Protein AF-A0A2H9MKP0-F1 (afdb_monomer_lite)

Foldseek 3Di:
DLVLLVQLVVLQVVLVVCVVVVNNVSSVVSNLVSVVSVQVSQVVVVHHDPDDDPPPDDDDDDDPFDWDDWDWDDDVWTKIWIWGDDPFWIWIKIKTDPPRPPDIDIATCLPFVLLVVVLVPQDNCNSTPGDPPPDPPVVVSVSSVVSVVQVVQWDDDVLDPFIWGQHPVRDTDTTADRQLQAFDDWDWDDDPNGTHTHADDPDDDPPSPDDTHTFWHKAFPDKDWPAPAAEAQDKIKIKIKIARQYQAWDDDWKKKWKFKAPDPVPTDTQDMDTDDPGHGHGGIDMDMGIGHHHDPPAKDKMKMKMFIRPPPRGDGSDNPRRMDIDMHIYHHQQDQQQPQQDGQVCQVVLDVVLPHQGHSNHNAHEAEEQDEFDDDDLVQQQVQLVLSLLVVCLCVVPVRHDLVRYAAEYDDDPPYDYYPPRDPVSHPYHFDPVVLLLVLVLCAPPHVNPAALRYEYEYEYGYAKDWPADDPPPPDDDDDFPDRTFIWDHHPPRDIQTLQNVLVSNPRRNYNAYEYHEQYFLQQSSLQSNQDARYKYKYQAFNPGGHDDQSNQLSVQLVPCLQVPPVRHPVPRFGFQRSSSLSRQVVCCVPPVGFMWIAHGRPSWTFGQCAATSVGHHRPGDDCPPCDPGHVRRVSHTD

Structure (mmCIF, N/CA/C/O backbone):
data_AF-A0A2H9MKP0-F1
#
_entry.id   AF-A0A2H9MKP0-F1
#
loop_
_atom_site.group_PDB
_atom_site.id
_atom_site.type_symbol
_atom_site.label_atom_id
_atom_site.label_alt_id
_atom_site.label_comp_id
_atom_site.label_asym_id
_atom_site.label_entity_id
_atom_site.label_seq_id
_atom_site.pdbx_PDB_ins_code
_atom_site.Cartn_x
_atom_site.Cartn_y
_atom_site.Cartn_z
_atom_site.occupancy
_atom_site.B_iso_or_equiv
_atom_site.auth_seq_id
_atom_site.auth_comp_id
_atom_site.auth_asym_id
_atom_site.auth_atom_id
_atom_site.pdbx_PDB_model_num
ATOM 1 N N . ASN A 1 1 ? 66.065 32.704 -5.799 1.00 46.66 1 ASN A N 1
ATOM 2 C CA . ASN A 1 1 ? 64.877 33.583 -5.803 1.00 46.66 1 ASN A CA 1
ATOM 3 C C . ASN A 1 1 ? 64.583 34.025 -7.222 1.00 46.66 1 ASN A C 1
ATOM 5 O O . ASN A 1 1 ? 64.997 35.106 -7.610 1.00 46.66 1 ASN A O 1
ATOM 9 N N . ASN A 1 2 ? 63.954 33.154 -8.014 1.00 56.25 2 ASN A N 1
ATOM 10 C CA . ASN A 1 2 ? 63.435 33.531 -9.325 1.00 56.25 2 ASN A CA 1
ATOM 11 C C . ASN A 1 2 ? 61.953 33.855 -9.119 1.00 56.25 2 ASN A C 1
ATOM 13 O O . ASN A 1 2 ? 61.147 32.939 -8.968 1.00 56.25 2 ASN A O 1
ATOM 17 N N . THR A 1 3 ? 61.638 35.142 -8.983 1.00 70.56 3 THR A N 1
ATOM 18 C CA . THR A 1 3 ? 60.291 35.649 -8.671 1.00 70.56 3 THR A CA 1
ATOM 19 C C . THR A 1 3 ? 59.244 35.117 -9.647 1.00 70.56 3 THR A C 1
ATOM 21 O O . THR A 1 3 ? 58.168 34.732 -9.213 1.00 70.56 3 THR A O 1
ATOM 24 N N . TYR A 1 4 ? 59.607 34.918 -10.916 1.00 71.38 4 TYR A N 1
ATOM 25 C CA . TYR A 1 4 ? 58.727 34.342 -11.934 1.00 71.38 4 TYR A CA 1
ATOM 26 C C . TYR A 1 4 ? 58.302 32.895 -11.667 1.00 71.38 4 TYR A C 1
ATOM 28 O O . TYR A 1 4 ? 57.154 32.540 -11.914 1.00 71.38 4 TYR A O 1
ATOM 36 N N . ILE A 1 5 ? 59.200 32.057 -11.135 1.00 65.19 5 ILE A N 1
ATOM 37 C CA . ILE A 1 5 ? 58.859 30.667 -10.792 1.00 65.19 5 ILE A CA 1
ATOM 38 C C . ILE A 1 5 ? 57.903 30.655 -9.600 1.00 65.19 5 ILE A C 1
ATOM 40 O O . ILE A 1 5 ? 56.938 29.899 -9.604 1.00 65.19 5 ILE A O 1
ATOM 44 N N . GLN A 1 6 ? 58.143 31.513 -8.607 1.00 69.62 6 GLN A N 1
ATOM 45 C CA . GLN A 1 6 ? 57.256 31.618 -7.451 1.00 69.62 6 GLN A CA 1
ATOM 46 C C . GLN A 1 6 ? 55.867 32.129 -7.864 1.00 69.62 6 GLN A C 1
ATOM 48 O O . GLN A 1 6 ? 54.868 31.518 -7.511 1.00 69.62 6 GLN A O 1
ATOM 53 N N . GLU A 1 7 ? 55.800 33.174 -8.690 1.00 73.75 7 GLU A N 1
ATOM 54 C CA . GLU A 1 7 ? 54.536 33.721 -9.198 1.00 73.75 7 GLU A CA 1
ATOM 55 C C . GLU A 1 7 ? 53.777 32.739 -10.101 1.00 73.75 7 GLU A C 1
ATOM 57 O O . GLU A 1 7 ? 52.546 32.691 -10.068 1.00 73.75 7 GLU A O 1
ATOM 62 N N . ALA A 1 8 ? 54.489 31.936 -10.898 1.00 72.75 8 ALA A N 1
ATOM 63 C CA . ALA A 1 8 ? 53.881 30.860 -11.670 1.00 72.75 8 ALA A CA 1
ATOM 64 C C . ALA A 1 8 ? 53.289 29.782 -10.748 1.00 72.75 8 ALA A C 1
ATOM 66 O O . ALA A 1 8 ? 52.150 29.359 -10.956 1.00 72.75 8 ALA A O 1
ATOM 67 N N . TYR A 1 9 ? 54.013 29.381 -9.700 1.00 71.19 9 TYR A N 1
ATOM 68 C CA . TYR A 1 9 ? 53.523 28.418 -8.711 1.00 71.19 9 TYR A CA 1
ATOM 69 C C . TYR A 1 9 ? 52.300 28.928 -7.943 1.00 71.19 9 TYR A C 1
ATOM 71 O O . TYR A 1 9 ? 51.333 28.186 -7.780 1.00 71.19 9 TYR A O 1
ATOM 79 N N . ASP A 1 10 ? 52.295 30.193 -7.531 1.00 80.06 10 ASP A N 1
ATOM 80 C CA . ASP A 1 10 ? 51.164 30.784 -6.811 1.00 80.06 10 ASP A CA 1
ATOM 81 C C . ASP A 1 10 ? 49.898 30.795 -7.690 1.00 80.06 10 ASP A C 1
ATOM 83 O O . ASP A 1 10 ? 48.801 30.485 -7.223 1.00 80.06 10 ASP A O 1
ATOM 87 N N . LYS A 1 11 ? 50.048 31.068 -8.994 1.00 81.00 11 LYS A N 1
ATOM 88 C CA . LYS A 1 11 ? 48.952 30.993 -9.977 1.00 81.00 11 LYS A CA 1
ATOM 89 C C . LYS A 1 11 ? 48.473 29.563 -10.221 1.00 81.00 11 LYS A C 1
ATOM 91 O O . LYS A 1 11 ? 47.273 29.353 -10.370 1.00 81.00 11 LYS A O 1
ATOM 96 N N . TYR A 1 12 ? 49.383 28.591 -10.227 1.00 74.69 12 TYR A N 1
ATOM 97 C CA . TYR A 1 12 ? 49.043 27.174 -10.353 1.00 74.69 12 TYR A CA 1
ATOM 98 C C . TYR A 1 12 ? 48.208 26.692 -9.159 1.00 74.69 12 TYR A C 1
ATOM 100 O O . TYR A 1 12 ? 47.146 26.108 -9.349 1.00 74.69 12 TYR A O 1
ATOM 108 N N . TYR A 1 13 ? 48.619 26.995 -7.926 1.00 77.94 13 TYR A N 1
ATOM 109 C CA . TYR A 1 13 ? 47.846 26.602 -6.742 1.00 77.94 13 TYR A CA 1
ATOM 110 C C . TYR A 1 13 ? 46.511 27.335 -6.637 1.00 77.94 13 TYR A C 1
ATOM 112 O O . TYR A 1 13 ? 45.523 26.751 -6.197 1.00 77.94 13 TYR A O 1
ATOM 120 N N . LEU A 1 14 ? 46.446 28.584 -7.101 1.00 82.62 14 LEU A N 1
ATOM 121 C CA . LEU A 1 14 ? 45.175 29.288 -7.216 1.00 82.62 14 LEU A CA 1
ATOM 122 C C . LEU A 1 14 ? 44.243 28.594 -8.219 1.00 82.62 14 LEU A C 1
ATOM 124 O O . LEU A 1 14 ? 43.043 28.532 -7.982 1.00 82.62 14 LEU A O 1
ATOM 128 N N . ALA A 1 15 ? 44.777 28.054 -9.316 1.00 70.38 15 ALA A N 1
ATOM 129 C CA . ALA A 1 15 ? 43.999 27.274 -10.273 1.00 70.38 15 ALA A CA 1
ATOM 130 C C . ALA A 1 15 ? 43.440 25.987 -9.645 1.00 70.38 15 ALA A C 1
ATOM 132 O O . ALA A 1 15 ? 42.259 25.696 -9.827 1.00 70.38 15 ALA A O 1
ATOM 133 N N . VAL A 1 16 ? 44.250 25.279 -8.849 1.00 66.81 16 VAL A N 1
ATOM 134 C CA . VAL A 1 16 ? 43.820 24.091 -8.088 1.00 66.81 16 VAL A CA 1
ATOM 135 C C . VAL A 1 16 ? 42.700 24.442 -7.100 1.00 66.81 16 VAL A C 1
ATOM 137 O O . VAL A 1 16 ? 41.659 23.795 -7.117 1.00 66.81 16 VAL A O 1
ATOM 140 N N . ASP A 1 17 ? 42.832 25.528 -6.331 1.00 85.62 17 ASP A N 1
ATOM 141 C CA . ASP A 1 17 ? 41.778 25.996 -5.410 1.00 85.62 17 ASP A CA 1
ATOM 142 C C . ASP A 1 17 ? 40.466 26.348 -6.139 1.00 85.62 17 ASP A C 1
ATOM 144 O O . ASP A 1 17 ? 39.372 26.103 -5.629 1.00 85.62 17 ASP A O 1
ATOM 148 N N . LYS A 1 18 ? 40.545 26.921 -7.350 1.00 77.56 18 LYS A N 1
ATOM 149 C CA . LYS A 1 18 ? 39.354 27.195 -8.176 1.00 77.56 18 LYS A CA 1
ATOM 150 C C . LYS A 1 18 ? 38.727 25.923 -8.732 1.00 77.56 18 LYS A C 1
ATOM 152 O O . LYS A 1 18 ? 37.501 25.857 -8.801 1.00 77.56 18 LYS A O 1
ATOM 157 N N . TYR A 1 19 ? 39.547 24.941 -9.088 1.00 68.75 19 TYR A N 1
ATOM 158 C CA . TYR A 1 19 ? 39.095 23.638 -9.558 1.00 68.75 19 TYR A CA 1
ATOM 159 C C . TYR A 1 19 ? 38.346 22.874 -8.457 1.00 68.75 19 TYR A C 1
ATOM 161 O O . TYR A 1 19 ? 37.217 22.448 -8.680 1.00 68.75 19 TYR A O 1
ATOM 169 N N . GLU A 1 20 ? 38.906 22.803 -7.244 1.00 74.19 20 GLU A N 1
ATOM 170 C CA . GLU A 1 20 ? 38.276 22.141 -6.085 1.00 74.19 20 GLU A CA 1
ATOM 171 C C . GLU A 1 20 ? 36.941 22.788 -5.675 1.00 74.19 20 GLU A C 1
ATOM 173 O O . GLU A 1 20 ? 36.082 22.141 -5.084 1.00 74.19 20 GLU A O 1
ATOM 178 N N . LYS A 1 21 ? 36.735 24.063 -6.025 1.00 81.19 21 LYS A N 1
ATOM 179 C CA . LYS A 1 21 ? 35.489 24.812 -5.790 1.00 81.19 21 LYS A CA 1
ATOM 180 C C . LYS A 1 21 ? 34.506 24.765 -6.968 1.00 81.19 21 LYS A C 1
ATOM 182 O O . LYS A 1 21 ? 33.537 25.522 -6.963 1.00 81.19 21 LYS A O 1
ATOM 187 N N . GLY A 1 22 ? 34.766 23.946 -7.990 1.00 72.56 22 GLY A N 1
ATOM 188 C CA . GLY A 1 22 ? 33.904 23.790 -9.169 1.00 72.56 22 GLY A CA 1
ATOM 189 C C . GLY A 1 22 ? 33.880 24.997 -10.118 1.00 72.56 22 GLY A C 1
ATOM 190 O O . GLY A 1 22 ? 32.997 25.106 -10.962 1.00 72.56 22 GLY A O 1
ATOM 191 N N . ASN A 1 23 ? 34.825 25.937 -9.994 1.00 77.56 23 ASN A N 1
ATOM 192 C CA . ASN A 1 23 ? 34.894 27.132 -10.840 1.00 77.56 23 ASN A CA 1
ATOM 193 C C . ASN A 1 23 ? 35.903 26.927 -11.980 1.00 77.56 23 ASN A C 1
ATOM 195 O O . ASN A 1 23 ? 37.011 27.479 -11.975 1.00 77.56 23 ASN A O 1
ATOM 199 N N . TYR A 1 24 ? 35.511 26.089 -12.939 1.00 65.56 24 TYR A N 1
ATOM 200 C CA . TYR A 1 24 ? 36.398 25.552 -13.970 1.00 65.56 24 TYR A CA 1
ATOM 201 C C . TYR A 1 24 ? 36.938 26.613 -14.937 1.00 65.56 24 TYR A C 1
ATOM 203 O O . TYR A 1 24 ? 38.137 26.616 -15.211 1.00 65.56 24 TYR A O 1
ATOM 211 N N . ASP A 1 25 ? 36.121 27.580 -15.364 1.00 67.38 25 ASP A N 1
ATOM 212 C CA . ASP A 1 25 ? 36.576 28.672 -16.242 1.00 67.38 25 ASP A CA 1
ATOM 213 C C . ASP A 1 25 ? 37.685 29.504 -15.584 1.00 67.38 25 ASP A C 1
ATOM 215 O O . ASP A 1 25 ? 38.707 29.830 -16.199 1.00 67.38 25 ASP A O 1
ATOM 219 N N . SER A 1 26 ? 37.525 29.794 -14.288 1.00 71.12 26 SER A N 1
ATOM 220 C CA . SER A 1 26 ? 38.547 30.509 -13.522 1.00 71.12 26 SER A CA 1
ATOM 221 C C . SER A 1 26 ? 39.795 29.656 -13.307 1.00 71.12 26 SER A C 1
ATOM 223 O O . SER A 1 26 ? 40.903 30.191 -13.348 1.00 71.12 26 SER A O 1
ATOM 225 N N . ALA 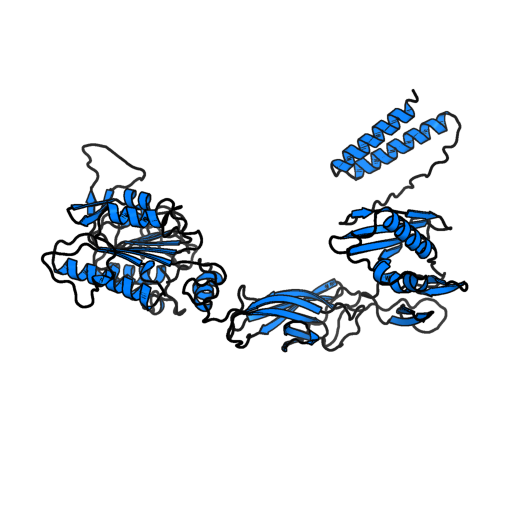A 1 27 ? 39.644 28.346 -13.088 1.00 67.25 27 ALA A N 1
ATOM 226 C CA . ALA A 1 27 ? 40.769 27.427 -12.938 1.00 67.25 27 ALA A CA 1
ATOM 227 C C . ALA A 1 27 ? 41.620 27.379 -14.216 1.00 67.25 27 ALA A C 1
ATOM 229 O O . ALA A 1 27 ? 42.830 27.609 -14.165 1.00 67.25 27 ALA A O 1
ATOM 230 N N . VAL A 1 28 ? 40.984 27.199 -15.376 1.00 63.91 28 VAL A N 1
ATOM 231 C CA . VAL A 1 28 ? 41.650 27.189 -16.688 1.00 63.91 28 VAL A CA 1
ATOM 232 C C . VAL A 1 28 ? 42.395 28.499 -16.938 1.00 63.91 28 VAL A C 1
ATOM 234 O O . VAL A 1 28 ? 43.562 28.493 -17.343 1.00 63.91 28 VAL A O 1
ATOM 237 N N . GLN A 1 29 ? 41.768 29.637 -16.630 1.00 75.31 29 GLN A N 1
ATOM 238 C CA . GLN A 1 29 ? 42.413 30.937 -16.783 1.00 75.31 29 GLN A CA 1
ATOM 239 C C . GLN A 1 29 ? 43.664 31.072 -15.897 1.00 75.31 29 GLN A C 1
ATOM 241 O O . GLN A 1 29 ? 44.673 31.629 -16.334 1.00 75.31 29 GLN A O 1
ATOM 246 N N . GLN A 1 30 ? 43.642 30.539 -14.671 1.00 78.06 30 GLN A N 1
ATOM 247 C CA . GLN A 1 30 ? 44.800 30.589 -13.773 1.00 78.06 30 GLN A CA 1
ATOM 248 C C . GLN A 1 30 ? 45.918 29.614 -14.167 1.00 78.06 30 GLN A C 1
ATOM 250 O O . GLN A 1 30 ? 47.087 30.000 -14.091 1.00 78.06 30 GLN A O 1
ATOM 255 N N . PHE A 1 31 ? 45.598 28.423 -14.686 1.00 72.00 31 PHE A N 1
ATOM 256 C CA . PHE A 1 31 ? 46.605 27.530 -15.274 1.00 72.00 31 PHE A CA 1
ATOM 257 C C . PHE A 1 31 ? 47.317 28.194 -16.461 1.00 72.00 31 PHE A C 1
ATOM 259 O O . PHE A 1 31 ? 48.548 28.196 -16.524 1.00 72.00 31 PHE A O 1
ATOM 266 N N . LYS A 1 32 ? 46.566 28.867 -17.344 1.00 71.25 32 LYS A N 1
ATOM 267 C CA . LYS A 1 32 ? 47.144 29.632 -18.461 1.00 71.25 32 LYS A CA 1
ATOM 268 C C . LYS A 1 32 ? 48.025 30.788 -17.977 1.00 71.25 32 LYS A C 1
ATOM 270 O O . LYS A 1 32 ? 49.120 30.994 -18.495 1.00 71.25 32 LYS A O 1
ATOM 275 N N . ASN A 1 33 ? 47.592 31.516 -16.949 1.00 79.12 33 ASN A N 1
ATOM 276 C CA . ASN A 1 33 ? 48.378 32.608 -16.372 1.00 79.12 33 ASN A CA 1
ATOM 277 C C . ASN A 1 33 ? 49.676 32.121 -15.705 1.00 79.12 33 ASN A C 1
ATOM 279 O O . ASN A 1 33 ? 50.674 32.841 -15.729 1.00 79.12 33 ASN A O 1
ATOM 283 N N . SER A 1 34 ? 49.666 30.932 -15.095 1.00 77.56 34 SER A N 1
ATOM 284 C CA . SER A 1 34 ? 50.864 30.293 -14.537 1.00 77.56 34 SER A CA 1
ATOM 285 C C . SER A 1 34 ? 51.890 30.005 -15.636 1.00 77.56 34 SER A C 1
ATOM 287 O O . SER A 1 34 ? 53.044 30.423 -15.530 1.00 77.56 34 SER A O 1
ATOM 289 N N . TYR A 1 35 ? 51.440 29.396 -16.737 1.00 71.62 35 TYR A N 1
ATOM 290 C CA . TYR A 1 35 ? 52.267 29.115 -17.910 1.00 71.62 35 TYR A CA 1
ATOM 291 C C . TYR A 1 35 ? 52.883 30.387 -18.511 1.00 71.62 35 TYR A C 1
ATOM 293 O O . TYR A 1 35 ? 54.100 30.464 -18.681 1.00 71.62 35 TYR A O 1
ATOM 301 N N . LEU A 1 36 ? 52.070 31.422 -18.752 1.00 76.12 36 LEU A N 1
ATOM 302 C CA . LEU A 1 36 ? 52.542 32.681 -19.341 1.00 76.12 36 LEU A CA 1
ATOM 303 C C . LEU A 1 36 ? 53.620 33.371 -18.491 1.00 76.12 36 LEU A C 1
ATOM 305 O O . LEU A 1 36 ? 54.519 33.994 -19.050 1.00 76.12 36 LEU A O 1
ATOM 309 N N . LYS A 1 37 ? 53.595 33.217 -17.159 1.00 77.56 37 LYS A N 1
ATOM 310 C CA . LYS A 1 37 ? 54.656 33.749 -16.286 1.00 77.56 37 LYS A CA 1
ATOM 311 C C . LYS A 1 37 ? 55.994 33.041 -16.439 1.00 77.56 37 LYS A C 1
ATOM 313 O O . LYS A 1 37 ? 57.036 33.667 -16.255 1.00 77.56 37 LYS A O 1
ATOM 318 N N . ILE A 1 38 ? 55.983 31.761 -16.798 1.00 70.00 38 ILE A N 1
ATOM 319 C CA . ILE A 1 38 ? 57.210 31.036 -17.128 1.00 70.00 38 ILE A CA 1
ATOM 320 C C . ILE A 1 38 ? 57.735 31.524 -18.478 1.00 70.00 38 ILE A C 1
ATOM 322 O O . ILE A 1 38 ? 58.922 31.812 -18.578 1.00 70.00 38 ILE A O 1
ATOM 326 N N . VAL A 1 39 ? 56.862 31.693 -19.476 1.00 69.62 39 VAL A N 1
ATOM 327 C CA . VAL A 1 39 ? 57.234 32.210 -20.807 1.00 69.62 39 VAL A CA 1
ATOM 328 C C . VAL A 1 39 ? 57.878 33.598 -20.710 1.00 69.62 39 VAL A C 1
ATOM 330 O O . VAL A 1 39 ? 58.976 33.798 -21.229 1.00 69.62 39 VAL A O 1
ATOM 333 N N . GLU A 1 40 ? 57.266 34.518 -19.960 1.00 75.94 40 GLU A N 1
ATOM 334 C CA . GLU A 1 40 ? 57.774 35.882 -19.737 1.00 75.94 40 GLU A CA 1
ATOM 335 C C . GLU A 1 40 ? 59.211 35.886 -19.180 1.00 75.94 40 GLU A C 1
ATOM 337 O O . GLU A 1 40 ? 60.053 36.676 -19.606 1.00 75.94 40 GLU A O 1
ATOM 342 N N . ALA A 1 41 ? 59.538 34.940 -18.291 1.00 73.19 41 ALA A N 1
ATOM 343 C CA . ALA A 1 41 ? 60.870 34.820 -17.699 1.00 73.19 41 ALA A CA 1
ATOM 344 C C . ALA A 1 41 ? 61.966 34.391 -18.694 1.00 73.19 41 ALA A C 1
ATOM 346 O O . ALA A 1 41 ? 63.151 34.650 -18.455 1.00 73.19 41 ALA A O 1
ATOM 347 N N . TYR A 1 42 ? 61.591 33.693 -19.768 1.00 65.94 42 TYR A N 1
ATOM 348 C CA . TYR A 1 42 ? 62.499 33.309 -20.853 1.00 65.94 42 TYR A CA 1
ATOM 349 C C . TYR A 1 42 ? 62.645 34.447 -21.865 1.00 65.94 42 TYR A C 1
ATOM 351 O O . TYR A 1 42 ? 63.769 34.791 -22.240 1.00 65.94 42 TYR A O 1
ATOM 359 N N . GLU A 1 43 ? 61.535 35.095 -22.223 1.00 74.38 43 GLU A N 1
ATOM 360 C CA . GLU A 1 43 ? 61.534 36.229 -23.149 1.00 74.38 43 GLU A CA 1
ATOM 361 C C . GLU A 1 43 ? 62.369 37.407 -22.622 1.00 74.38 43 GLU A C 1
ATOM 363 O O . GLU A 1 43 ? 63.150 37.992 -23.376 1.00 74.38 43 GLU A O 1
ATOM 368 N N . GLU A 1 44 ? 62.317 37.702 -21.316 1.00 75.19 44 GLU A N 1
ATOM 369 C CA . GLU A 1 44 ? 63.164 38.734 -20.690 1.00 75.19 44 GLU A CA 1
ATOM 370 C C . GLU A 1 44 ? 64.670 38.444 -20.791 1.00 75.19 44 GLU A C 1
ATOM 372 O O . GLU A 1 44 ? 65.493 39.362 -20.744 1.00 75.19 44 GLU A O 1
ATOM 377 N N . LYS A 1 45 ? 65.055 37.174 -20.947 1.00 72.38 45 LYS A N 1
ATOM 378 C CA . LYS A 1 45 ? 66.454 36.762 -21.125 1.00 72.38 45 LYS A CA 1
ATOM 379 C C . LYS A 1 45 ? 66.877 36.715 -22.593 1.00 72.38 45 LYS A C 1
ATOM 381 O O . LYS A 1 45 ? 68.014 36.349 -22.882 1.00 72.38 45 LYS A O 1
ATOM 386 N N . GLY A 1 46 ? 65.988 37.102 -23.511 1.00 63.03 46 GLY A N 1
ATOM 387 C CA . GLY A 1 46 ? 66.204 36.980 -24.951 1.00 63.03 46 GLY A CA 1
ATOM 388 C C . GLY A 1 46 ? 66.230 35.527 -25.427 1.00 63.03 46 GLY A C 1
ATOM 389 O O . GLY A 1 46 ? 66.743 35.250 -26.511 1.00 63.03 46 GLY A O 1
ATOM 390 N N . GLU A 1 47 ? 65.712 34.601 -24.619 1.00 64.88 47 GLU A N 1
ATOM 391 C CA . GLU A 1 47 ? 65.620 33.183 -24.940 1.00 64.88 47 GLU A CA 1
ATOM 392 C C . GLU A 1 47 ? 64.195 32.858 -25.398 1.00 64.88 47 GLU A C 1
ATOM 394 O O . GLU A 1 47 ? 63.212 33.307 -24.813 1.00 64.88 47 GLU A O 1
ATOM 399 N N . THR A 1 48 ? 64.063 32.059 -26.455 1.00 56.59 48 THR A N 1
ATOM 400 C CA . THR A 1 48 ? 62.756 31.545 -26.871 1.00 56.59 48 THR A CA 1
ATOM 401 C C . THR A 1 48 ? 62.411 30.343 -26.003 1.00 56.59 48 THR A C 1
ATOM 403 O O . THR A 1 48 ? 63.123 29.336 -26.020 1.00 56.59 48 THR A O 1
ATOM 406 N N . TYR A 1 49 ? 61.325 30.439 -25.239 1.00 53.59 49 TYR A N 1
ATOM 407 C CA . TYR A 1 49 ? 60.822 29.310 -24.468 1.00 53.59 49 TYR A CA 1
ATOM 408 C C . TYR A 1 49 ? 60.393 28.176 -25.411 1.00 53.59 49 TYR A C 1
ATOM 410 O O . TYR A 1 49 ? 59.521 28.364 -26.254 1.00 53.59 49 TYR A O 1
ATOM 418 N N . MET A 1 50 ? 61.004 26.996 -25.280 1.00 47.31 50 MET A N 1
ATOM 419 C CA . MET A 1 50 ? 60.660 25.806 -26.072 1.00 47.31 50 MET A CA 1
ATOM 420 C C . MET A 1 50 ? 59.729 24.866 -25.292 1.00 47.31 50 MET A C 1
ATOM 422 O O . MET A 1 50 ? 60.076 23.714 -25.033 1.00 47.31 50 MET A O 1
ATOM 426 N N . GLY A 1 51 ? 58.573 25.374 -24.862 1.00 49.97 51 GLY A N 1
ATOM 427 C CA . GLY A 1 51 ? 57.492 24.572 -24.278 1.00 49.97 51 GLY A CA 1
ATOM 428 C C . GLY A 1 51 ? 56.283 24.468 -25.209 1.00 49.97 51 GLY A C 1
ATOM 429 O O . GLY A 1 51 ? 56.205 25.160 -26.222 1.00 49.97 51 GLY A O 1
ATOM 430 N N . VAL A 1 52 ? 55.353 23.570 -24.879 1.00 41.00 52 VAL A N 1
ATOM 431 C CA . VAL A 1 52 ? 54.116 23.354 -25.644 1.00 41.00 52 VAL A CA 1
ATOM 432 C C . VAL A 1 52 ? 53.162 24.520 -25.379 1.00 41.00 52 VAL A C 1
ATOM 434 O O . VAL A 1 52 ? 52.716 24.703 -24.249 1.00 41.00 52 VAL A O 1
ATOM 437 N N . ASP A 1 53 ? 52.858 25.306 -26.413 1.00 40.53 53 ASP A N 1
ATOM 438 C CA . ASP A 1 53 ? 51.807 26.323 -26.360 1.00 40.53 53 ASP A CA 1
ATOM 439 C C . ASP A 1 53 ? 50.438 25.632 -26.275 1.00 40.53 53 ASP A C 1
ATOM 441 O O . ASP A 1 53 ? 50.058 24.862 -27.162 1.00 40.53 53 ASP A O 1
ATOM 445 N N . PHE A 1 54 ? 49.696 25.881 -25.196 1.00 40.34 54 PHE A N 1
ATOM 446 C CA . PHE A 1 54 ? 48.285 25.517 -25.130 1.00 40.34 54 PHE A CA 1
ATOM 447 C C . PHE A 1 54 ? 47.532 26.498 -26.034 1.00 40.34 54 PHE A C 1
ATOM 449 O O . PHE A 1 54 ? 47.215 27.612 -25.611 1.00 40.34 54 PHE A O 1
ATOM 456 N N . GLY A 1 55 ? 47.299 26.098 -27.288 1.00 42.22 55 GLY A N 1
ATOM 457 C CA . GLY A 1 55 ? 46.614 26.914 -28.295 1.00 42.22 55 GLY A CA 1
ATOM 458 C C . GLY A 1 55 ? 45.241 27.453 -27.852 1.00 42.22 55 GLY A C 1
ATOM 459 O O . GLY A 1 55 ? 44.739 27.164 -26.767 1.00 42.22 55 GLY A O 1
ATOM 460 N N . GLU A 1 56 ? 44.598 28.250 -28.712 1.00 37.47 56 GLU A N 1
ATOM 461 C CA . GLU A 1 56 ? 43.365 29.004 -28.401 1.00 37.47 56 GLU A CA 1
ATOM 462 C C . GLU A 1 56 ? 42.170 28.165 -27.908 1.00 37.47 56 GLU A C 1
ATOM 464 O O . GLU A 1 56 ? 41.222 28.725 -27.363 1.00 37.47 56 GLU A O 1
ATOM 469 N N . THR A 1 57 ? 42.192 26.838 -28.050 1.00 38.31 57 THR A N 1
ATOM 470 C CA . THR A 1 57 ? 41.146 25.943 -27.539 1.00 38.31 57 THR A CA 1
ATOM 471 C C . THR A 1 57 ? 41.761 24.828 -26.697 1.00 38.31 57 THR A C 1
ATOM 473 O O . THR A 1 57 ? 42.381 23.908 -27.224 1.00 38.31 57 THR A O 1
ATOM 476 N N . VAL A 1 58 ? 41.548 24.885 -25.382 1.00 36.78 58 VAL A N 1
ATOM 477 C CA . VAL A 1 58 ? 41.750 23.749 -24.475 1.00 36.78 58 VAL A CA 1
ATOM 478 C C . VAL A 1 58 ? 40.378 23.126 -24.249 1.00 36.78 58 VAL A C 1
ATOM 480 O O . VAL A 1 58 ? 39.528 23.732 -23.601 1.00 36.78 58 VAL A O 1
ATOM 483 N N . ARG A 1 59 ? 40.134 21.937 -24.807 1.00 40.06 59 ARG A N 1
ATOM 484 C CA . ARG A 1 59 ? 38.944 21.145 -24.478 1.00 40.06 59 ARG A CA 1
ATOM 485 C C . ARG A 1 59 ? 39.345 20.151 -23.394 1.00 40.06 59 ARG A C 1
ATOM 487 O O . ARG A 1 59 ? 40.023 19.173 -23.682 1.00 40.06 59 ARG A O 1
ATOM 494 N N . ILE A 1 60 ? 38.966 20.435 -22.152 1.00 40.56 60 ILE A N 1
ATOM 495 C CA . ILE A 1 60 ? 38.916 19.417 -21.102 1.00 40.56 60 ILE A CA 1
ATOM 496 C C . ILE A 1 60 ? 37.548 18.758 -21.273 1.00 40.56 60 ILE A C 1
ATOM 498 O O . ILE A 1 60 ? 36.529 19.380 -20.980 1.00 40.56 60 ILE A O 1
ATOM 502 N N . SER A 1 61 ? 37.500 17.561 -21.853 1.00 45.44 61 SER A N 1
ATOM 503 C CA . SER A 1 61 ? 36.300 16.728 -21.768 1.00 45.44 61 SER A CA 1
ATOM 504 C C . SER A 1 61 ? 36.269 16.121 -20.372 1.00 45.44 61 SER A C 1
ATOM 506 O O . SER A 1 61 ? 37.199 15.408 -20.007 1.00 45.44 61 SER A O 1
ATOM 508 N N . TYR A 1 62 ? 35.234 16.442 -19.601 1.00 42.59 62 TYR A N 1
ATOM 509 C CA . TYR A 1 62 ? 34.860 15.642 -18.445 1.00 42.59 62 TYR A CA 1
ATOM 510 C C . TYR A 1 62 ? 33.940 14.529 -18.962 1.00 42.59 62 TYR A C 1
ATOM 512 O O . TYR A 1 62 ? 33.068 14.791 -19.795 1.00 42.59 62 TYR A O 1
ATOM 520 N N . THR A 1 63 ? 34.183 13.294 -18.550 1.00 51.41 63 THR A N 1
ATOM 521 C CA . THR A 1 63 ? 33.180 12.228 -18.595 1.00 51.41 63 THR A CA 1
ATOM 522 C C . THR A 1 63 ? 32.496 12.183 -17.230 1.00 51.41 63 THR A C 1
ATOM 524 O O . THR A 1 63 ? 33.028 12.700 -16.247 1.00 51.41 63 THR A O 1
ATOM 527 N N . ASP A 1 64 ? 31.312 11.579 -17.144 1.00 51.59 64 ASP A N 1
ATOM 528 C CA . ASP A 1 64 ? 30.623 11.372 -15.861 1.00 51.59 64 ASP A CA 1
ATOM 529 C C . ASP A 1 64 ? 31.321 10.306 -14.976 1.00 51.59 64 ASP A C 1
ATOM 531 O O . ASP A 1 64 ? 30.795 9.924 -13.931 1.00 51.59 64 ASP A O 1
ATOM 535 N N . TYR A 1 65 ? 32.498 9.818 -15.390 1.00 63.81 65 TYR A N 1
ATOM 536 C CA . TYR A 1 65 ? 33.208 8.671 -14.828 1.00 63.81 65 TYR A CA 1
ATOM 537 C C . TYR A 1 65 ? 34.701 8.970 -14.612 1.00 63.81 65 TYR A C 1
ATOM 539 O O . TYR A 1 65 ? 35.224 10.002 -15.036 1.00 63.81 65 TYR A O 1
ATOM 547 N N . ASP A 1 66 ? 35.399 8.073 -13.911 1.00 67.81 66 ASP A N 1
ATOM 548 C CA . ASP A 1 66 ? 36.820 8.242 -13.607 1.00 67.81 66 ASP A CA 1
ATOM 549 C C . ASP A 1 66 ? 37.688 7.951 -14.848 1.00 67.81 66 ASP A C 1
ATOM 551 O O . ASP A 1 66 ? 38.009 6.796 -15.152 1.00 67.81 66 ASP A O 1
ATOM 555 N N . SER A 1 67 ? 38.128 9.008 -15.542 1.00 70.06 67 SER A N 1
ATOM 556 C CA . SER A 1 67 ? 39.120 8.910 -16.620 1.00 70.06 67 SER A CA 1
ATOM 557 C C . SER A 1 67 ? 40.543 8.743 -16.068 1.00 70.06 67 SER A C 1
ATOM 559 O O . SER A 1 67 ? 41.063 9.609 -15.357 1.00 70.06 67 SER A O 1
ATOM 561 N N . VAL A 1 68 ? 41.243 7.675 -16.455 1.00 68.69 68 VAL A N 1
ATOM 562 C CA . VAL A 1 68 ? 42.610 7.371 -16.005 1.00 68.69 68 VAL A CA 1
ATOM 563 C C . VAL A 1 68 ? 43.591 7.155 -17.159 1.00 68.69 68 VAL A C 1
ATOM 565 O O . VAL A 1 68 ? 43.230 6.729 -18.256 1.00 68.69 68 VAL A O 1
ATOM 568 N N . ALA A 1 69 ? 44.869 7.439 -16.873 1.00 69.56 69 ALA A N 1
ATOM 569 C CA . ALA A 1 69 ? 46.027 7.176 -17.733 1.00 69.56 69 ALA A CA 1
ATOM 570 C C . ALA A 1 69 ? 45.898 7.686 -19.191 1.00 69.56 69 ALA A C 1
ATOM 572 O O . ALA A 1 69 ? 46.001 6.894 -20.130 1.00 69.56 69 ALA A O 1
ATOM 573 N N . PRO A 1 70 ? 45.689 9.002 -19.403 1.00 74.19 70 PRO A N 1
ATOM 574 C CA . PRO A 1 70 ? 45.669 9.570 -20.744 1.00 74.19 70 PRO A CA 1
ATOM 575 C C . PRO A 1 70 ? 47.065 9.521 -21.378 1.00 74.19 70 PRO A C 1
ATOM 577 O O . PRO A 1 70 ? 48.040 9.987 -20.787 1.00 74.19 70 PRO A O 1
ATOM 580 N N . GLU A 1 71 ? 47.150 9.027 -22.609 1.00 72.44 71 GLU A N 1
ATOM 581 C CA . GLU A 1 71 ? 48.374 9.017 -23.415 1.00 72.44 71 GLU A CA 1
ATOM 582 C C . GLU A 1 71 ? 48.163 9.801 -24.709 1.00 72.44 71 GLU A C 1
ATOM 584 O O . GLU A 1 71 ? 47.156 9.632 -25.403 1.00 72.44 71 GLU A O 1
ATOM 589 N N . VAL A 1 72 ? 49.137 10.644 -25.056 1.00 74.56 72 VAL A N 1
ATOM 590 C CA . VAL A 1 72 ? 49.119 11.464 -26.274 1.00 74.56 72 VAL A CA 1
ATOM 591 C C . VAL A 1 72 ? 50.182 10.960 -27.242 1.00 74.56 72 VAL A C 1
ATOM 593 O O . VAL A 1 72 ? 51.360 10.868 -26.898 1.00 74.56 72 VAL A O 1
ATOM 596 N N . PHE A 1 73 ? 49.783 10.703 -28.486 1.00 70.88 73 PHE A N 1
ATOM 597 C CA . PHE A 1 73 ? 50.683 10.289 -29.563 1.00 70.88 73 PHE A CA 1
ATOM 598 C C . PHE A 1 73 ? 50.793 11.387 -30.620 1.00 70.88 73 PHE A C 1
ATOM 600 O O . PHE A 1 73 ? 49.785 11.947 -31.060 1.00 70.88 73 PHE A O 1
ATOM 607 N N . LEU A 1 74 ? 52.029 11.658 -31.048 1.00 66.88 74 LEU A N 1
ATOM 608 C CA . LEU A 1 74 ? 52.377 12.671 -32.046 1.00 66.88 74 LEU A CA 1
ATOM 609 C C . LEU A 1 74 ? 53.065 11.998 -33.244 1.00 66.88 74 LEU A C 1
ATOM 611 O O . LEU A 1 74 ? 54.288 12.021 -33.367 1.00 66.88 74 LEU A O 1
ATOM 615 N N . ASN A 1 75 ? 52.265 11.375 -34.112 1.00 61.50 75 ASN A N 1
ATOM 616 C CA . ASN A 1 75 ? 52.724 10.619 -35.287 1.00 61.50 75 ASN A CA 1
ATOM 617 C C . ASN A 1 75 ? 52.167 11.268 -36.567 1.00 61.50 75 ASN A C 1
ATOM 619 O O . ASN A 1 75 ? 51.214 10.756 -37.154 1.00 61.50 75 ASN A O 1
ATOM 623 N N . ASP A 1 76 ? 52.691 12.443 -36.936 1.00 59.56 76 ASP A N 1
ATOM 624 C CA . ASP A 1 76 ? 52.221 13.333 -38.025 1.00 59.56 76 ASP A CA 1
ATOM 625 C C . ASP A 1 76 ? 50.793 13.906 -37.861 1.00 59.56 76 ASP A C 1
ATOM 627 O O . ASP A 1 76 ? 50.406 14.835 -38.567 1.00 59.56 76 ASP A O 1
ATOM 631 N N . LEU A 1 77 ? 50.028 13.390 -36.896 1.00 67.00 77 LEU A N 1
ATOM 632 C CA . LEU A 1 77 ? 48.707 13.824 -36.441 1.00 67.00 77 LEU A CA 1
ATOM 633 C C . LEU A 1 77 ? 48.635 13.715 -34.906 1.00 67.00 77 LEU A C 1
ATOM 635 O O . LEU A 1 77 ? 49.476 13.056 -34.291 1.00 67.00 77 LEU A O 1
ATOM 639 N N . ILE A 1 78 ? 47.623 14.341 -34.295 1.00 70.62 78 ILE A N 1
ATOM 640 C CA . ILE A 1 78 ? 47.408 14.308 -32.840 1.00 70.62 78 ILE A CA 1
ATOM 641 C C . ILE A 1 78 ? 46.385 13.216 -32.516 1.00 70.62 78 ILE A C 1
ATOM 643 O O . ILE A 1 78 ? 45.270 13.247 -33.037 1.00 70.62 78 ILE A O 1
ATOM 647 N N . SER A 1 79 ? 46.729 12.275 -31.638 1.00 76.75 79 SER A N 1
ATOM 648 C CA . SER A 1 79 ? 45.757 11.342 -31.051 1.00 76.75 79 SER A CA 1
ATOM 649 C C . SER A 1 79 ? 45.940 11.191 -29.552 1.00 76.75 79 SER A C 1
ATOM 651 O O . SER A 1 79 ? 47.051 11.339 -29.046 1.00 76.75 79 SER A O 1
ATOM 653 N N . VAL A 1 80 ? 44.851 10.870 -28.867 1.00 78.56 80 VAL A N 1
ATOM 654 C CA . VAL A 1 80 ? 44.774 10.686 -27.421 1.00 78.56 80 VAL A CA 1
ATOM 655 C C . VAL A 1 80 ? 44.032 9.388 -27.149 1.00 78.56 80 VAL A C 1
ATOM 657 O O . VAL A 1 80 ? 43.044 9.103 -27.818 1.00 78.56 80 VAL A O 1
ATOM 660 N N . GLY A 1 81 ? 44.480 8.604 -26.181 1.00 77.69 81 GLY A N 1
ATOM 661 C CA . GLY A 1 81 ? 43.685 7.504 -25.651 1.00 77.69 81 GLY A CA 1
ATOM 662 C C . GLY A 1 81 ? 43.711 7.494 -24.135 1.00 77.69 81 GLY A C 1
ATOM 663 O O . GLY A 1 81 ? 44.678 7.958 -23.537 1.00 77.69 81 GLY A O 1
ATOM 664 N N . TRP A 1 82 ? 42.632 7.022 -23.527 1.00 79.00 82 TRP A N 1
ATOM 665 C CA . TRP A 1 82 ? 42.451 7.000 -22.077 1.00 79.00 82 TRP A CA 1
ATOM 666 C C . TRP A 1 82 ? 41.537 5.839 -21.685 1.00 79.00 82 TRP A C 1
ATOM 668 O O . TRP A 1 82 ? 40.948 5.191 -22.551 1.00 79.00 82 TRP A O 1
ATOM 678 N N . MET A 1 83 ? 41.440 5.551 -20.392 1.00 77.38 83 MET A N 1
ATOM 679 C CA . MET A 1 83 ? 40.517 4.550 -19.863 1.00 77.38 83 MET A CA 1
ATOM 680 C C . MET A 1 83 ? 39.449 5.231 -19.013 1.00 77.38 83 MET A C 1
ATOM 682 O O . MET A 1 83 ? 39.790 6.077 -18.198 1.00 77.38 83 MET A O 1
ATOM 686 N N . GLU A 1 84 ? 38.191 4.842 -19.175 1.00 77.44 84 GLU A N 1
ATOM 687 C CA . GLU A 1 84 ? 37.108 5.152 -18.240 1.00 77.44 84 GLU A CA 1
ATOM 688 C C . GLU A 1 84 ? 36.895 3.953 -17.316 1.00 77.44 84 GLU A C 1
ATOM 690 O O . GLU A 1 84 ? 36.786 2.813 -17.785 1.00 77.44 84 GLU A O 1
ATOM 695 N N . VAL A 1 85 ? 36.854 4.213 -16.011 1.00 72.25 85 VAL A N 1
ATOM 696 C CA . VAL A 1 85 ? 36.550 3.215 -14.982 1.00 72.25 85 VAL A CA 1
ATOM 697 C C . VAL A 1 85 ? 35.073 3.337 -14.613 1.00 72.25 85 VAL A C 1
ATOM 699 O O . VAL A 1 85 ? 34.669 4.323 -13.995 1.00 72.25 85 VAL A O 1
ATOM 702 N N . LEU A 1 86 ? 34.266 2.345 -15.002 1.00 70.19 86 LEU A N 1
ATOM 703 C CA . LEU A 1 86 ? 32.843 2.262 -14.662 1.00 70.19 86 LEU A CA 1
ATOM 704 C C . LEU A 1 86 ? 32.642 1.294 -13.480 1.00 70.19 86 LEU A C 1
ATOM 706 O O . LEU A 1 86 ? 33.504 0.452 -13.214 1.00 70.19 86 LEU A O 1
ATOM 710 N N . PRO A 1 87 ? 31.503 1.372 -12.763 1.00 61.81 87 PRO A N 1
ATOM 711 C CA . PRO A 1 87 ? 31.235 0.507 -11.611 1.00 61.81 87 PRO A CA 1
ATOM 712 C C . PRO A 1 87 ? 31.316 -1.001 -11.906 1.00 61.81 87 PRO A C 1
ATOM 714 O O . PRO A 1 87 ? 31.669 -1.775 -11.018 1.00 61.81 87 PRO A O 1
ATOM 717 N N . GLU A 1 88 ? 31.013 -1.414 -13.141 1.00 64.62 88 GLU A N 1
ATOM 718 C CA . GLU A 1 88 ? 30.922 -2.827 -13.542 1.00 64.62 88 GLU A CA 1
ATOM 719 C C . GLU A 1 88 ? 31.939 -3.229 -14.630 1.00 64.62 88 GLU A C 1
ATOM 721 O O . GLU A 1 88 ? 32.259 -4.412 -14.781 1.00 64.62 88 GLU A O 1
ATOM 726 N N . GLU A 1 89 ? 32.511 -2.267 -15.360 1.00 69.31 89 GLU A N 1
ATOM 727 C CA . GLU A 1 89 ? 33.427 -2.522 -16.478 1.00 69.31 89 GLU A CA 1
ATOM 72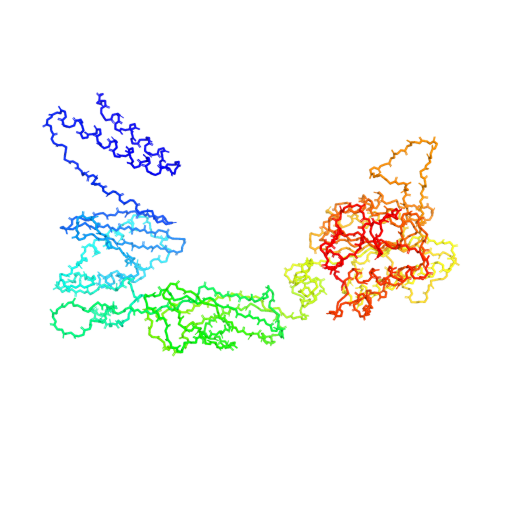8 C C . GLU A 1 89 ? 34.389 -1.352 -16.746 1.00 69.31 89 GLU A C 1
ATOM 730 O O . GLU A 1 89 ? 34.176 -0.230 -16.305 1.00 69.31 89 GLU A O 1
ATOM 735 N N . ASN A 1 90 ? 35.487 -1.613 -17.461 1.00 74.06 90 ASN A N 1
ATOM 736 C CA . ASN A 1 90 ? 36.453 -0.582 -17.853 1.00 74.06 90 ASN A CA 1
ATOM 737 C C . ASN A 1 90 ? 36.520 -0.478 -19.375 1.00 74.06 90 ASN A C 1
ATOM 739 O O . ASN A 1 90 ? 36.635 -1.498 -20.061 1.00 74.06 90 ASN A O 1
ATOM 743 N N . HIS A 1 91 ? 36.543 0.749 -19.888 1.00 76.88 91 HIS A N 1
ATOM 744 C CA . HIS A 1 91 ? 36.510 1.025 -21.323 1.00 76.88 91 HIS A CA 1
ATOM 745 C C . HIS A 1 91 ? 37.729 1.828 -21.748 1.00 76.88 91 HIS A C 1
ATOM 747 O O . HIS A 1 91 ? 38.084 2.812 -21.105 1.00 76.88 91 HIS A O 1
ATOM 753 N N . VAL A 1 92 ? 38.385 1.424 -22.838 1.00 80.56 92 VAL A N 1
ATOM 754 C CA . VAL A 1 92 ? 39.467 2.208 -23.445 1.00 80.56 92 VAL A CA 1
ATOM 755 C C . VAL A 1 92 ? 38.885 3.067 -24.555 1.00 80.56 92 VAL A C 1
ATOM 757 O O . VAL A 1 92 ? 38.367 2.551 -25.541 1.00 80.56 92 VAL A O 1
ATOM 760 N N . TYR A 1 93 ? 39.036 4.377 -24.433 1.00 80.75 93 TYR A N 1
ATOM 761 C CA . TYR A 1 93 ? 38.629 5.3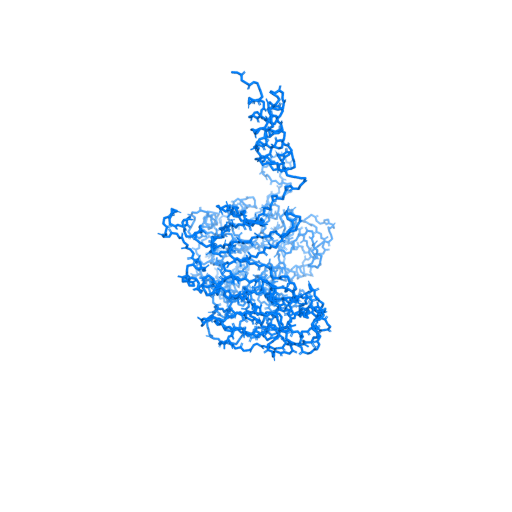41 -25.443 1.00 80.75 93 TYR A CA 1
ATOM 762 C C . TYR A 1 93 ? 39.823 5.812 -26.260 1.00 80.75 93 TYR A C 1
ATOM 764 O O . TYR A 1 93 ? 40.955 5.911 -25.775 1.00 80.75 93 TYR A O 1
ATOM 772 N N . TYR A 1 94 ? 39.559 6.121 -27.526 1.00 82.69 94 TYR A N 1
ATOM 773 C CA . TYR A 1 94 ? 40.546 6.667 -28.444 1.00 82.69 94 TYR A CA 1
ATOM 774 C C . TYR A 1 94 ? 39.955 7.843 -29.206 1.00 82.69 94 TYR A C 1
ATOM 776 O O . TYR A 1 94 ? 38.844 7.770 -29.728 1.00 82.69 94 TYR A O 1
ATOM 784 N N . ALA A 1 95 ? 40.727 8.919 -29.299 1.00 78.12 95 ALA A N 1
ATOM 785 C CA . ALA A 1 95 ? 40.406 10.105 -30.061 1.00 78.12 95 ALA A CA 1
ATOM 786 C C . ALA A 1 95 ? 41.562 10.511 -30.975 1.00 78.12 95 ALA A C 1
ATOM 788 O O . ALA A 1 95 ? 42.739 10.379 -30.640 1.00 78.12 95 ALA A O 1
ATOM 789 N N . ARG A 1 96 ? 41.238 11.057 -32.145 1.00 76.56 96 ARG A N 1
ATOM 790 C CA . ARG A 1 96 ? 42.224 11.512 -33.125 1.00 76.56 96 ARG A CA 1
ATOM 791 C C . ARG A 1 96 ? 41.763 12.771 -33.832 1.00 76.56 96 ARG A C 1
ATOM 793 O O . ARG A 1 96 ? 40.613 12.881 -34.246 1.00 76.56 96 ARG A O 1
ATOM 800 N N . SER A 1 97 ? 42.699 13.682 -34.053 1.00 70.50 97 SER A N 1
ATOM 801 C CA . SER A 1 97 ? 42.519 14.851 -34.897 1.00 70.50 97 SER A CA 1
ATOM 802 C C . SER A 1 97 ? 43.339 14.736 -36.179 1.00 70.50 97 SER A C 1
ATOM 804 O O . SER A 1 97 ? 44.526 14.412 -36.159 1.00 70.50 97 SER A O 1
ATOM 806 N N . SER A 1 98 ? 42.700 15.038 -37.308 1.00 67.88 98 SER A N 1
ATOM 807 C CA . SER A 1 98 ? 43.323 15.093 -38.636 1.00 67.88 98 SER A CA 1
ATOM 808 C C . SER A 1 98 ? 43.683 16.516 -39.085 1.00 67.88 98 SER A C 1
ATOM 810 O O . SER A 1 98 ? 44.170 16.703 -40.197 1.00 67.88 98 SER A O 1
ATOM 812 N N . ASN A 1 99 ? 43.424 17.528 -38.252 1.00 63.72 99 ASN A N 1
ATOM 813 C CA . ASN A 1 99 ? 43.581 18.949 -38.574 1.00 63.72 99 ASN A CA 1
ATOM 814 C C . ASN A 1 99 ? 44.173 19.739 -37.395 1.00 63.72 99 ASN A C 1
ATOM 816 O O . ASN A 1 99 ? 43.689 20.815 -37.049 1.00 63.72 99 ASN A O 1
ATOM 820 N N . ASN A 1 100 ? 45.232 19.199 -36.786 1.00 68.00 100 ASN A N 1
ATOM 821 C CA . ASN A 1 100 ? 45.988 19.844 -35.704 1.00 68.00 100 ASN A CA 1
ATOM 822 C C . ASN A 1 100 ? 45.130 20.250 -34.492 1.00 68.00 100 ASN A C 1
ATOM 824 O O . ASN A 1 100 ? 45.340 21.302 -33.898 1.00 68.00 100 ASN A O 1
ATOM 828 N N . GLY A 1 101 ? 44.163 19.410 -34.120 1.00 59.91 101 GLY A N 1
ATOM 829 C CA . GLY A 1 101 ? 43.341 19.584 -32.923 1.00 59.91 101 GLY A CA 1
ATOM 830 C C . GLY A 1 101 ? 42.064 20.403 -33.122 1.00 59.91 101 GLY A C 1
ATOM 831 O O . GLY A 1 101 ? 41.338 20.593 -32.150 1.00 59.91 101 GLY A O 1
ATOM 832 N N . VAL A 1 102 ? 41.758 20.861 -34.345 1.00 58.75 102 VAL A N 1
ATOM 833 C CA . VAL A 1 102 ? 40.559 21.677 -34.632 1.00 58.75 102 VAL A CA 1
ATOM 834 C C . VAL A 1 102 ? 39.270 20.851 -34.557 1.00 58.75 102 VAL A C 1
ATOM 836 O O . VAL A 1 102 ? 38.274 21.301 -33.999 1.00 58.75 102 VAL A O 1
ATOM 839 N N . SER A 1 103 ? 39.279 19.630 -35.087 1.00 55.16 103 SER A N 1
ATOM 840 C CA . SER A 1 103 ? 38.194 18.660 -34.936 1.00 55.16 103 SER A CA 1
ATOM 841 C C . SER A 1 103 ? 38.740 17.316 -34.482 1.00 55.16 103 SER A C 1
ATOM 843 O O . SER A 1 103 ? 39.855 16.927 -34.847 1.00 55.16 103 SER A O 1
ATOM 845 N N . TRP A 1 104 ? 37.927 16.605 -33.710 1.00 66.25 104 TRP A N 1
ATOM 846 C CA . TRP A 1 104 ? 38.275 15.326 -33.113 1.00 66.25 104 TRP A CA 1
ATOM 847 C C . TRP A 1 104 ? 37.248 14.279 -33.492 1.00 66.25 104 TRP A C 1
ATOM 849 O O . TRP A 1 104 ? 36.046 14.508 -33.389 1.00 66.25 104 TRP A O 1
ATOM 859 N N . TRP A 1 105 ? 37.759 13.128 -33.886 1.00 66.94 105 TRP A N 1
ATOM 860 C CA . TRP A 1 105 ? 37.026 11.879 -33.898 1.00 66.94 105 TRP A CA 1
ATOM 861 C C . TRP A 1 105 ? 37.290 11.182 -32.577 1.00 66.94 105 TRP A C 1
ATOM 863 O O . TRP A 1 105 ? 38.424 11.237 -32.104 1.00 66.94 105 TRP A O 1
ATOM 873 N N . TYR A 1 106 ? 36.294 10.528 -31.997 1.00 76.62 106 TYR A N 1
ATOM 874 C CA . TYR A 1 106 ? 36.487 9.697 -30.817 1.00 76.62 106 TYR A CA 1
ATOM 875 C C . TYR A 1 106 ? 35.516 8.522 -30.837 1.00 76.62 106 TYR A C 1
ATOM 877 O O . TYR A 1 106 ? 34.430 8.631 -31.402 1.00 76.62 106 TYR A O 1
ATOM 885 N N . PHE A 1 107 ? 35.927 7.406 -30.250 1.00 73.06 107 PHE A N 1
ATOM 886 C CA . PHE A 1 107 ? 35.091 6.225 -30.090 1.00 73.06 107 PHE A CA 1
ATOM 887 C C . PHE A 1 107 ? 35.593 5.367 -28.928 1.00 73.06 107 PHE A C 1
ATOM 889 O O . PHE A 1 107 ? 36.743 5.482 -28.489 1.00 73.06 107 PHE A O 1
ATOM 896 N N . ASP A 1 108 ? 34.718 4.492 -28.454 1.00 82.44 108 ASP A N 1
ATOM 897 C CA . ASP A 1 108 ? 35.058 3.434 -27.516 1.00 82.44 108 ASP A CA 1
ATOM 898 C C . ASP A 1 108 ? 35.818 2.315 -28.246 1.00 82.44 108 ASP A C 1
ATOM 900 O O . ASP A 1 108 ? 35.257 1.555 -29.041 1.00 82.44 108 ASP A O 1
ATOM 904 N N . ALA A 1 109 ? 37.126 2.229 -28.016 1.00 80.25 109 ALA A N 1
ATOM 905 C CA . ALA A 1 109 ? 37.982 1.253 -28.674 1.00 80.25 109 ALA A CA 1
ATOM 906 C C . ALA A 1 109 ? 37.806 -0.167 -28.118 1.00 80.25 109 ALA A C 1
ATOM 908 O O . ALA A 1 109 ? 38.048 -1.133 -28.848 1.00 80.25 109 ALA A O 1
ATOM 909 N N . THR A 1 110 ? 37.349 -0.301 -26.871 1.00 78.69 110 THR A N 1
ATOM 910 C CA . THR A 1 110 ? 36.965 -1.585 -26.271 1.00 78.69 110 THR A CA 1
ATOM 911 C C . THR A 1 110 ? 35.785 -2.208 -27.020 1.00 78.69 110 THR A C 1
ATOM 913 O O . THR A 1 110 ? 35.760 -3.426 -27.222 1.00 78.69 110 THR A O 1
ATOM 916 N N . VAL A 1 111 ? 34.856 -1.384 -27.509 1.00 76.62 111 VAL A N 1
ATOM 917 C CA . VAL A 1 111 ? 33.705 -1.831 -28.304 1.00 76.62 111 VAL A CA 1
ATOM 918 C C . VAL A 1 111 ? 34.067 -1.944 -29.790 1.00 76.62 111 VAL A C 1
ATOM 920 O O . VAL A 1 111 ? 34.065 -3.045 -30.349 1.00 76.62 111 VAL A O 1
ATOM 923 N N . HIS A 1 112 ? 34.452 -0.834 -30.423 1.00 78.62 112 HIS A N 1
ATOM 924 C CA . HIS A 1 112 ? 34.493 -0.717 -31.888 1.00 78.62 112 HIS A CA 1
ATOM 925 C C . HIS A 1 112 ? 35.829 -1.127 -32.527 1.00 78.62 112 HIS A C 1
ATOM 927 O O . HIS A 1 112 ? 35.886 -1.455 -33.710 1.00 78.62 112 HIS A O 1
ATOM 933 N N . ALA A 1 113 ? 36.928 -1.164 -31.764 1.00 81.94 113 ALA A N 1
ATOM 934 C CA . ALA A 1 113 ? 38.208 -1.689 -32.254 1.00 81.94 113 ALA A CA 1
ATOM 935 C C . ALA A 1 113 ? 38.478 -3.126 -31.792 1.00 81.94 113 ALA A C 1
ATOM 937 O O . ALA A 1 113 ? 39.582 -3.634 -31.996 1.00 81.94 113 ALA A O 1
ATOM 938 N N . SER A 1 114 ? 37.495 -3.816 -31.207 1.00 80.62 114 SER A N 1
ATOM 939 C CA . SER A 1 114 ? 37.716 -5.123 -30.586 1.00 80.62 114 SER A CA 1
ATOM 940 C C . SER A 1 114 ? 38.232 -6.192 -31.554 1.00 80.62 114 SER A C 1
ATOM 942 O O . SER A 1 114 ? 39.223 -6.869 -31.254 1.00 80.62 114 SER A O 1
ATOM 944 N N . SER A 1 115 ? 37.653 -6.284 -32.752 1.00 79.75 115 SER A N 1
ATOM 945 C CA . SER A 1 115 ? 38.119 -7.165 -33.834 1.00 79.75 115 SER A CA 1
ATOM 946 C C . SER A 1 115 ? 39.544 -6.827 -34.293 1.00 79.75 115 SER A C 1
ATOM 948 O O . SER A 1 115 ? 40.359 -7.719 -34.544 1.00 79.75 115 SER A O 1
ATOM 950 N N . TYR A 1 116 ? 39.890 -5.538 -34.337 1.00 83.62 116 TYR A N 1
ATOM 951 C CA . TYR A 1 116 ? 41.223 -5.066 -34.718 1.00 83.62 116 TYR A CA 1
ATOM 952 C C . TYR A 1 116 ? 42.278 -5.347 -33.637 1.00 83.62 116 TYR A C 1
ATOM 954 O O . TYR A 1 116 ? 43.369 -5.840 -33.932 1.00 83.62 116 TYR A O 1
ATOM 962 N N . LEU A 1 117 ? 41.947 -5.103 -32.370 1.00 83.75 117 LEU A N 1
ATOM 963 C CA . LEU A 1 117 ? 42.796 -5.429 -31.223 1.00 83.75 117 LEU A CA 1
ATOM 964 C C . LEU A 1 117 ? 43.018 -6.946 -31.117 1.00 83.75 117 LEU A C 1
ATOM 966 O O . LEU A 1 117 ? 44.145 -7.396 -30.884 1.00 83.75 117 LEU A O 1
ATOM 970 N N . THR A 1 118 ? 41.976 -7.737 -31.391 1.00 82.50 118 THR A N 1
ATOM 971 C CA . THR A 1 118 ? 42.055 -9.204 -31.419 1.00 82.50 118 THR A CA 1
ATOM 972 C C . THR A 1 118 ? 42.963 -9.710 -32.531 1.00 82.50 118 THR A C 1
ATOM 974 O O . THR A 1 118 ? 43.809 -10.577 -32.295 1.00 82.50 118 THR A O 1
ATOM 977 N N . TYR A 1 119 ? 42.885 -9.114 -33.725 1.00 81.50 119 TYR A N 1
ATOM 978 C CA . TYR A 1 119 ? 43.813 -9.404 -34.8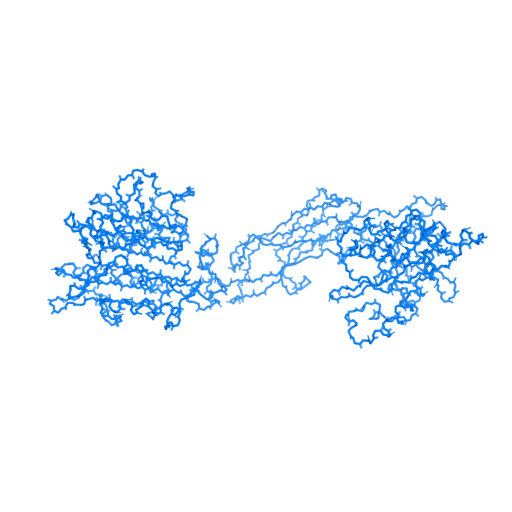20 1.00 81.50 119 TYR A CA 1
ATOM 979 C C . TYR A 1 119 ? 45.285 -9.194 -34.416 1.00 81.50 119 TYR A C 1
ATOM 981 O O . TYR A 1 119 ? 46.164 -9.979 -34.790 1.00 81.50 119 TYR A O 1
ATOM 989 N N . TRP A 1 120 ? 45.572 -8.170 -33.609 1.00 82.50 120 TRP A N 1
ATOM 990 C CA . TRP A 1 120 ? 46.923 -7.901 -33.115 1.00 82.50 120 TRP A CA 1
ATOM 991 C C . TRP A 1 120 ? 47.405 -8.862 -32.017 1.00 82.50 120 TRP A C 1
ATOM 993 O O . TRP A 1 120 ? 48.601 -8.865 -31.707 1.00 82.50 120 TRP A O 1
ATOM 1003 N N . GLY A 1 121 ? 46.539 -9.759 -31.537 1.00 78.75 121 GLY A N 1
ATOM 1004 C CA . GLY A 1 121 ? 46.864 -10.828 -30.591 1.00 78.75 121 GLY A CA 1
ATOM 1005 C C . GLY A 1 121 ? 46.418 -10.560 -29.153 1.00 78.75 121 GLY A C 1
ATOM 1006 O O . GLY A 1 121 ? 46.850 -11.282 -28.255 1.00 78.75 121 GLY A O 1
ATOM 1007 N N . LEU A 1 122 ? 45.579 -9.546 -28.921 1.00 80.38 122 LEU A N 1
ATOM 1008 C CA . LEU A 1 122 ? 44.931 -9.324 -27.626 1.00 80.38 122 LEU A CA 1
ATOM 1009 C C . LEU A 1 122 ? 43.703 -10.237 -27.525 1.00 80.38 122 LEU A C 1
ATOM 1011 O O . LEU A 1 122 ? 42.894 -10.280 -28.441 1.00 80.38 122 LEU A O 1
ATOM 1015 N N . SER A 1 123 ? 43.546 -11.016 -26.453 1.00 70.50 123 SER A N 1
ATOM 1016 C CA . SER A 1 123 ? 42.345 -11.854 -26.333 1.00 70.50 123 SER A CA 1
ATOM 1017 C C . SER A 1 123 ? 41.098 -10.988 -26.145 1.00 70.50 123 SER A C 1
ATOM 1019 O O . SER A 1 123 ? 41.151 -9.955 -25.482 1.00 70.50 123 SER A O 1
ATOM 1021 N N . SER A 1 124 ? 39.949 -11.429 -26.655 1.00 65.50 124 SER A N 1
ATOM 1022 C CA . SER A 1 124 ? 38.674 -10.711 -26.497 1.00 65.50 124 SER A CA 1
ATOM 1023 C C . SER A 1 124 ? 38.312 -10.443 -25.029 1.00 65.50 124 SER A C 1
ATOM 1025 O O . SER A 1 124 ? 37.786 -9.384 -24.709 1.00 65.50 124 SER A O 1
ATOM 1027 N N . SER A 1 125 ? 38.682 -11.353 -24.123 1.00 63.12 125 SER A N 1
ATOM 1028 C CA . SER A 1 125 ? 38.542 -11.208 -22.666 1.00 63.12 125 SER A CA 1
ATOM 1029 C C . SER A 1 125 ? 39.441 -10.137 -22.035 1.00 63.12 125 SER A C 1
ATOM 1031 O O . SER A 1 125 ? 39.178 -9.690 -20.927 1.00 63.12 125 SER A O 1
ATOM 1033 N N . ILE A 1 126 ? 40.529 -9.758 -22.711 1.00 62.09 126 ILE A N 1
ATOM 1034 C CA . ILE A 1 126 ? 41.425 -8.666 -22.307 1.00 62.09 126 ILE A CA 1
ATOM 1035 C C . ILE A 1 126 ? 40.914 -7.335 -22.873 1.00 62.09 126 ILE A C 1
ATOM 1037 O O . ILE A 1 126 ? 41.115 -6.293 -22.259 1.00 62.09 126 ILE A O 1
ATOM 1041 N N . VAL A 1 127 ? 40.251 -7.378 -24.033 1.00 59.47 127 VAL A N 1
ATOM 1042 C CA . VAL A 1 127 ? 39.679 -6.208 -24.707 1.00 59.47 127 VAL A CA 1
ATOM 1043 C C . VAL A 1 127 ? 38.368 -5.753 -24.060 1.00 59.47 127 VAL A C 1
ATOM 1045 O O . VAL A 1 127 ? 38.162 -4.549 -23.966 1.00 59.47 127 VAL A O 1
ATOM 1048 N N . LYS A 1 128 ? 37.541 -6.685 -23.555 1.00 59.75 128 LYS A N 1
ATOM 1049 C CA . LYS A 1 128 ? 36.335 -6.433 -22.741 1.00 59.75 128 LYS A CA 1
ATOM 1050 C C . LYS A 1 128 ? 36.559 -6.844 -21.278 1.00 59.75 128 LYS A C 1
ATOM 1052 O O . LYS A 1 128 ? 36.063 -7.892 -20.858 1.00 59.75 128 LYS A O 1
ATOM 1057 N N . PRO A 1 129 ? 37.381 -6.112 -20.514 1.00 54.88 129 PRO A N 1
ATOM 1058 C CA . PRO A 1 129 ? 37.711 -6.517 -19.164 1.00 54.88 129 PRO A CA 1
ATOM 1059 C C . PRO A 1 129 ? 36.551 -6.232 -18.206 1.00 54.88 129 PRO A C 1
ATOM 1061 O O . PRO A 1 129 ? 36.475 -5.165 -17.601 1.00 54.88 129 PRO A O 1
ATOM 1064 N N . CYS A 1 130 ? 35.687 -7.224 -18.005 1.00 48.97 130 CYS A N 1
ATOM 1065 C CA . CYS A 1 130 ? 34.822 -7.261 -16.833 1.00 48.97 130 CYS A CA 1
ATOM 1066 C C . CYS A 1 130 ? 35.722 -7.393 -15.593 1.00 48.97 130 CYS A C 1
ATOM 1068 O O . CYS A 1 130 ? 36.460 -8.372 -15.448 1.00 48.97 130 CYS A O 1
ATOM 1070 N N . CYS A 1 131 ? 35.693 -6.385 -14.722 1.00 51.16 131 CYS A N 1
ATOM 1071 C CA . CYS A 1 131 ? 36.348 -6.374 -13.414 1.00 51.16 131 CYS A CA 1
ATOM 1072 C C . CYS A 1 131 ? 37.834 -6.801 -13.412 1.00 51.16 131 CYS A C 1
ATOM 1074 O O . CYS A 1 131 ? 38.212 -7.841 -12.863 1.00 51.16 131 CYS A O 1
ATOM 1076 N N . LEU A 1 132 ? 38.727 -5.954 -13.938 1.00 50.03 132 LEU A N 1
ATOM 1077 C CA . LEU A 1 132 ? 40.185 -6.081 -13.755 1.00 50.03 132 LEU A CA 1
ATOM 1078 C C . LEU A 1 132 ? 40.626 -5.718 -12.317 1.00 50.03 132 LEU A C 1
ATOM 1080 O O . LEU A 1 132 ? 41.464 -4.849 -12.106 1.00 50.03 132 LEU A O 1
ATOM 1084 N N . ILE A 1 133 ? 40.088 -6.406 -11.305 1.00 49.50 133 ILE A N 1
ATOM 1085 C CA . ILE A 1 133 ? 40.506 -6.257 -9.895 1.00 49.50 133 ILE A CA 1
ATOM 1086 C C . ILE A 1 133 ? 41.731 -7.147 -9.578 1.00 49.50 133 ILE A C 1
ATOM 1088 O O . ILE A 1 133 ? 42.439 -6.924 -8.600 1.00 49.50 133 ILE A O 1
ATOM 1092 N N . ILE A 1 134 ? 42.046 -8.143 -10.418 1.00 46.59 134 ILE A N 1
ATOM 1093 C CA . ILE A 1 134 ? 43.034 -9.193 -10.083 1.00 46.59 134 ILE A CA 1
ATOM 1094 C C . ILE A 1 134 ? 44.430 -8.951 -10.695 1.00 46.59 134 ILE A C 1
ATOM 1096 O O . ILE A 1 134 ? 45.421 -9.525 -10.240 1.00 46.59 134 ILE A O 1
ATOM 1100 N N . ILE A 1 135 ? 44.563 -8.068 -11.687 1.00 52.88 135 ILE A N 1
ATOM 1101 C CA . ILE A 1 135 ? 45.859 -7.761 -12.308 1.00 52.88 135 ILE A CA 1
ATOM 1102 C C . ILE A 1 135 ? 46.412 -6.483 -11.673 1.00 52.88 135 ILE A C 1
ATOM 1104 O O . ILE A 1 135 ? 45.818 -5.420 -11.798 1.00 52.88 135 ILE A O 1
ATOM 1108 N N . GLY A 1 136 ? 47.547 -6.576 -10.971 1.00 58.78 136 GLY A N 1
ATOM 1109 C CA . GLY A 1 136 ? 48.150 -5.419 -10.301 1.00 58.78 136 GLY A CA 1
ATOM 1110 C C . GLY A 1 136 ? 48.327 -4.213 -11.237 1.00 58.78 136 GLY A C 1
ATOM 1111 O O . GLY A 1 136 ? 48.683 -4.384 -12.403 1.00 58.78 136 GLY A O 1
ATOM 1112 N N . ILE A 1 137 ? 48.128 -3.002 -10.702 1.00 60.12 137 ILE A N 1
ATOM 1113 C CA . ILE A 1 137 ? 48.085 -1.703 -11.415 1.00 60.12 137 ILE A CA 1
ATOM 1114 C C . ILE A 1 137 ? 49.187 -1.546 -12.483 1.00 60.12 137 ILE A C 1
ATOM 1116 O O . ILE A 1 137 ? 48.948 -1.011 -13.560 1.00 60.12 137 ILE A O 1
ATOM 1120 N N . VAL A 1 138 ? 50.393 -2.060 -12.231 1.00 62.28 138 VAL A N 1
ATOM 1121 C CA . VAL A 1 138 ? 51.530 -1.988 -13.168 1.00 62.28 138 VAL A CA 1
ATOM 1122 C C . VAL A 1 138 ? 51.287 -2.767 -14.469 1.00 62.28 138 VAL A C 1
ATOM 1124 O O . VAL A 1 138 ? 51.641 -2.297 -15.547 1.00 62.28 138 VAL A O 1
ATOM 1127 N N . LEU A 1 139 ? 50.686 -3.954 -14.387 1.00 66.38 139 LEU A N 1
ATOM 1128 C CA . LEU A 1 139 ? 50.354 -4.774 -15.556 1.00 66.38 139 LEU A CA 1
ATOM 1129 C C . LEU A 1 139 ? 49.167 -4.185 -16.331 1.00 66.38 139 LEU A C 1
ATOM 1131 O O . LEU A 1 139 ? 49.167 -4.252 -17.557 1.00 66.38 139 LEU A O 1
ATOM 1135 N N . LEU A 1 140 ? 48.207 -3.569 -15.632 1.00 67.88 140 LEU A N 1
ATOM 1136 C CA . LEU A 1 140 ? 47.087 -2.846 -16.241 1.00 67.88 140 LEU A CA 1
ATOM 1137 C C . LEU A 1 140 ? 47.577 -1.655 -17.078 1.00 67.88 140 LEU A C 1
ATOM 1139 O O . LEU A 1 140 ? 47.207 -1.527 -18.241 1.00 67.88 140 LEU A O 1
ATOM 1143 N N . LEU A 1 141 ? 48.465 -0.829 -16.518 1.00 68.25 141 LEU A N 1
ATOM 1144 C CA . LEU A 1 141 ? 49.054 0.313 -17.224 1.00 68.25 141 LEU A CA 1
ATOM 1145 C C . LEU A 1 141 ? 49.902 -0.125 -18.427 1.00 68.25 141 LEU A C 1
ATOM 1147 O O . LEU A 1 141 ? 49.858 0.502 -19.482 1.00 68.25 141 LEU A O 1
ATOM 1151 N N . LEU A 1 142 ? 50.646 -1.229 -18.299 1.00 72.75 142 LEU A N 1
ATOM 1152 C CA . LEU A 1 142 ? 51.438 -1.777 -19.402 1.00 72.75 142 LEU A CA 1
ATOM 1153 C C . LEU A 1 142 ? 50.553 -2.334 -20.528 1.00 72.75 142 LEU A C 1
ATOM 1155 O O . LEU A 1 142 ? 50.867 -2.155 -21.703 1.00 72.75 142 LEU A O 1
ATOM 1159 N N . LEU A 1 143 ? 49.440 -2.979 -20.179 1.00 75.19 143 LEU A N 1
ATOM 1160 C CA . LEU A 1 143 ? 48.447 -3.448 -21.141 1.00 75.19 143 LEU A CA 1
ATOM 1161 C C . LEU A 1 143 ? 47.769 -2.276 -21.863 1.00 75.19 143 LEU A C 1
ATOM 1163 O O . LEU A 1 143 ? 47.658 -2.306 -23.088 1.00 75.19 143 LEU A O 1
ATOM 1167 N N . LEU A 1 144 ? 47.364 -1.241 -21.123 1.00 73.75 144 LEU A N 1
ATOM 1168 C CA . LEU A 1 144 ? 46.789 -0.024 -21.691 1.00 73.75 144 LEU A CA 1
ATOM 1169 C C . LEU A 1 144 ? 47.760 0.619 -22.684 1.00 73.75 144 LEU A C 1
ATOM 1171 O O . LEU A 1 144 ? 47.383 0.897 -23.817 1.00 73.75 144 LEU A O 1
ATOM 1175 N N . LEU A 1 145 ? 49.033 0.760 -22.309 1.00 75.00 145 LEU A N 1
ATOM 1176 C CA . LEU A 1 145 ? 50.059 1.292 -23.200 1.00 75.00 145 LEU A CA 1
ATOM 1177 C C . LEU A 1 145 ? 50.176 0.472 -24.497 1.00 75.00 145 LEU A C 1
ATOM 1179 O O . LEU A 1 145 ? 50.283 1.046 -25.578 1.00 75.00 145 LEU A O 1
ATOM 1183 N N . ILE A 1 146 ? 50.108 -0.863 -24.419 1.00 81.06 146 ILE A N 1
ATOM 1184 C CA . ILE A 1 146 ? 50.118 -1.739 -25.603 1.00 81.06 146 ILE A CA 1
ATOM 1185 C C . ILE A 1 146 ? 48.888 -1.492 -26.486 1.00 81.06 146 ILE A C 1
ATOM 1187 O O . ILE A 1 146 ? 49.038 -1.351 -27.701 1.00 81.06 146 ILE A O 1
ATOM 1191 N N . ILE A 1 147 ? 47.691 -1.421 -25.894 1.00 81.25 147 ILE A N 1
ATOM 1192 C CA . ILE A 1 147 ? 46.441 -1.133 -26.614 1.00 81.25 147 ILE A CA 1
ATOM 1193 C C . ILE A 1 147 ? 46.558 0.210 -27.339 1.00 81.25 147 ILE A C 1
ATOM 1195 O O . ILE A 1 147 ? 46.314 0.289 -28.542 1.00 81.25 147 ILE A O 1
ATOM 1199 N N . LEU A 1 148 ? 47.009 1.250 -26.643 1.00 76.75 148 LEU A N 1
ATOM 1200 C CA . LEU A 1 148 ? 47.121 2.594 -27.198 1.00 76.75 148 LEU A CA 1
ATOM 1201 C C . LEU A 1 148 ? 48.187 2.695 -28.302 1.00 76.75 148 LEU A C 1
ATOM 1203 O O . LEU A 1 148 ? 47.954 3.359 -29.312 1.00 76.75 148 LEU A O 1
ATOM 1207 N N . ILE A 1 149 ? 49.302 1.963 -28.188 1.00 80.44 149 ILE A N 1
ATOM 1208 C CA . ILE A 1 149 ? 50.293 1.830 -29.271 1.00 80.44 149 ILE A CA 1
ATOM 1209 C C . ILE A 1 149 ? 49.669 1.181 -30.517 1.00 80.44 149 ILE A C 1
ATOM 1211 O O . ILE A 1 149 ? 49.935 1.627 -31.634 1.00 80.44 149 ILE A O 1
ATOM 1215 N N . ILE A 1 150 ? 48.837 0.147 -30.351 1.00 82.56 150 ILE A N 1
ATOM 1216 C CA . ILE A 1 150 ? 48.144 -0.510 -31.471 1.00 82.56 150 ILE A CA 1
ATOM 1217 C C . ILE A 1 150 ? 47.119 0.442 -32.108 1.00 82.56 150 ILE A C 1
ATOM 1219 O O . ILE A 1 150 ? 47.049 0.534 -33.336 1.00 82.56 150 ILE A O 1
ATOM 1223 N N . LEU A 1 151 ? 46.354 1.183 -31.302 1.00 79.94 151 LEU A N 1
ATOM 1224 C CA . LEU A 1 151 ? 45.360 2.152 -31.781 1.00 79.94 151 LEU A CA 1
ATOM 1225 C C . LEU A 1 151 ? 46.002 3.369 -32.462 1.00 79.94 151 LEU A C 1
ATOM 1227 O O . LEU A 1 151 ? 45.436 3.911 -33.408 1.00 79.94 151 LEU A O 1
ATOM 1231 N N . ALA A 1 152 ? 47.225 3.752 -32.085 1.00 75.75 152 ALA A N 1
ATOM 1232 C CA . ALA A 1 152 ? 47.982 4.790 -32.786 1.00 75.75 152 ALA A CA 1
ATOM 1233 C C . ALA A 1 152 ? 48.276 4.440 -34.263 1.00 75.75 152 ALA A C 1
ATOM 1235 O O . ALA A 1 152 ? 48.546 5.340 -35.063 1.00 75.75 152 ALA A O 1
ATOM 1236 N N . LEU A 1 153 ? 48.182 3.156 -34.644 1.00 77.81 153 LEU A N 1
ATOM 1237 C CA . LEU A 1 153 ? 48.303 2.678 -36.029 1.00 77.81 153 LEU A CA 1
ATOM 1238 C C . LEU A 1 153 ? 47.013 2.825 -36.852 1.00 77.81 153 LEU A C 1
ATOM 1240 O O . LEU A 1 153 ? 46.999 2.446 -38.025 1.00 77.81 153 LEU A O 1
ATOM 1244 N N . ILE A 1 154 ? 45.934 3.352 -36.267 1.00 76.19 154 ILE A N 1
ATOM 1245 C CA . ILE A 1 154 ? 44.734 3.728 -37.015 1.00 76.19 154 ILE A CA 1
ATOM 1246 C C . ILE A 1 154 ? 45.080 4.891 -37.947 1.00 76.19 154 ILE A C 1
ATOM 1248 O O . ILE A 1 154 ? 45.876 5.767 -37.620 1.00 76.19 154 ILE A O 1
ATOM 1252 N N . ILE A 1 155 ? 44.495 4.906 -39.133 1.00 69.00 155 ILE A N 1
ATOM 1253 C CA . ILE A 1 155 ? 44.639 5.951 -40.132 1.00 69.00 155 ILE A CA 1
ATOM 1254 C C . ILE A 1 155 ? 43.275 6.286 -40.735 1.00 69.00 155 ILE A C 1
ATOM 1256 O O . ILE A 1 155 ? 42.329 5.498 -40.686 1.00 69.00 155 ILE A O 1
ATOM 1260 N N . ILE A 1 156 ? 43.204 7.465 -41.347 1.00 62.84 156 ILE A N 1
ATOM 1261 C CA . ILE A 1 156 ? 42.084 7.881 -42.188 1.00 62.84 156 ILE A CA 1
ATOM 1262 C C . ILE A 1 156 ? 42.615 7.930 -43.617 1.00 62.84 156 ILE A C 1
ATOM 1264 O O . ILE A 1 156 ? 43.562 8.664 -43.909 1.00 62.84 156 ILE A O 1
ATOM 1268 N N . LEU A 1 157 ? 42.039 7.118 -44.499 1.00 60.88 157 LEU A N 1
ATOM 1269 C CA . LEU A 1 157 ? 42.391 7.131 -45.914 1.00 60.88 157 LEU A CA 1
ATOM 1270 C C . LEU A 1 157 ? 41.670 8.293 -46.606 1.00 60.88 157 LEU A C 1
ATOM 1272 O O . LEU A 1 157 ? 40.472 8.498 -46.421 1.00 60.88 157 LEU A O 1
ATOM 1276 N N . ILE A 1 158 ? 42.409 9.067 -47.404 1.00 52.47 158 ILE A N 1
ATOM 1277 C CA . ILE A 1 158 ? 41.843 10.162 -48.201 1.00 52.47 158 ILE A CA 1
ATOM 1278 C C . ILE A 1 158 ? 40.791 9.555 -49.144 1.00 52.47 158 ILE A C 1
ATOM 1280 O O . ILE A 1 158 ? 41.103 8.590 -49.838 1.00 52.47 158 ILE A O 1
ATOM 1284 N N . TRP A 1 159 ? 39.583 10.132 -49.171 1.00 52.38 159 TRP A N 1
ATOM 1285 C CA . TRP A 1 159 ? 38.394 9.641 -49.899 1.00 52.38 159 TRP A CA 1
ATOM 1286 C C . TRP A 1 159 ? 37.653 8.451 -49.269 1.00 52.38 159 TRP A C 1
ATOM 1288 O O . TRP A 1 159 ? 36.737 7.911 -49.889 1.00 52.38 159 TRP A O 1
ATOM 1298 N N . CYS A 1 160 ? 37.996 8.059 -48.041 1.00 54.62 160 CYS A N 1
ATOM 1299 C CA . CYS A 1 160 ? 37.249 7.063 -47.278 1.00 54.62 160 CYS A CA 1
ATOM 1300 C C . CYS A 1 160 ? 36.499 7.701 -46.102 1.00 54.62 160 CYS A C 1
ATOM 1302 O O . CYS A 1 160 ? 36.972 8.663 -45.502 1.00 54.62 160 CYS A O 1
ATOM 1304 N N . HIS A 1 161 ? 35.346 7.125 -45.757 1.00 54.94 161 HIS A N 1
ATOM 1305 C CA . HIS A 1 161 ? 34.466 7.605 -44.686 1.00 54.94 161 HIS A CA 1
ATOM 1306 C C . HIS A 1 161 ? 34.651 6.846 -43.356 1.00 54.94 161 HIS A C 1
ATOM 1308 O O . HIS A 1 161 ? 33.944 7.133 -42.400 1.00 54.94 161 HIS A O 1
ATOM 1314 N N . PHE A 1 162 ? 35.598 5.897 -43.287 1.00 64.31 162 PHE A N 1
ATOM 1315 C CA . PHE A 1 162 ? 35.770 4.967 -42.158 1.00 64.31 162 PHE A CA 1
ATOM 1316 C C . PHE A 1 162 ? 37.211 4.929 -41.646 1.00 64.31 162 PHE A C 1
ATOM 1318 O O . PHE A 1 162 ? 38.153 5.304 -42.356 1.00 64.31 162 PHE A O 1
ATOM 1325 N N . PHE A 1 163 ? 37.376 4.440 -40.418 1.00 69.50 163 PHE A N 1
ATOM 1326 C CA . PHE A 1 163 ? 38.681 4.217 -39.806 1.00 69.50 163 PHE A CA 1
ATOM 1327 C C . PHE A 1 163 ? 39.305 2.924 -40.324 1.00 69.50 163 PHE A C 1
ATOM 1329 O O . PHE A 1 163 ? 38.639 1.895 -40.436 1.00 69.50 163 PHE A O 1
ATOM 1336 N N . TYR A 1 164 ? 40.606 2.972 -40.599 1.00 72.25 164 TYR A N 1
ATOM 1337 C CA . TYR A 1 164 ? 41.378 1.799 -40.990 1.00 72.25 164 TYR A CA 1
ATOM 1338 C C . TYR A 1 164 ? 42.557 1.612 -40.050 1.00 72.25 164 TYR A C 1
ATOM 1340 O O . TYR A 1 164 ? 43.289 2.556 -39.779 1.00 72.25 164 TYR A O 1
ATOM 1348 N N . GLY A 1 165 ? 42.784 0.392 -39.589 1.00 75.44 165 GLY A N 1
ATOM 1349 C CA . GLY A 1 165 ? 44.013 -0.003 -38.921 1.00 75.44 165 GLY A CA 1
ATOM 1350 C C . GLY A 1 165 ? 45.040 -0.559 -39.907 1.00 75.44 165 GLY A C 1
ATOM 1351 O O . GLY A 1 165 ? 44.694 -1.243 -40.874 1.00 75.44 165 GLY A O 1
ATOM 1352 N N . ILE A 1 166 ? 46.323 -0.286 -39.669 1.00 75.31 166 ILE A N 1
ATOM 1353 C CA . ILE A 1 166 ? 47.414 -0.927 -40.416 1.00 75.31 166 ILE A CA 1
ATOM 1354 C C . ILE A 1 166 ? 47.566 -2.377 -39.935 1.00 75.31 166 ILE A C 1
ATOM 1356 O O . ILE A 1 166 ? 47.664 -2.631 -38.737 1.00 75.31 166 ILE A O 1
ATOM 1360 N N . LEU A 1 167 ? 47.624 -3.334 -40.863 1.00 76.69 167 LEU A N 1
ATOM 1361 C CA . LEU A 1 167 ? 47.816 -4.762 -40.583 1.00 76.69 167 LEU A CA 1
ATOM 1362 C C . LEU A 1 167 ? 49.287 -5.189 -40.759 1.00 76.69 167 LEU A C 1
ATOM 1364 O O . LEU A 1 167 ? 50.114 -4.453 -41.306 1.00 76.69 167 LEU A O 1
ATOM 1368 N N . ARG A 1 168 ? 49.643 -6.400 -40.293 1.00 71.50 168 ARG A N 1
ATOM 1369 C CA . ARG A 1 168 ? 51.043 -6.890 -40.233 1.00 71.50 168 ARG A CA 1
ATOM 1370 C C . ARG A 1 168 ? 51.736 -6.986 -41.598 1.00 71.50 168 ARG A C 1
ATOM 1372 O O . ARG A 1 168 ? 52.957 -6.880 -41.675 1.00 71.50 168 ARG A O 1
ATOM 1379 N N . ASP A 1 169 ? 50.972 -7.184 -42.662 1.00 69.38 169 ASP A N 1
ATOM 1380 C CA . ASP A 1 169 ? 51.434 -7.270 -44.052 1.00 69.38 169 ASP A CA 1
ATOM 1381 C C . ASP A 1 169 ? 51.405 -5.912 -44.784 1.00 69.38 169 ASP A C 1
ATOM 1383 O O . ASP A 1 169 ? 51.630 -5.861 -45.992 1.00 69.38 169 ASP A O 1
ATOM 1387 N N . ARG A 1 170 ? 51.175 -4.806 -44.056 1.00 58.38 170 ARG A N 1
ATOM 1388 C CA . ARG A 1 170 ? 50.958 -3.447 -44.587 1.00 58.38 170 ARG A CA 1
ATOM 1389 C C . ARG A 1 170 ? 49.703 -3.294 -45.455 1.00 58.38 170 ARG A C 1
ATOM 1391 O O . ARG A 1 170 ? 49.611 -2.327 -46.210 1.00 58.38 170 ARG A O 1
ATOM 1398 N N . THR A 1 171 ? 48.743 -4.210 -45.344 1.00 66.25 171 THR A N 1
ATOM 1399 C CA . THR A 1 171 ? 47.374 -3.972 -45.818 1.00 66.25 171 THR A CA 1
ATOM 1400 C C . THR A 1 171 ? 46.578 -3.172 -44.781 1.00 66.25 171 THR A C 1
ATOM 1402 O O . THR A 1 171 ? 47.032 -2.971 -43.651 1.00 66.25 171 THR A O 1
ATOM 1405 N N . TYR A 1 172 ? 45.416 -2.659 -45.180 1.00 68.25 172 TYR A N 1
ATOM 1406 C CA . TYR A 1 172 ? 44.524 -1.883 -44.320 1.00 68.25 172 TYR A CA 1
ATOM 1407 C C . TYR A 1 172 ? 43.303 -2.729 -43.961 1.00 68.25 172 TYR A C 1
ATOM 1409 O O . TYR A 1 172 ? 42.654 -3.272 -44.855 1.00 68.25 172 TYR A O 1
ATOM 1417 N N . GLY A 1 173 ? 43.003 -2.842 -42.668 1.00 67.88 173 GLY A N 1
ATOM 1418 C CA . GLY A 1 173 ? 41.786 -3.475 -42.159 1.00 67.88 173 GLY A CA 1
ATOM 1419 C C . GLY A 1 173 ? 40.821 -2.414 -41.636 1.00 67.88 173 GLY A C 1
ATOM 1420 O O . GLY A 1 173 ? 41.294 -1.448 -41.037 1.00 67.88 173 GLY A O 1
ATOM 1421 N N . PRO A 1 174 ? 39.507 -2.538 -41.862 1.00 72.12 174 PRO A N 1
ATOM 1422 C CA . PRO A 1 174 ? 38.544 -1.603 -41.290 1.00 72.12 174 PRO A CA 1
ATOM 1423 C C . PRO A 1 174 ? 38.506 -1.711 -39.756 1.00 72.12 174 PRO A C 1
ATOM 1425 O O . PRO A 1 174 ? 38.874 -2.737 -39.185 1.00 72.12 174 PRO A O 1
ATOM 1428 N N . ILE A 1 175 ? 38.074 -0.641 -39.098 1.00 76.81 175 ILE A N 1
ATOM 1429 C CA . ILE A 1 175 ? 37.572 -0.653 -37.716 1.00 76.81 175 ILE A CA 1
ATOM 1430 C C . ILE A 1 175 ? 36.044 -0.648 -37.802 1.00 76.81 175 ILE A C 1
ATOM 1432 O O . ILE A 1 175 ? 35.510 -0.049 -38.741 1.00 76.81 175 ILE A O 1
ATOM 1436 N N . ASP A 1 176 ? 35.357 -1.300 -36.860 1.00 74.88 176 ASP A N 1
ATOM 1437 C CA . ASP A 1 176 ? 33.894 -1.279 -36.850 1.00 74.88 176 ASP A CA 1
ATOM 1438 C C . ASP A 1 176 ? 33.410 0.163 -36.694 1.00 74.88 176 ASP A C 1
ATOM 1440 O O . ASP A 1 176 ? 33.989 0.957 -35.946 1.00 74.88 176 ASP A O 1
ATOM 1444 N N . ASP A 1 177 ? 32.372 0.520 -37.442 1.00 69.69 177 ASP A N 1
ATOM 1445 C CA . ASP A 1 177 ? 31.821 1.867 -37.394 1.00 69.69 177 ASP A CA 1
ATOM 1446 C C . ASP A 1 177 ? 31.264 2.160 -35.985 1.00 69.69 177 ASP A C 1
ATOM 1448 O O . ASP A 1 177 ? 30.428 1.403 -35.486 1.00 69.69 177 ASP A O 1
ATOM 1452 N N . PRO A 1 178 ? 31.699 3.237 -35.305 1.00 68.75 178 PRO A N 1
ATOM 1453 C CA . PRO A 1 178 ? 31.137 3.619 -34.012 1.00 68.75 178 PRO A CA 1
ATOM 1454 C C . PRO A 1 178 ? 29.677 4.084 -34.081 1.00 68.75 178 PRO A C 1
ATOM 1456 O O . PRO A 1 178 ? 29.034 4.242 -33.047 1.00 68.75 178 PRO A O 1
ATOM 1459 N N . TYR A 1 179 ? 29.156 4.298 -35.287 1.00 68.75 179 TYR A N 1
ATOM 1460 C CA . TYR A 1 179 ? 27.831 4.839 -35.550 1.00 68.75 179 TYR A CA 1
ATOM 1461 C C . TYR A 1 179 ? 26.857 3.805 -36.139 1.00 68.75 179 TYR A C 1
ATOM 1463 O O . TYR A 1 179 ? 25.917 4.183 -36.836 1.00 68.75 179 TYR A O 1
ATOM 1471 N N . LEU A 1 180 ? 27.075 2.510 -35.869 1.00 66.62 180 LEU A N 1
ATOM 1472 C CA . LEU A 1 180 ? 26.224 1.406 -36.350 1.00 66.62 180 LEU A CA 1
ATOM 1473 C C . LEU A 1 180 ? 24.729 1.693 -36.156 1.00 66.62 180 LEU A C 1
ATOM 1475 O O . LEU A 1 180 ? 23.952 1.600 -37.095 1.00 66.62 180 LEU A O 1
ATOM 1479 N N . ASN A 1 181 ? 24.358 2.188 -34.979 1.00 68.00 181 ASN A N 1
ATOM 1480 C CA . ASN A 1 181 ? 22.983 2.491 -34.593 1.00 68.00 181 ASN A CA 1
ATOM 1481 C C . ASN A 1 181 ? 22.320 3.677 -35.324 1.00 68.00 181 ASN A C 1
ATOM 1483 O O . ASN A 1 181 ? 21.156 3.970 -35.073 1.00 68.00 181 ASN A O 1
ATOM 1487 N N . ILE A 1 182 ? 23.019 4.407 -36.200 1.00 70.44 182 ILE A N 1
ATOM 1488 C CA . ILE A 1 182 ? 22.420 5.543 -36.921 1.00 70.44 182 ILE A CA 1
ATOM 1489 C C . ILE A 1 182 ? 22.353 5.358 -38.440 1.00 70.44 182 ILE A C 1
ATOM 1491 O O . ILE A 1 182 ? 21.708 6.186 -39.090 1.00 70.44 182 ILE A O 1
ATOM 1495 N N . PHE A 1 183 ? 22.934 4.300 -39.018 1.00 71.81 183 PHE A N 1
ATOM 1496 C CA . PHE A 1 183 ? 22.962 4.087 -40.473 1.00 71.81 183 PHE A CA 1
ATOM 1497 C C . PHE A 1 183 ? 22.540 2.671 -40.898 1.00 71.81 183 PHE A C 1
ATOM 1499 O O . PHE A 1 183 ? 22.552 1.742 -40.110 1.00 71.81 183 PHE A O 1
ATOM 1506 N N . SER A 1 184 ? 22.170 2.486 -42.165 1.00 67.75 184 SER A N 1
ATOM 1507 C CA . SER A 1 184 ? 21.907 1.181 -42.795 1.00 67.75 184 SER A CA 1
ATOM 1508 C C . SER A 1 184 ? 22.187 1.295 -44.297 1.00 67.75 184 SER A C 1
ATOM 1510 O O . SER A 1 184 ? 22.044 2.385 -44.850 1.00 67.75 184 SER A O 1
ATOM 1512 N N . PRO A 1 185 ? 22.573 0.228 -45.020 1.00 61.25 185 PRO A N 1
ATOM 1513 C CA . PRO A 1 185 ? 22.973 -1.103 -44.556 1.00 61.25 185 PRO A CA 1
ATOM 1514 C C . PRO A 1 185 ? 24.487 -1.224 -44.296 1.00 61.25 185 PRO A C 1
ATOM 1516 O O . PRO A 1 185 ? 25.286 -0.457 -44.831 1.00 61.25 185 PRO A O 1
ATOM 1519 N N . TYR A 1 186 ? 24.890 -2.246 -43.535 1.00 67.00 186 TYR A N 1
ATOM 1520 C CA . TYR A 1 186 ? 26.291 -2.614 -43.287 1.00 67.00 186 TYR A CA 1
ATOM 1521 C C . TYR A 1 186 ? 26.662 -3.934 -43.987 1.00 67.00 186 TYR A C 1
ATOM 1523 O O . TYR A 1 186 ? 25.871 -4.875 -44.020 1.00 67.00 186 TYR A O 1
ATOM 1531 N N . ASP A 1 187 ? 27.875 -4.011 -44.538 1.00 67.31 187 ASP A N 1
ATOM 1532 C CA . ASP A 1 187 ? 28.492 -5.240 -45.041 1.00 67.31 187 ASP A CA 1
ATOM 1533 C C . ASP A 1 187 ? 29.482 -5.795 -44.003 1.00 67.31 187 ASP A C 1
ATOM 1535 O O . ASP A 1 187 ? 30.254 -5.051 -43.390 1.00 67.31 187 ASP A O 1
ATOM 1539 N N . THR A 1 188 ? 29.521 -7.123 -43.863 1.00 72.38 188 THR A N 1
ATOM 1540 C CA . THR A 1 188 ? 30.533 -7.813 -43.055 1.00 72.38 188 THR A CA 1
ATOM 1541 C C . THR A 1 188 ? 31.763 -8.147 -43.897 1.00 72.38 188 THR A C 1
ATOM 1543 O O . THR A 1 188 ? 31.665 -8.895 -44.877 1.00 72.38 188 THR A O 1
ATOM 1546 N N . VAL A 1 189 ? 32.938 -7.670 -43.492 1.00 70.12 189 VAL A N 1
ATOM 1547 C CA . VAL A 1 189 ? 34.218 -7.980 -44.145 1.00 70.12 189 VAL A CA 1
ATOM 1548 C C . VAL A 1 189 ? 35.031 -8.911 -43.252 1.00 70.12 189 VAL A C 1
ATOM 1550 O O . VAL A 1 189 ? 35.263 -8.612 -42.086 1.00 70.12 189 VAL A O 1
ATOM 1553 N N . SER A 1 190 ? 35.498 -10.044 -43.787 1.00 77.31 190 SER A N 1
ATOM 1554 C CA . SER A 1 190 ? 36.395 -10.941 -43.050 1.00 77.31 190 SER A CA 1
ATOM 1555 C C . SER A 1 190 ? 37.858 -10.643 -43.371 1.00 77.31 190 SER A C 1
ATOM 1557 O O . SER A 1 190 ? 38.279 -10.752 -44.524 1.00 77.31 190 SER A O 1
ATOM 1559 N N . VAL A 1 191 ? 38.651 -10.310 -42.348 1.00 69.81 191 VAL A N 1
ATOM 1560 C CA . VAL A 1 191 ? 40.097 -10.077 -42.474 1.00 69.81 191 VAL A CA 1
ATOM 1561 C C . VAL A 1 191 ? 40.846 -10.905 -41.436 1.00 69.81 191 VAL A C 1
ATOM 1563 O O . VAL A 1 191 ? 40.665 -10.750 -40.229 1.00 69.81 191 VAL A O 1
ATOM 1566 N N . GLY A 1 192 ? 41.691 -11.828 -41.904 1.00 69.25 192 GLY A N 1
ATOM 1567 C CA . GLY A 1 192 ? 42.493 -12.684 -41.022 1.00 69.25 192 GLY A CA 1
ATOM 1568 C C . GLY A 1 192 ? 41.671 -13.560 -40.066 1.00 69.25 192 GLY A C 1
ATOM 1569 O O . GLY A 1 192 ? 42.170 -13.899 -38.999 1.00 69.25 192 GLY A O 1
ATOM 1570 N N . GLY A 1 193 ? 40.424 -13.898 -40.422 1.00 71.50 193 GLY A N 1
ATOM 1571 C CA . GLY A 1 193 ? 39.504 -14.690 -39.594 1.00 71.50 193 GLY A CA 1
ATOM 1572 C C . GLY A 1 193 ? 38.630 -13.882 -38.627 1.00 71.50 193 GLY A C 1
ATOM 1573 O O . GLY A 1 193 ? 37.721 -14.460 -38.042 1.00 71.50 193 GLY A O 1
ATOM 1574 N N . ASN A 1 194 ? 38.852 -12.569 -38.494 1.00 72.94 194 ASN A N 1
ATOM 1575 C CA . ASN A 1 194 ? 37.967 -11.665 -37.749 1.00 72.94 194 ASN A CA 1
ATOM 1576 C C . ASN A 1 194 ? 36.938 -11.039 -38.699 1.00 72.94 194 ASN A C 1
ATOM 1578 O O . ASN A 1 194 ? 37.231 -10.858 -39.884 1.00 72.94 194 ASN A O 1
ATOM 1582 N N . ILE A 1 195 ? 35.744 -10.738 -38.189 1.00 74.56 195 ILE A N 1
ATOM 1583 C CA . ILE A 1 195 ? 34.648 -10.112 -38.938 1.00 74.56 195 ILE A CA 1
ATOM 1584 C C . ILE A 1 195 ? 34.556 -8.648 -38.511 1.00 74.56 195 ILE A C 1
ATOM 1586 O O . ILE A 1 195 ? 34.633 -8.356 -37.320 1.00 74.56 195 ILE A O 1
ATOM 1590 N N . PHE A 1 196 ? 34.406 -7.762 -39.489 1.00 73.44 196 PHE A N 1
ATOM 1591 C CA . PHE A 1 196 ? 34.275 -6.323 -39.300 1.00 73.44 196 PHE A CA 1
ATOM 1592 C C . PHE A 1 196 ? 32.983 -5.820 -39.938 1.00 73.44 196 PHE A C 1
ATOM 1594 O O . PHE A 1 196 ? 32.643 -6.268 -41.037 1.00 73.44 196 PHE A O 1
ATOM 1601 N N . ASN A 1 197 ? 32.309 -4.871 -39.293 1.00 72.38 197 ASN A N 1
ATOM 1602 C CA . ASN A 1 197 ? 31.092 -4.231 -39.787 1.00 72.38 197 ASN A CA 1
ATOM 1603 C C . ASN A 1 197 ? 31.434 -2.888 -40.438 1.00 72.38 197 ASN A C 1
ATOM 1605 O O . ASN A 1 197 ? 31.895 -1.957 -39.778 1.00 72.38 197 ASN A O 1
ATOM 1609 N N . THR A 1 198 ? 31.202 -2.780 -41.745 1.00 66.62 198 THR A N 1
ATOM 1610 C CA . THR A 1 198 ? 31.501 -1.565 -42.519 1.00 66.62 198 THR A CA 1
ATOM 1611 C C . THR A 1 198 ? 30.258 -1.075 -43.242 1.00 66.62 198 THR A C 1
ATOM 1613 O O . THR A 1 198 ? 29.540 -1.922 -43.775 1.00 66.62 198 THR A O 1
ATOM 1616 N N . PRO A 1 199 ? 29.973 0.237 -43.315 1.00 60.34 199 PRO A N 1
ATOM 1617 C CA . PRO A 1 199 ? 28.816 0.691 -44.070 1.00 60.34 199 PRO A CA 1
ATOM 1618 C C . PRO A 1 199 ? 28.920 0.254 -45.524 1.00 60.34 199 PRO A C 1
ATOM 1620 O O . PRO A 1 199 ? 29.988 0.322 -46.146 1.00 60.34 199 PRO A O 1
ATOM 1623 N N . ARG A 1 200 ? 27.799 -0.201 -46.074 1.00 59.53 200 ARG A N 1
ATOM 1624 C CA . ARG A 1 200 ? 27.708 -0.627 -47.462 1.00 59.53 200 ARG A CA 1
ATOM 1625 C C . ARG A 1 200 ? 27.935 0.586 -48.350 1.00 59.53 200 ARG A C 1
ATOM 1627 O O . ARG A 1 200 ? 27.127 1.509 -48.400 1.00 59.53 200 ARG A O 1
ATOM 1634 N N . LEU A 1 201 ? 29.050 0.590 -49.072 1.00 55.09 201 LEU A N 1
ATOM 1635 C CA . LEU A 1 201 ? 29.321 1.618 -50.067 1.00 55.09 201 LEU A CA 1
ATOM 1636 C C . LEU A 1 201 ? 28.325 1.444 -51.216 1.00 55.09 201 LEU A C 1
ATOM 1638 O O . LEU A 1 201 ? 28.342 0.418 -51.902 1.00 55.09 201 LEU A O 1
ATOM 1642 N N . CYS A 1 202 ? 27.475 2.444 -51.454 1.00 45.72 202 CYS A N 1
ATOM 1643 C CA . CYS A 1 202 ? 26.669 2.514 -52.668 1.00 45.72 202 CYS A CA 1
ATOM 1644 C C . CYS A 1 202 ? 27.612 2.334 -53.866 1.00 45.72 202 CYS A C 1
ATOM 1646 O O . CYS A 1 202 ? 28.549 3.112 -54.063 1.00 45.72 202 CYS A O 1
ATOM 1648 N N . GLY A 1 203 ? 27.432 1.251 -54.620 1.00 44.28 203 GLY A N 1
ATOM 1649 C CA . GLY A 1 203 ? 28.357 0.866 -55.675 1.00 44.28 203 GLY A CA 1
ATOM 1650 C C . GLY A 1 203 ? 28.549 1.964 -56.725 1.00 44.28 203 GLY A C 1
ATOM 1651 O O . GLY A 1 203 ? 27.620 2.309 -57.441 1.00 44.28 203 GLY A O 1
ATOM 1652 N N . GLY A 1 204 ? 29.792 2.429 -56.856 1.00 47.22 204 GLY A N 1
ATOM 1653 C CA . GLY A 1 204 ? 30.450 2.689 -58.137 1.00 47.22 204 GLY A CA 1
ATOM 1654 C C . GLY A 1 204 ? 29.976 3.862 -58.999 1.00 47.22 204 GLY A C 1
ATOM 1655 O O . GLY A 1 204 ? 29.244 3.667 -59.961 1.00 47.22 204 GLY A O 1
ATOM 1656 N N . ASP A 1 205 ? 30.612 5.020 -58.823 1.00 39.34 205 ASP A N 1
ATOM 1657 C CA . ASP A 1 205 ? 30.988 5.903 -59.943 1.00 39.34 205 ASP A CA 1
ATOM 1658 C C . ASP A 1 205 ? 32.325 6.651 -59.740 1.00 39.34 205 ASP A C 1
ATOM 1660 O O . ASP A 1 205 ? 32.765 7.392 -60.617 1.00 39.34 205 ASP A O 1
ATOM 1664 N N . GLY A 1 206 ? 33.023 6.429 -58.619 1.00 43.22 206 GLY A N 1
ATOM 1665 C CA . GLY A 1 206 ? 34.308 7.079 -58.347 1.00 43.22 206 GLY A CA 1
ATOM 1666 C C . GLY A 1 206 ? 34.210 8.569 -58.001 1.00 43.22 206 GLY A C 1
ATOM 1667 O O . GLY A 1 206 ? 35.250 9.219 -57.941 1.00 43.22 206 GLY A O 1
ATOM 1668 N N . ASN A 1 207 ? 33.007 9.102 -57.734 1.00 43.19 207 ASN A N 1
ATOM 1669 C CA . ASN A 1 207 ? 32.803 10.513 -57.378 1.00 43.19 207 ASN A CA 1
ATOM 1670 C C . ASN A 1 207 ? 32.488 10.775 -55.893 1.00 43.19 207 ASN A C 1
ATOM 1672 O O . ASN A 1 207 ? 32.204 11.913 -55.535 1.00 43.19 207 ASN A O 1
ATOM 1676 N N . GLY A 1 208 ? 32.563 9.771 -55.012 1.00 44.50 208 GLY A N 1
ATOM 1677 C CA . GLY A 1 208 ? 32.606 9.993 -53.557 1.00 44.50 208 GLY A CA 1
ATOM 1678 C C . GLY A 1 208 ? 31.372 10.658 -52.925 1.00 44.50 208 GLY A C 1
ATOM 1679 O O . GLY A 1 208 ? 31.487 11.180 -51.824 1.00 44.50 208 GLY A O 1
ATOM 1680 N N . ASN A 1 209 ? 30.208 10.642 -53.585 1.00 41.72 209 ASN A N 1
ATOM 1681 C CA . ASN A 1 209 ? 29.010 11.380 -53.147 1.00 41.72 209 ASN A CA 1
ATOM 1682 C C . ASN A 1 209 ? 27.902 10.526 -52.491 1.00 41.72 209 ASN A C 1
ATOM 1684 O O . ASN A 1 209 ? 26.825 11.050 -52.220 1.00 41.72 209 ASN A O 1
ATOM 1688 N N . GLY A 1 210 ? 28.129 9.237 -52.227 1.00 50.41 210 GLY A N 1
ATOM 1689 C CA . GLY A 1 210 ? 27.195 8.399 -51.464 1.00 50.41 210 GLY A CA 1
ATOM 1690 C C . GLY A 1 210 ? 27.706 8.183 -50.044 1.00 50.41 210 GLY A C 1
ATOM 1691 O O . GLY A 1 210 ? 28.577 7.339 -49.845 1.00 50.41 210 GLY A O 1
ATOM 1692 N N . GLY A 1 211 ? 27.218 8.966 -49.080 1.00 54.31 211 GLY A N 1
ATOM 1693 C CA . GLY A 1 211 ? 27.392 8.658 -47.656 1.00 54.31 211 GLY A CA 1
ATOM 1694 C C . GLY A 1 211 ? 26.491 7.488 -47.229 1.00 54.31 211 GLY A C 1
ATOM 1695 O O . GLY A 1 211 ? 25.568 7.153 -47.975 1.00 54.31 211 GLY A O 1
ATOM 1696 N N . PRO A 1 212 ? 26.747 6.863 -46.066 1.00 61.75 212 PRO A N 1
ATOM 1697 C CA . PRO A 1 212 ? 25.868 5.827 -45.521 1.00 61.75 212 PRO A CA 1
ATOM 1698 C C . PRO A 1 212 ? 24.439 6.366 -45.337 1.00 61.75 212 PRO A C 1
ATOM 1700 O O . PRO A 1 212 ? 24.261 7.519 -44.933 1.00 61.75 212 PRO A O 1
ATOM 1703 N N . GLU A 1 213 ? 23.422 5.571 -45.686 1.00 70.19 213 GLU A N 1
ATOM 1704 C CA . GLU A 1 213 ? 22.027 6.014 -45.593 1.00 70.19 213 GLU A CA 1
ATOM 1705 C C . GLU A 1 213 ? 21.581 6.024 -44.116 1.00 70.19 213 GLU A C 1
ATOM 1707 O O . GLU A 1 213 ? 21.842 5.061 -43.393 1.00 70.19 213 GLU A O 1
ATOM 1712 N N . PRO A 1 214 ? 20.940 7.104 -43.626 1.00 79.12 214 PRO A N 1
ATOM 1713 C CA . PRO A 1 214 ? 20.327 7.142 -42.299 1.00 79.12 214 PRO A CA 1
ATOM 1714 C C . PRO A 1 214 ? 19.379 5.960 -42.063 1.00 79.12 214 PRO A C 1
ATOM 1716 O O . PRO A 1 214 ? 18.562 5.655 -42.934 1.00 79.12 214 PRO A O 1
ATOM 1719 N N . ALA A 1 215 ? 19.416 5.365 -40.870 1.00 84.56 215 ALA A N 1
ATOM 1720 C CA . ALA A 1 215 ? 18.502 4.295 -40.466 1.00 84.56 215 ALA A CA 1
ATOM 1721 C C . ALA A 1 215 ? 17.713 4.639 -39.197 1.00 84.56 215 ALA A C 1
ATOM 1723 O O . ALA A 1 215 ? 18.197 5.422 -38.369 1.00 84.56 215 ALA A O 1
ATOM 1724 N N . PRO A 1 216 ? 16.492 4.097 -39.040 1.00 91.44 216 PRO A N 1
ATOM 1725 C CA . PRO A 1 216 ? 15.835 4.016 -37.741 1.00 91.44 216 PRO A CA 1
ATOM 1726 C C . PRO A 1 216 ? 16.613 3.080 -36.807 1.00 91.44 216 PRO A C 1
ATOM 1728 O O . PRO A 1 216 ? 17.362 2.231 -37.276 1.00 91.44 216 PRO A O 1
ATOM 1731 N N . ASP A 1 217 ? 16.433 3.245 -35.502 1.00 91.50 217 ASP A N 1
ATOM 1732 C CA . ASP A 1 217 ? 16.993 2.351 -34.477 1.00 91.50 217 ASP A CA 1
ATOM 1733 C C . ASP A 1 217 ? 16.077 2.406 -33.255 1.00 91.50 217 ASP A C 1
ATOM 1735 O O . ASP A 1 217 ? 15.991 3.435 -32.579 1.00 91.50 217 ASP A O 1
ATOM 1739 N N . LEU A 1 218 ? 15.275 1.366 -33.068 1.00 94.25 218 LEU A N 1
ATOM 1740 C CA . LEU A 1 218 ? 14.178 1.268 -32.124 1.00 94.25 218 LEU A CA 1
ATOM 1741 C C . LEU A 1 218 ? 14.633 0.569 -30.855 1.00 94.25 218 LEU A C 1
ATOM 1743 O O . LEU A 1 218 ? 14.822 -0.636 -30.799 1.00 94.25 218 LEU A O 1
ATOM 1747 N N . ARG A 1 219 ? 14.640 1.323 -29.767 1.00 94.75 219 ARG A N 1
ATOM 1748 C CA . ARG A 1 219 ? 15.007 0.821 -28.454 1.00 94.75 219 ARG A CA 1
ATOM 1749 C C . ARG A 1 219 ? 13.846 0.920 -27.484 1.00 94.75 219 ARG A C 1
ATOM 1751 O O . ARG A 1 219 ? 13.237 1.983 -27.344 1.00 94.75 219 ARG A O 1
ATOM 1758 N N . VAL A 1 220 ? 13.585 -0.151 -26.744 1.00 97.81 220 VAL A N 1
ATOM 1759 C CA . VAL A 1 220 ? 12.707 -0.095 -25.570 1.00 97.81 220 VAL A CA 1
ATOM 1760 C C . VAL A 1 220 ? 13.484 0.548 -24.422 1.00 97.81 220 VAL A C 1
ATOM 1762 O O . VAL A 1 220 ? 14.498 0.022 -23.969 1.00 97.81 220 VAL A O 1
ATOM 1765 N N . THR A 1 221 ? 13.037 1.713 -23.958 1.00 96.94 221 THR A N 1
ATOM 1766 C CA . THR A 1 221 ? 13.737 2.483 -22.915 1.00 96.94 221 THR A CA 1
ATOM 1767 C C . THR A 1 221 ? 13.113 2.347 -21.533 1.00 96.94 221 THR A C 1
ATOM 1769 O O . THR A 1 221 ? 13.750 2.718 -20.554 1.00 96.94 221 THR A O 1
ATOM 1772 N N . ASN A 1 222 ? 11.865 1.883 -21.444 1.00 97.69 222 ASN A N 1
ATOM 1773 C CA . ASN A 1 222 ? 11.178 1.661 -20.173 1.00 97.69 222 ASN A CA 1
ATOM 1774 C C . ASN A 1 222 ? 10.061 0.623 -20.337 1.00 97.69 222 ASN A C 1
ATOM 1776 O O . ASN A 1 222 ? 9.424 0.607 -21.391 1.00 97.69 222 ASN A O 1
ATOM 1780 N N . VAL A 1 223 ? 9.803 -0.175 -19.297 1.00 98.31 223 VAL A N 1
ATOM 1781 C CA . VAL A 1 223 ? 8.668 -1.111 -19.194 1.00 98.31 223 VAL A CA 1
ATOM 1782 C C . VAL A 1 223 ? 8.082 -0.996 -17.784 1.00 98.31 223 VAL A C 1
ATOM 1784 O O . VAL A 1 223 ? 8.837 -1.024 -16.814 1.00 98.31 223 VAL A O 1
ATOM 1787 N N . TRP A 1 224 ? 6.765 -0.832 -17.654 1.00 97.81 224 TRP A N 1
ATOM 1788 C CA . TRP A 1 224 ? 6.090 -0.659 -16.357 1.00 97.81 224 TRP A CA 1
ATOM 1789 C C . TRP A 1 224 ? 4.642 -1.161 -16.398 1.00 97.81 224 TRP A C 1
ATOM 1791 O O . TRP A 1 224 ? 4.115 -1.443 -17.471 1.00 97.81 224 TRP A O 1
ATOM 1801 N N . PHE A 1 225 ? 4.003 -1.273 -15.235 1.00 96.75 225 PHE A N 1
ATOM 1802 C CA . PHE A 1 225 ? 2.625 -1.751 -15.077 1.00 96.75 225 PHE A CA 1
ATOM 1803 C C . PHE A 1 225 ? 1.680 -0.596 -14.724 1.00 96.75 225 PHE A C 1
ATOM 1805 O O . PHE A 1 225 ? 2.132 0.433 -14.216 1.00 96.75 225 PHE A O 1
ATOM 1812 N N . SER A 1 226 ? 0.381 -0.748 -15.002 1.00 94.62 226 SER A N 1
ATOM 1813 C CA . SER A 1 226 ? -0.658 0.151 -14.476 1.00 94.62 226 SER A CA 1
ATOM 1814 C C . SER A 1 226 ? -0.759 0.071 -12.959 1.00 94.62 226 SER A C 1
ATOM 1816 O O . SER A 1 226 ? -0.980 1.095 -12.318 1.00 94.62 226 SER A O 1
ATOM 1818 N N . ASP A 1 227 ? -0.587 -1.133 -12.420 1.00 90.50 227 ASP A N 1
ATOM 1819 C CA . ASP A 1 227 ? -0.846 -1.449 -11.021 1.00 90.50 227 ASP A CA 1
ATOM 1820 C C . ASP A 1 227 ? 0.470 -1.604 -10.262 1.00 90.50 227 ASP A C 1
ATOM 1822 O O . ASP A 1 227 ? 1.454 -2.132 -10.789 1.00 90.50 227 ASP A O 1
ATOM 1826 N N . THR A 1 228 ? 0.487 -1.142 -9.012 1.00 87.38 228 THR A N 1
ATOM 1827 C CA . THR A 1 228 ? 1.639 -1.299 -8.111 1.00 87.38 228 THR A CA 1
ATOM 1828 C C . THR A 1 228 ? 1.903 -2.774 -7.819 1.00 87.38 228 THR A C 1
ATOM 1830 O O . THR A 1 228 ? 3.053 -3.213 -7.822 1.00 87.38 228 THR A O 1
ATOM 1833 N N . TYR A 1 229 ? 0.827 -3.537 -7.616 1.00 92.62 229 TYR A N 1
ATOM 1834 C CA . TYR A 1 229 ? 0.861 -4.961 -7.328 1.00 92.62 229 TYR A CA 1
ATOM 1835 C C . TYR A 1 229 ? 0.104 -5.738 -8.400 1.00 92.62 229 TYR A C 1
ATOM 1837 O O . TYR A 1 229 ? -1.013 -5.393 -8.776 1.00 92.62 229 TYR A O 1
ATOM 1845 N N . VAL A 1 230 ? 0.734 -6.794 -8.913 1.00 94.06 230 VAL A N 1
ATOM 1846 C CA . VAL A 1 230 ? 0.165 -7.628 -9.972 1.00 94.06 230 VAL A CA 1
ATOM 1847 C C . VAL A 1 230 ? -0.468 -8.858 -9.330 1.00 94.06 230 VAL A C 1
ATOM 1849 O O . VAL A 1 230 ? 0.227 -9.665 -8.718 1.00 94.06 230 VAL A O 1
ATOM 1852 N N . LEU A 1 231 ? -1.779 -9.024 -9.483 1.00 93.69 231 LEU A N 1
ATOM 1853 C CA . LEU A 1 231 ? -2.532 -10.158 -8.943 1.00 93.69 231 LEU A CA 1
ATOM 1854 C C . LEU A 1 231 ? -2.747 -11.243 -10.004 1.00 93.69 231 LEU A C 1
ATOM 1856 O O . LEU A 1 231 ? -2.989 -10.955 -11.177 1.00 93.69 231 LEU A O 1
ATOM 1860 N N . GLN A 1 232 ? -2.680 -12.513 -9.599 1.00 94.25 232 GLN A N 1
ATOM 1861 C CA . GLN A 1 232 ? -3.111 -13.613 -10.466 1.00 94.25 232 GLN A CA 1
ATOM 1862 C C . GLN A 1 232 ? -4.603 -13.470 -10.766 1.00 94.25 232 GLN A C 1
ATOM 1864 O O . GLN A 1 232 ? -5.390 -13.126 -9.889 1.00 94.25 232 GLN A O 1
ATOM 1869 N N . GLU A 1 233 ? -4.985 -13.780 -12.004 1.00 91.69 233 GLU A N 1
ATOM 1870 C CA . GLU A 1 233 ? -6.369 -13.738 -12.498 1.00 91.69 233 GLU A CA 1
ATOM 1871 C C . GLU A 1 233 ? -7.001 -12.331 -12.594 1.00 91.69 233 GLU A C 1
ATOM 1873 O O . GLU A 1 233 ? -8.036 -12.198 -13.250 1.00 91.69 233 GLU A O 1
ATOM 1878 N N . ASP A 1 234 ? -6.354 -11.283 -12.069 1.00 91.25 234 ASP A N 1
ATOM 1879 C CA . ASP A 1 234 ? -6.745 -9.876 -12.249 1.00 91.25 234 ASP A CA 1
ATOM 1880 C C . ASP A 1 234 ? -5.999 -9.282 -13.467 1.00 91.25 234 ASP A C 1
ATOM 1882 O O . ASP A 1 234 ? -4.779 -9.443 -13.592 1.00 91.25 234 ASP A O 1
ATOM 1886 N N . PRO A 1 235 ? -6.683 -8.658 -14.445 1.00 93.81 235 PRO A N 1
ATOM 1887 C CA . PRO A 1 235 ? -6.010 -8.006 -15.563 1.00 93.81 235 PRO A CA 1
ATOM 1888 C C . PRO A 1 235 ? -5.232 -6.759 -15.118 1.00 93.81 235 PRO A C 1
ATOM 1890 O O . PRO A 1 235 ? -5.811 -5.816 -14.594 1.00 93.81 235 PRO A O 1
ATOM 1893 N N . THR A 1 236 ? -3.949 -6.703 -15.470 1.00 95.19 236 THR A N 1
ATOM 1894 C CA . THR A 1 236 ? -3.100 -5.505 -15.394 1.00 95.19 236 THR A CA 1
ATOM 1895 C C . THR A 1 236 ? -2.730 -5.021 -16.800 1.00 95.19 236 THR A C 1
ATOM 1897 O O . THR A 1 236 ? -2.804 -5.781 -17.769 1.00 95.19 236 THR A O 1
ATOM 1900 N N . THR A 1 237 ? -2.333 -3.760 -16.962 1.00 97.56 237 THR A N 1
ATOM 1901 C CA . THR A 1 237 ? -1.813 -3.236 -18.236 1.00 97.56 237 THR A CA 1
ATOM 1902 C C . THR A 1 237 ? -0.301 -3.090 -18.162 1.00 97.56 237 THR A C 1
ATOM 1904 O O . THR A 1 237 ? 0.222 -2.420 -17.277 1.00 97.56 237 THR A O 1
ATOM 1907 N N . VAL A 1 238 ? 0.413 -3.682 -19.119 1.00 98.25 238 VAL A N 1
ATOM 1908 C CA . VAL A 1 238 ? 1.858 -3.500 -19.273 1.00 98.25 238 VAL A CA 1
ATOM 1909 C C . VAL A 1 238 ? 2.111 -2.438 -20.330 1.00 98.25 238 VAL A C 1
ATOM 1911 O O . VAL A 1 238 ? 1.640 -2.559 -21.459 1.00 98.25 238 VAL A O 1
ATOM 1914 N N . TYR A 1 239 ? 2.906 -1.437 -19.982 1.00 98.50 239 TYR A N 1
ATOM 1915 C CA . TYR A 1 239 ? 3.334 -0.358 -20.857 1.00 98.50 239 TYR A CA 1
ATOM 1916 C C . TYR A 1 239 ? 4.807 -0.490 -21.222 1.00 98.50 239 TYR A C 1
ATOM 1918 O O . TYR A 1 239 ? 5.624 -0.961 -20.428 1.00 98.50 239 TYR A O 1
ATOM 1926 N N . ALA A 1 240 ? 5.165 0.011 -22.401 1.00 98.56 240 ALA A N 1
ATOM 1927 C CA . ALA A 1 240 ? 6.548 0.195 -22.802 1.00 98.56 240 ALA A CA 1
ATOM 1928 C C . ALA A 1 240 ? 6.756 1.506 -23.561 1.00 98.56 240 ALA A C 1
ATOM 1930 O O . ALA A 1 240 ? 5.935 1.899 -24.393 1.00 98.56 240 ALA A O 1
ATOM 1931 N N . THR A 1 241 ? 7.893 2.157 -23.315 1.00 98.56 241 THR A N 1
ATOM 1932 C CA . THR A 1 241 ? 8.347 3.315 -24.093 1.00 98.56 241 THR A CA 1
ATOM 1933 C C . THR A 1 241 ? 9.339 2.843 -25.139 1.00 98.56 241 THR A C 1
ATOM 1935 O O . THR A 1 241 ? 10.378 2.280 -24.798 1.00 98.56 241 THR A O 1
ATOM 1938 N N . ILE A 1 242 ? 9.039 3.118 -26.405 1.00 98.19 242 ILE A N 1
ATOM 1939 C CA . ILE A 1 242 ? 9.891 2.794 -27.548 1.00 98.19 242 ILE A CA 1
ATOM 1940 C C . ILE A 1 242 ? 10.427 4.091 -28.131 1.00 98.19 242 ILE A C 1
ATOM 1942 O O . ILE A 1 242 ? 9.659 4.981 -28.502 1.00 98.19 242 ILE A O 1
ATOM 1946 N N . LYS A 1 243 ? 11.748 4.196 -28.228 1.00 96.00 243 LYS A N 1
ATOM 1947 C CA . LYS A 1 243 ? 12.457 5.344 -28.781 1.00 96.00 243 LYS A CA 1
ATOM 1948 C C . LYS A 1 243 ? 13.096 4.972 -30.106 1.00 96.00 243 LYS A C 1
ATOM 1950 O O . LYS A 1 243 ? 13.833 4.002 -30.168 1.00 96.00 243 LYS A O 1
ATOM 1955 N N . ASN A 1 244 ? 12.900 5.802 -31.125 1.00 94.88 244 ASN A N 1
ATOM 1956 C CA . ASN A 1 244 ? 13.755 5.771 -32.303 1.00 94.88 244 ASN A CA 1
ATOM 1957 C C . ASN A 1 244 ? 15.003 6.622 -32.019 1.00 94.88 244 ASN A C 1
ATOM 1959 O O . ASN A 1 244 ? 14.933 7.849 -32.076 1.00 94.88 244 ASN A O 1
ATOM 1963 N N . GLN A 1 245 ? 16.118 6.007 -31.637 1.00 88.81 245 GLN A N 1
ATOM 1964 C CA . GLN A 1 245 ? 17.392 6.689 -31.374 1.00 88.81 245 GLN A CA 1
ATOM 1965 C C . GLN A 1 245 ? 18.285 6.808 -32.623 1.00 88.81 245 GLN A C 1
ATOM 1967 O O . GLN A 1 245 ? 19.320 7.473 -32.563 1.00 88.81 245 GLN A O 1
ATOM 1972 N N . GLY A 1 246 ? 17.849 6.228 -33.744 1.00 86.75 246 GLY A N 1
ATOM 1973 C CA . GLY A 1 246 ? 18.514 6.307 -35.039 1.00 86.75 246 GLY A CA 1
ATOM 1974 C C . GLY A 1 246 ? 18.387 7.684 -35.689 1.00 86.75 246 GLY A C 1
ATOM 1975 O O . GLY A 1 246 ? 17.813 8.624 -35.128 1.00 86.75 246 GLY A O 1
ATOM 1976 N N . SER A 1 247 ? 18.920 7.816 -36.904 1.00 84.88 247 SER A N 1
ATOM 1977 C CA . SER A 1 247 ? 18.945 9.091 -37.636 1.00 84.88 247 SER A CA 1
ATOM 1978 C C . SER A 1 247 ? 17.897 9.208 -38.752 1.00 84.88 247 SER A C 1
ATOM 1980 O O . SER A 1 247 ? 17.705 10.300 -39.295 1.00 84.88 247 SER A O 1
ATOM 1982 N N . ALA A 1 248 ? 17.162 8.131 -39.055 1.00 89.06 248 ALA A N 1
ATOM 1983 C CA . ALA A 1 248 ? 16.021 8.158 -39.971 1.00 89.06 248 ALA A CA 1
ATOM 1984 C C . ALA A 1 248 ? 14.675 7.969 -39.268 1.00 89.06 248 ALA A C 1
ATOM 1986 O O . ALA A 1 248 ? 14.574 7.498 -38.140 1.00 89.06 248 ALA A O 1
ATOM 1987 N N . ILE A 1 249 ? 13.609 8.350 -39.969 1.00 92.50 249 ILE A N 1
ATOM 1988 C CA . ILE A 1 249 ? 12.222 8.147 -39.547 1.00 92.50 249 ILE A CA 1
ATOM 1989 C C . ILE A 1 249 ? 11.825 6.673 -39.702 1.00 92.50 249 ILE A C 1
ATOM 1991 O O . ILE A 1 249 ? 12.002 6.094 -40.773 1.00 92.50 249 ILE A O 1
ATOM 1995 N N . MET A 1 250 ? 11.231 6.079 -38.667 1.00 93.81 250 MET A N 1
ATOM 1996 C CA . MET A 1 250 ? 10.559 4.786 -38.798 1.00 93.81 250 MET A CA 1
ATOM 1997 C C . MET A 1 250 ? 9.220 4.996 -39.508 1.00 93.81 250 MET A C 1
ATOM 1999 O O . MET A 1 250 ? 8.404 5.831 -39.099 1.00 93.81 250 MET A O 1
ATOM 2003 N N . THR A 1 251 ? 8.995 4.242 -40.582 1.00 90.94 251 THR A N 1
ATOM 2004 C CA . THR A 1 251 ? 7.732 4.219 -41.331 1.00 90.94 251 THR A CA 1
ATOM 2005 C C . THR A 1 251 ? 7.338 2.778 -41.633 1.00 90.94 251 THR A C 1
ATOM 2007 O O . THR A 1 251 ? 8.199 1.908 -41.701 1.00 90.94 251 THR A O 1
ATOM 2010 N N . GLY A 1 252 ? 6.046 2.527 -41.849 1.00 86.00 252 GLY A N 1
ATOM 2011 C CA . GLY A 1 252 ? 5.533 1.194 -42.169 1.00 86.00 252 GLY A CA 1
ATOM 2012 C C . GLY A 1 252 ? 4.810 0.534 -40.998 1.00 86.00 252 GLY A C 1
ATOM 2013 O O . GLY A 1 252 ? 4.257 1.213 -40.133 1.00 86.00 252 GLY A O 1
ATOM 2014 N N . THR A 1 253 ? 4.754 -0.796 -41.024 1.00 92.94 253 THR A N 1
ATOM 2015 C CA . THR A 1 253 ? 4.063 -1.605 -40.016 1.00 92.94 253 THR A CA 1
ATOM 2016 C C . THR A 1 253 ? 5.100 -2.344 -39.182 1.00 92.94 253 THR A C 1
ATOM 2018 O O . THR A 1 253 ? 5.638 -3.356 -39.620 1.00 92.94 253 THR A O 1
ATOM 2021 N N . VAL A 1 254 ? 5.353 -1.819 -37.987 1.00 95.75 254 VAL A N 1
ATOM 2022 C CA . VAL A 1 254 ? 6.305 -2.351 -37.008 1.00 95.75 254 VAL A CA 1
ATOM 2023 C C . VAL A 1 254 ? 5.527 -2.753 -35.758 1.00 95.75 254 VAL A C 1
ATOM 2025 O O . VAL A 1 254 ? 4.556 -2.082 -35.400 1.00 95.75 254 VAL A O 1
ATOM 2028 N N . TYR A 1 255 ? 5.918 -3.847 -35.113 1.00 97.44 255 TYR A N 1
ATOM 2029 C CA . TYR A 1 255 ? 5.224 -4.397 -33.948 1.00 97.44 255 TYR A CA 1
ATOM 2030 C C . TYR A 1 255 ? 6.142 -4.467 -32.732 1.00 97.44 255 TYR A C 1
ATOM 2032 O O . TYR A 1 255 ? 7.345 -4.664 -32.873 1.00 97.44 255 TYR A O 1
ATOM 2040 N N . ALA A 1 256 ? 5.555 -4.311 -31.550 1.00 98.12 256 ALA A N 1
ATOM 2041 C CA . ALA A 1 256 ? 6.184 -4.616 -30.279 1.00 98.12 256 ALA A CA 1
ATOM 2042 C C . ALA A 1 256 ? 5.537 -5.873 -29.687 1.00 98.12 256 ALA A C 1
ATOM 2044 O O . ALA A 1 256 ? 4.312 -5.916 -29.543 1.00 98.12 256 ALA A O 1
ATOM 2045 N N . GLU A 1 257 ? 6.339 -6.884 -29.356 1.00 98.44 257 GLU A N 1
ATOM 2046 C CA . GLU A 1 257 ? 5.870 -8.104 -28.687 1.00 98.44 257 GLU A CA 1
ATOM 2047 C C . GLU A 1 257 ? 6.214 -8.057 -27.196 1.00 98.44 257 GLU A C 1
ATOM 2049 O O . GLU A 1 257 ? 7.350 -7.769 -26.819 1.00 98.44 257 GLU A O 1
ATOM 2054 N N . PHE A 1 258 ? 5.227 -8.375 -26.363 1.00 98.44 258 PHE A N 1
ATOM 2055 C CA . PHE A 1 258 ? 5.334 -8.475 -24.915 1.00 98.44 258 PHE A CA 1
ATOM 2056 C C . PHE A 1 258 ? 5.328 -9.949 -24.508 1.00 98.44 258 PHE A C 1
ATOM 2058 O O . PHE A 1 258 ? 4.467 -10.723 -24.940 1.00 98.44 258 PHE A O 1
ATOM 2065 N N . ARG A 1 259 ? 6.262 -10.343 -23.645 1.00 97.31 259 ARG A N 1
ATOM 2066 C CA . ARG A 1 259 ? 6.398 -11.708 -23.118 1.00 97.31 259 ARG A CA 1
ATOM 2067 C C . ARG A 1 259 ? 6.682 -11.678 -21.622 1.00 97.31 259 ARG A C 1
ATOM 2069 O O . ARG A 1 259 ? 7.295 -10.730 -21.150 1.00 97.31 259 ARG A O 1
ATOM 2076 N N . TYR A 1 260 ? 6.327 -12.727 -20.887 1.00 95.31 260 TYR A N 1
ATOM 2077 C CA . TYR A 1 260 ? 6.780 -12.912 -19.503 1.00 95.31 260 TYR A CA 1
ATOM 2078 C C . TYR A 1 260 ? 7.547 -14.227 -19.331 1.00 95.31 260 TYR A C 1
ATOM 2080 O O . TYR A 1 260 ? 7.244 -15.226 -19.987 1.00 95.31 260 TYR A O 1
ATOM 2088 N N . GLY A 1 261 ? 8.559 -14.226 -18.465 1.00 92.56 261 GLY A N 1
ATOM 2089 C CA . GLY A 1 261 ? 9.378 -15.395 -18.144 1.00 92.56 261 GLY A CA 1
ATOM 2090 C C . GLY A 1 261 ? 10.829 -15.037 -17.820 1.00 92.56 261 GLY A C 1
ATOM 2091 O O . GLY A 1 261 ? 11.184 -13.873 -17.649 1.00 92.56 261 GLY A O 1
ATOM 2092 N N . THR A 1 262 ? 11.696 -16.049 -17.759 1.00 89.38 262 THR A N 1
ATOM 2093 C CA . THR A 1 262 ? 13.112 -15.892 -17.372 1.00 89.38 262 THR A CA 1
ATOM 2094 C C . THR A 1 262 ? 13.981 -15.211 -18.431 1.00 89.38 262 THR A C 1
ATOM 2096 O O . THR A 1 262 ? 15.055 -14.709 -18.117 1.00 89.38 262 THR A O 1
ATOM 2099 N N . SER A 1 263 ? 13.551 -15.214 -19.692 1.00 92.31 263 SER A N 1
ATOM 2100 C CA . SER A 1 263 ? 14.177 -14.481 -20.794 1.00 92.31 263 SER A CA 1
ATOM 2101 C C . SER A 1 263 ? 13.154 -14.225 -21.897 1.00 92.31 263 SER A C 1
ATOM 2103 O O . SER A 1 263 ? 12.121 -14.897 -21.946 1.00 92.31 263 SER A O 1
ATOM 2105 N N . TYR A 1 264 ? 13.452 -13.301 -22.813 1.00 92.81 264 TYR A N 1
ATOM 2106 C CA . TYR A 1 264 ? 12.588 -13.037 -23.965 1.00 92.81 264 TYR A CA 1
ATOM 2107 C C . TYR A 1 264 ? 12.353 -14.300 -24.822 1.00 92.81 264 TYR A C 1
ATOM 2109 O O . TYR A 1 264 ? 11.208 -14.689 -25.052 1.00 92.81 264 TYR A O 1
ATOM 2117 N N . ASP A 1 265 ? 13.424 -15.003 -25.212 1.00 91.62 265 ASP A N 1
ATOM 2118 C CA . ASP A 1 265 ? 13.354 -16.169 -26.112 1.00 91.62 265 ASP A CA 1
ATOM 2119 C C . ASP A 1 265 ? 12.597 -17.372 -25.526 1.00 91.62 265 ASP A C 1
ATOM 2121 O O . ASP A 1 265 ? 12.050 -18.192 -26.266 1.00 91.62 265 ASP A O 1
ATOM 2125 N N . GLN A 1 266 ? 12.589 -17.507 -24.197 1.00 89.94 266 GLN A N 1
ATOM 2126 C CA . GLN A 1 266 ? 11.920 -18.602 -23.483 1.00 89.94 266 GLN A CA 1
ATOM 2127 C C . GLN A 1 266 ? 10.578 -18.177 -22.870 1.00 89.94 266 GLN A C 1
ATOM 2129 O O . GLN A 1 266 ? 9.880 -19.013 -22.295 1.00 89.94 266 GLN A O 1
ATOM 2134 N N . GLY A 1 267 ? 10.226 -16.893 -22.975 1.00 90.31 267 GLY A N 1
ATOM 2135 C CA . GLY A 1 267 ? 9.030 -16.316 -22.382 1.00 90.31 267 GLY A CA 1
ATOM 2136 C C . GLY A 1 267 ? 7.746 -16.691 -23.117 1.00 90.31 267 GLY A C 1
ATOM 2137 O O . GLY A 1 267 ? 7.742 -17.016 -24.308 1.00 90.31 267 GLY A O 1
ATOM 2138 N N . VAL A 1 268 ? 6.636 -16.609 -22.390 1.00 93.62 268 VAL A N 1
ATOM 2139 C CA . VAL A 1 268 ? 5.280 -16.796 -22.909 1.00 93.62 268 VAL A CA 1
ATOM 2140 C C . VAL A 1 268 ? 4.754 -15.454 -23.406 1.00 93.62 268 VAL A C 1
ATOM 2142 O O . VAL A 1 268 ? 4.830 -14.455 -22.692 1.00 93.62 268 VAL A O 1
ATOM 2145 N N . THR A 1 269 ? 4.217 -15.422 -24.627 1.00 95.69 269 THR A N 1
ATOM 2146 C CA . THR A 1 269 ? 3.635 -14.208 -25.215 1.00 95.69 269 THR A CA 1
ATOM 2147 C C . THR A 1 269 ? 2.426 -13.730 -24.410 1.00 95.69 269 THR A C 1
ATOM 2149 O O . THR A 1 269 ? 1.461 -14.472 -24.232 1.00 95.69 269 THR A O 1
ATOM 2152 N N . ILE A 1 270 ? 2.486 -12.474 -23.964 1.00 96.38 270 ILE A N 1
ATOM 2153 C CA . ILE A 1 270 ? 1.369 -11.719 -23.383 1.00 96.38 270 ILE A CA 1
ATOM 2154 C C . ILE A 1 270 ? 0.498 -11.181 -24.519 1.00 96.38 270 ILE A C 1
ATOM 2156 O O . ILE A 1 270 ? -0.715 -11.372 -24.540 1.00 96.38 270 ILE A O 1
ATOM 2160 N N . GLY A 1 271 ? 1.135 -10.522 -25.487 1.00 97.38 271 GLY A N 1
ATOM 2161 C CA . GLY A 1 271 ? 0.458 -9.869 -26.594 1.00 97.38 271 GLY A CA 1
ATOM 2162 C C . GLY A 1 271 ? 1.430 -9.161 -27.527 1.00 97.38 271 GLY A C 1
ATOM 2163 O O . GLY A 1 271 ? 2.631 -9.091 -27.277 1.00 97.38 271 GLY A O 1
ATOM 2164 N N . GLU A 1 272 ? 0.896 -8.631 -28.619 1.00 97.62 272 GLU A N 1
ATOM 2165 C CA . GLU A 1 272 ? 1.650 -7.862 -29.601 1.00 97.62 272 GLU A CA 1
ATOM 2166 C C . GLU A 1 272 ? 0.812 -6.662 -30.045 1.00 97.62 272 GLU A C 1
ATOM 2168 O O . GLU A 1 272 ? -0.399 -6.778 -30.253 1.00 97.62 272 GLU A O 1
ATOM 2173 N N . VAL A 1 273 ? 1.457 -5.509 -30.199 1.00 97.94 273 VAL A N 1
ATOM 2174 C CA . VAL A 1 273 ? 0.811 -4.239 -30.537 1.00 97.94 273 VAL A CA 1
ATOM 2175 C C . VAL A 1 273 ? 1.595 -3.527 -31.632 1.00 97.94 273 VAL A C 1
ATOM 2177 O O . VAL A 1 273 ? 2.822 -3.585 -31.687 1.00 97.94 273 VAL A O 1
ATOM 2180 N N . GLN A 1 274 ? 0.888 -2.874 -32.551 1.00 97.62 274 GLN A N 1
ATOM 2181 C CA . GLN A 1 274 ? 1.534 -2.106 -33.609 1.00 97.62 274 GLN A CA 1
ATOM 2182 C C . GLN A 1 274 ? 2.126 -0.816 -33.028 1.00 97.62 274 GLN A C 1
ATOM 2184 O O . GLN A 1 274 ? 1.419 -0.040 -32.387 1.00 97.62 274 GLN A O 1
ATOM 2189 N N . ILE A 1 275 ? 3.401 -0.554 -33.313 1.00 97.62 275 ILE A N 1
ATOM 2190 C CA . ILE A 1 275 ? 4.067 0.692 -32.937 1.00 97.62 275 ILE A CA 1
ATOM 2191 C C . ILE A 1 275 ? 3.497 1.831 -33.798 1.00 97.62 275 ILE A C 1
ATOM 2193 O O . ILE A 1 275 ? 3.483 1.713 -35.032 1.00 97.62 275 ILE A O 1
ATOM 2197 N N . PRO A 1 276 ? 3.037 2.943 -33.195 1.00 96.44 276 PRO A N 1
ATOM 2198 C CA . PRO A 1 276 ? 2.554 4.092 -33.947 1.00 96.44 276 PRO A CA 1
ATOM 2199 C C . PRO A 1 276 ? 3.610 4.626 -34.923 1.00 96.44 276 PRO A C 1
ATOM 2201 O O . PRO A 1 276 ? 4.721 4.983 -34.532 1.00 96.44 276 PRO A O 1
ATOM 2204 N N . ALA A 1 277 ? 3.242 4.708 -36.201 1.00 92.19 277 ALA A N 1
ATOM 2205 C CA . ALA A 1 277 ? 4.068 5.276 -37.260 1.00 92.19 277 ALA A CA 1
ATOM 2206 C C . ALA A 1 277 ? 3.438 6.578 -37.805 1.00 92.19 277 ALA A C 1
ATOM 2208 O O . ALA A 1 277 ? 2.211 6.666 -37.906 1.00 92.19 277 ALA A O 1
ATOM 2209 N N . PRO A 1 278 ? 4.247 7.572 -38.222 1.00 95.00 278 PRO A N 1
ATOM 2210 C CA . PRO A 1 278 ? 5.707 7.553 -38.208 1.00 95.00 278 PRO A CA 1
ATOM 2211 C C . PRO A 1 278 ? 6.305 7.871 -36.829 1.00 95.00 278 PRO A C 1
ATOM 2213 O O . PRO A 1 278 ? 5.789 8.728 -36.113 1.00 95.00 278 PRO A O 1
ATOM 2216 N N . LEU A 1 279 ? 7.449 7.257 -36.508 1.00 96.50 279 LEU A N 1
ATOM 2217 C CA . LEU A 1 279 ? 8.257 7.627 -35.340 1.00 96.50 279 LEU A CA 1
ATOM 2218 C C . LEU A 1 279 ? 9.548 8.308 -35.805 1.00 96.50 279 LEU A C 1
ATOM 2220 O O . LEU A 1 279 ? 10.452 7.676 -36.356 1.00 96.50 279 LEU A O 1
ATOM 2224 N N . TYR A 1 280 ? 9.617 9.626 -35.623 1.00 94.81 280 TYR A N 1
ATOM 2225 C CA . TYR A 1 280 ? 10.764 10.439 -36.029 1.00 94.81 280 TYR A CA 1
ATOM 2226 C C . TYR A 1 280 ? 12.023 10.110 -35.218 1.00 94.81 280 TYR A C 1
ATOM 2228 O O . TYR A 1 280 ? 11.940 9.722 -34.055 1.00 94.81 280 TYR A O 1
ATOM 2236 N N . ALA A 1 281 ? 13.191 10.331 -35.824 1.00 90.56 281 ALA A N 1
ATOM 2237 C CA . ALA A 1 281 ? 14.482 10.240 -35.149 1.00 90.56 281 ALA A CA 1
ATOM 2238 C C . ALA A 1 281 ? 14.494 11.056 -33.841 1.00 90.56 281 ALA A C 1
ATOM 2240 O O . ALA A 1 281 ? 13.970 12.176 -33.773 1.00 90.56 281 ALA A O 1
ATOM 2241 N N . GLY A 1 282 ? 15.055 10.472 -32.787 1.00 88.12 282 GLY A N 1
ATOM 2242 C CA . GLY A 1 282 ? 15.108 11.014 -31.430 1.00 88.12 282 GLY A CA 1
ATOM 2243 C C . GLY A 1 282 ? 13.792 10.982 -30.641 1.00 88.12 282 GLY A C 1
ATOM 2244 O O . GLY A 1 282 ? 13.823 11.275 -29.445 1.00 88.12 282 GLY A O 1
ATOM 2245 N N . HIS A 1 283 ? 12.653 10.640 -31.257 1.00 94.00 283 HIS A N 1
ATOM 2246 C CA . HIS A 1 283 ? 11.341 10.664 -30.600 1.00 94.00 283 HIS A CA 1
ATOM 2247 C C . HIS A 1 283 ? 10.989 9.316 -29.967 1.00 94.00 283 HIS A C 1
ATOM 2249 O O . HIS A 1 283 ? 11.542 8.274 -30.318 1.00 94.00 283 HIS A O 1
ATOM 2255 N N . SER A 1 284 ? 10.055 9.344 -29.016 1.00 97.81 284 SER A N 1
ATOM 2256 C CA . SER A 1 284 ? 9.533 8.156 -28.336 1.00 97.81 284 SER A CA 1
ATOM 2257 C C . SER A 1 284 ? 8.019 8.051 -28.475 1.00 97.81 284 SER A C 1
ATOM 2259 O O . SER A 1 284 ? 7.333 9.050 -28.692 1.00 97.81 284 SER A O 1
ATOM 2261 N N . THR A 1 285 ? 7.507 6.836 -28.337 1.00 98.19 285 THR A N 1
ATOM 2262 C CA . THR A 1 285 ? 6.080 6.525 -28.254 1.00 98.19 285 THR A CA 1
ATOM 2263 C C . THR A 1 285 ? 5.843 5.505 -27.144 1.00 98.19 285 THR A C 1
ATOM 2265 O O . THR A 1 285 ? 6.776 4.810 -26.739 1.00 98.19 285 THR A O 1
ATOM 2268 N N . THR A 1 286 ? 4.612 5.427 -26.648 1.00 98.31 286 THR A N 1
ATOM 2269 C CA . THR A 1 286 ? 4.197 4.446 -25.643 1.00 98.31 286 THR A CA 1
ATOM 2270 C C . THR A 1 286 ? 3.245 3.455 -26.290 1.00 98.31 286 THR A C 1
ATOM 2272 O O . THR A 1 286 ? 2.359 3.852 -27.048 1.00 98.31 286 THR A O 1
ATOM 2275 N N . VAL A 1 287 ? 3.446 2.179 -25.990 1.00 98.38 287 VAL A N 1
ATOM 2276 C CA . VAL A 1 287 ? 2.574 1.078 -26.398 1.00 98.38 287 VAL A CA 1
ATOM 2277 C C . VAL A 1 287 ? 2.199 0.247 -25.178 1.00 98.38 287 VAL A C 1
ATOM 2279 O O . VAL A 1 287 ? 2.941 0.236 -24.194 1.00 98.38 287 VAL A O 1
ATOM 2282 N N . ASP A 1 288 ? 1.069 -0.446 -25.247 1.00 98.38 288 ASP A N 1
ATOM 2283 C CA . ASP A 1 288 ? 0.530 -1.201 -24.122 1.00 98.38 288 ASP A CA 1
ATOM 2284 C C . ASP A 1 288 ? -0.199 -2.480 -24.544 1.00 98.38 288 ASP A C 1
ATOM 2286 O O . ASP A 1 288 ? -0.672 -2.611 -25.678 1.00 98.38 288 ASP A O 1
ATOM 2290 N N . VAL A 1 289 ? -0.258 -3.434 -23.611 1.00 98.06 289 VAL A N 1
ATOM 2291 C CA . VAL A 1 289 ? -1.056 -4.662 -23.702 1.00 98.06 289 VAL A CA 1
ATOM 2292 C C . VAL A 1 289 ? -1.671 -4.990 -22.341 1.00 98.06 289 VAL A C 1
ATOM 2294 O O . VAL A 1 289 ? -1.039 -4.806 -21.303 1.00 98.06 289 VAL A O 1
ATOM 2297 N N . SER A 1 290 ? -2.892 -5.525 -22.337 1.00 97.50 290 SER A N 1
ATOM 2298 C CA . SER A 1 290 ? -3.477 -6.107 -21.125 1.00 97.50 290 SER A CA 1
ATOM 2299 C C . SER A 1 290 ? -2.910 -7.509 -20.892 1.00 97.50 290 SER A C 1
ATOM 2301 O O . SER A 1 290 ? -2.821 -8.316 -21.820 1.00 97.50 290 SER A O 1
ATOM 2303 N N . TRP A 1 291 ? -2.528 -7.791 -19.651 1.00 96.31 291 TRP A N 1
ATOM 2304 C CA . TRP A 1 291 ? -1.996 -9.061 -19.188 1.00 96.31 291 TRP A CA 1
ATOM 2305 C C . TRP A 1 291 ? -2.816 -9.565 -18.005 1.00 96.31 291 TRP A C 1
ATOM 2307 O O . TRP A 1 291 ? -2.970 -8.868 -17.012 1.00 96.31 291 TRP A O 1
ATOM 2317 N N . THR A 1 292 ? -3.302 -10.800 -18.092 1.00 95.25 292 THR A N 1
ATOM 2318 C CA . THR A 1 292 ? -3.898 -11.509 -16.955 1.00 95.25 292 THR A CA 1
ATOM 2319 C C . THR A 1 292 ? -2.978 -12.678 -16.602 1.00 95.25 292 THR A C 1
ATOM 2321 O O . THR A 1 292 ? -2.985 -13.684 -17.322 1.00 95.25 292 THR A O 1
ATOM 2324 N N . PRO A 1 293 ? -2.145 -12.564 -15.553 1.00 92.12 293 PRO A N 1
ATOM 2325 C CA . PRO A 1 293 ? -1.275 -13.652 -15.126 1.00 92.12 293 PRO A CA 1
ATOM 2326 C C . PRO A 1 293 ? -2.118 -14.856 -14.696 1.00 92.12 293 PRO A C 1
ATOM 2328 O O . PRO A 1 293 ? -2.978 -14.751 -13.824 1.00 92.12 293 PRO A O 1
ATOM 2331 N N . THR A 1 294 ? -1.899 -16.012 -15.320 1.00 83.88 294 THR A N 1
ATOM 2332 C CA . THR A 1 294 ? -2.679 -17.223 -15.028 1.00 83.88 294 THR A CA 1
ATOM 2333 C C . THR A 1 294 ? -2.025 -18.111 -13.974 1.00 83.88 294 THR A C 1
ATOM 2335 O O . THR A 1 294 ? -0.808 -18.288 -13.958 1.00 83.88 294 THR A O 1
ATOM 2338 N N . ASN A 1 295 ? -2.900 -18.716 -13.172 1.00 67.88 295 ASN A N 1
ATOM 2339 C CA . ASN A 1 295 ? -2.690 -19.451 -11.930 1.00 67.88 295 ASN A CA 1
ATOM 2340 C C . ASN A 1 295 ? -1.509 -20.452 -11.912 1.00 67.88 295 ASN A C 1
ATOM 2342 O O . ASN A 1 295 ? -1.524 -21.476 -12.605 1.00 67.88 295 ASN A O 1
ATOM 2346 N N . THR A 1 296 ? -0.513 -20.179 -11.063 1.00 64.25 296 THR A N 1
ATOM 2347 C CA . THR A 1 296 ? 0.590 -21.094 -10.690 1.00 64.25 296 THR A CA 1
ATOM 2348 C C . THR A 1 296 ? 0.476 -21.584 -9.239 1.00 64.25 296 THR A C 1
ATOM 2350 O O . THR A 1 296 ? 1.359 -22.293 -8.752 1.00 64.25 296 THR A O 1
ATOM 2353 N N . GLY A 1 297 ? -0.627 -21.274 -8.552 1.00 79.00 297 GLY A N 1
ATOM 2354 C CA . GLY A 1 297 ? -0.951 -21.727 -7.200 1.00 79.00 297 GLY A CA 1
ATOM 2355 C C . GLY A 1 297 ? -0.212 -21.001 -6.074 1.00 79.00 297 GLY A C 1
ATOM 2356 O O . GLY A 1 297 ? -0.808 -20.774 -5.033 1.00 79.00 297 GLY A O 1
ATOM 2357 N N . ALA A 1 298 ? 1.047 -20.613 -6.248 1.00 89.94 298 ALA A N 1
ATOM 2358 C CA . ALA A 1 298 ? 1.779 -19.772 -5.297 1.00 89.94 298 ALA A CA 1
ATOM 2359 C C . ALA A 1 298 ? 2.110 -18.428 -5.945 1.00 89.94 298 ALA A C 1
ATOM 2361 O O . ALA A 1 298 ? 2.188 -18.353 -7.174 1.00 89.94 298 ALA A O 1
ATOM 2362 N N . SER A 1 299 ? 2.317 -17.389 -5.138 1.00 93.62 299 SER A N 1
ATOM 2363 C CA . SER A 1 299 ? 2.902 -16.134 -5.611 1.00 93.62 299 SER A CA 1
ATOM 2364 C C . SER A 1 299 ? 4.301 -16.375 -6.185 1.00 93.62 299 SER A C 1
ATOM 2366 O O . SER A 1 299 ? 4.989 -17.330 -5.801 1.00 93.62 299 SER A O 1
ATOM 2368 N N . PHE A 1 300 ? 4.714 -15.571 -7.164 1.00 92.12 300 PHE A N 1
ATOM 2369 C CA . PHE A 1 300 ? 5.973 -15.803 -7.875 1.00 92.12 300 PHE A CA 1
ATOM 2370 C C . PHE A 1 300 ? 6.570 -14.533 -8.475 1.00 92.12 300 PHE A C 1
ATOM 2372 O O . PHE A 1 300 ? 5.857 -13.658 -8.959 1.00 92.12 300 PHE A O 1
ATOM 2379 N N . ASP A 1 301 ? 7.898 -14.489 -8.535 1.00 92.50 301 ASP A N 1
ATOM 2380 C CA . ASP A 1 301 ? 8.627 -13.463 -9.275 1.00 92.50 301 ASP A CA 1
ATOM 2381 C C . ASP A 1 301 ? 8.717 -13.816 -10.763 1.00 92.50 301 ASP A C 1
ATOM 2383 O O . ASP A 1 301 ? 8.964 -14.966 -11.146 1.00 92.50 301 ASP A O 1
ATOM 2387 N N . THR A 1 302 ? 8.570 -12.814 -11.626 1.00 93.12 302 THR A N 1
ATOM 2388 C CA . THR A 1 302 ? 8.773 -12.953 -13.071 1.00 93.12 302 THR A CA 1
ATOM 2389 C C . THR A 1 302 ? 9.342 -11.674 -13.679 1.00 93.12 302 THR A C 1
ATOM 2391 O O . THR A 1 302 ? 9.328 -10.603 -13.076 1.00 93.12 302 THR A O 1
ATOM 2394 N N . THR A 1 303 ? 9.834 -11.775 -14.911 1.00 96.38 303 THR A N 1
ATOM 2395 C CA . THR A 1 303 ? 10.256 -10.629 -15.717 1.00 96.38 303 THR A CA 1
ATOM 2396 C C . THR A 1 303 ? 9.348 -10.506 -16.932 1.00 96.38 303 THR A C 1
ATOM 2398 O O . THR A 1 303 ? 9.066 -11.499 -17.606 1.00 96.38 303 THR A O 1
ATOM 2401 N N . VAL A 1 304 ? 8.892 -9.288 -17.215 1.00 97.62 304 VAL A N 1
ATOM 2402 C CA . VAL A 1 304 ? 8.185 -8.939 -18.445 1.00 97.62 304 VAL A CA 1
ATOM 2403 C C . VAL A 1 304 ? 9.167 -8.284 -19.403 1.00 97.62 304 VAL A C 1
ATOM 2405 O O . VAL A 1 304 ? 9.838 -7.314 -19.060 1.00 97.62 304 VAL A O 1
ATOM 2408 N N . TRP A 1 305 ? 9.253 -8.845 -20.601 1.00 98.06 305 TRP A N 1
ATOM 2409 C CA . TRP A 1 305 ? 10.144 -8.455 -21.681 1.00 98.06 305 TRP A CA 1
ATOM 2410 C C . TRP A 1 305 ? 9.333 -7.860 -22.823 1.00 98.06 305 TRP A C 1
ATOM 2412 O O . TRP A 1 305 ? 8.260 -8.365 -23.160 1.00 98.06 305 TRP A O 1
ATOM 2422 N N . VAL A 1 306 ? 9.874 -6.827 -23.456 1.00 98.38 306 VAL A N 1
ATOM 2423 C CA . VAL A 1 306 ? 9.284 -6.180 -24.627 1.00 98.38 306 VAL A CA 1
ATOM 2424 C C . VAL A 1 306 ? 10.350 -6.063 -25.700 1.00 98.38 306 VAL A C 1
ATOM 2426 O O . VAL A 1 306 ? 11.438 -5.563 -25.424 1.00 98.38 306 VAL A O 1
ATOM 2429 N N . MET A 1 307 ? 10.040 -6.515 -26.912 1.00 97.81 307 MET A N 1
ATOM 2430 C CA . MET A 1 307 ? 10.902 -6.368 -28.086 1.00 97.81 307 MET A CA 1
ATOM 2431 C C . MET A 1 307 ? 10.230 -5.446 -29.094 1.00 97.81 307 MET A C 1
ATOM 2433 O O . MET A 1 307 ? 9.146 -5.762 -29.590 1.00 97.81 307 MET A O 1
ATOM 2437 N N . ALA A 1 308 ? 10.874 -4.320 -29.398 1.00 96.94 308 ALA A N 1
ATOM 2438 C CA . ALA A 1 308 ? 10.511 -3.484 -30.534 1.00 96.94 308 ALA A CA 1
ATOM 2439 C C . ALA A 1 308 ? 10.933 -4.154 -31.852 1.00 96.94 308 ALA A C 1
ATOM 2441 O O . ALA A 1 308 ? 11.895 -4.913 -31.902 1.00 96.94 308 ALA A O 1
ATOM 2442 N N . ASP A 1 309 ? 10.170 -3.896 -32.907 1.00 94.75 309 ASP A N 1
ATOM 2443 C CA . ASP A 1 309 ? 10.294 -4.568 -34.201 1.00 94.75 309 ASP A CA 1
ATOM 2444 C C . ASP A 1 309 ? 10.428 -6.099 -34.131 1.00 94.75 309 ASP A C 1
ATOM 2446 O O . ASP A 1 309 ? 11.265 -6.725 -34.781 1.00 94.75 309 ASP A O 1
ATOM 2450 N N . SER A 1 310 ? 9.536 -6.739 -33.373 1.00 93.50 310 SER A N 1
ATOM 2451 C CA . SER A 1 310 ? 9.531 -8.198 -33.174 1.00 93.50 310 SER A CA 1
ATOM 2452 C C . SER A 1 310 ? 9.429 -9.024 -34.470 1.00 93.50 310 SER A C 1
ATOM 2454 O O . SER A 1 310 ? 9.623 -10.241 -34.453 1.00 93.50 310 SER A O 1
ATOM 2456 N N . ARG A 1 311 ? 9.105 -8.386 -35.604 1.00 92.75 311 ARG A N 1
ATOM 2457 C CA . ARG A 1 311 ? 8.930 -9.017 -36.920 1.00 92.75 311 ARG A CA 1
ATOM 2458 C C . ARG A 1 311 ? 9.996 -8.628 -37.950 1.00 92.75 311 ARG A C 1
ATOM 2460 O O . ARG A 1 311 ? 9.908 -9.129 -39.073 1.00 92.75 311 ARG A O 1
ATOM 2467 N N . GLY A 1 312 ? 10.957 -7.764 -37.610 1.00 89.69 312 GLY A N 1
ATOM 2468 C CA . GLY A 1 312 ? 11.951 -7.240 -38.558 1.00 89.69 312 GLY A CA 1
ATOM 2469 C C . GLY A 1 312 ? 11.311 -6.475 -39.725 1.00 89.69 312 GLY A C 1
ATOM 2470 O O . GLY A 1 312 ? 11.655 -6.685 -40.891 1.00 89.69 312 GLY A O 1
ATOM 2471 N N . GLY A 1 313 ? 10.276 -5.686 -39.432 1.00 86.25 313 GLY A N 1
ATOM 2472 C CA . GLY A 1 313 ? 9.514 -4.888 -40.386 1.00 86.25 313 GLY A CA 1
ATOM 2473 C C . GLY A 1 313 ? 10.264 -3.654 -40.891 1.00 86.25 313 GLY A C 1
ATOM 2474 O O . GLY A 1 313 ? 9.917 -3.140 -41.961 1.00 86.25 313 GLY A O 1
ATOM 2475 N N . VAL A 1 314 ? 11.291 -3.197 -40.171 1.00 88.75 314 VAL A N 1
ATOM 2476 C CA . VAL A 1 314 ? 12.203 -2.134 -40.596 1.00 88.75 314 VAL A CA 1
ATOM 2477 C C . VAL A 1 314 ? 13.645 -2.606 -40.427 1.00 88.75 314 VAL A C 1
ATOM 2479 O O . VAL A 1 314 ? 13.962 -3.332 -39.508 1.00 88.75 314 VAL A O 1
ATOM 2482 N N . THR A 1 315 ? 14.530 -2.243 -41.356 1.00 85.31 315 THR A N 1
ATOM 2483 C CA . THR A 1 315 ? 15.963 -2.487 -41.152 1.00 85.31 315 THR A CA 1
ATOM 2484 C C . THR A 1 315 ? 16.522 -1.372 -40.292 1.00 85.31 315 THR A C 1
ATOM 2486 O O . THR A 1 315 ? 16.453 -0.201 -40.687 1.00 85.31 315 THR A O 1
ATOM 2489 N N . GLU A 1 316 ? 17.086 -1.746 -39.156 1.00 84.00 316 GLU A N 1
ATOM 2490 C CA . GLU A 1 316 ? 17.598 -0.814 -38.165 1.00 84.00 316 GLU A CA 1
ATOM 2491 C C . GLU A 1 316 ? 19.115 -0.637 -38.262 1.00 84.00 316 GLU A C 1
ATOM 2493 O O . GLU A 1 316 ? 19.811 -1.381 -38.962 1.00 84.00 316 GLU A O 1
ATOM 2498 N N . GLY A 1 317 ? 19.628 0.397 -37.594 1.00 72.69 317 GLY A N 1
ATOM 2499 C CA . GLY A 1 317 ? 21.067 0.573 -37.423 1.00 72.69 317 GLY A CA 1
ATOM 2500 C C . GLY A 1 317 ? 21.677 -0.484 -36.500 1.00 72.69 317 GLY A C 1
ATOM 2501 O O . GLY A 1 317 ? 22.749 -1.019 -36.790 1.00 72.69 317 GLY A O 1
ATOM 2502 N N . ASP A 1 318 ? 20.980 -0.833 -35.414 1.00 79.25 318 ASP A N 1
ATOM 2503 C CA . ASP A 1 318 ? 21.407 -1.861 -34.469 1.00 79.25 318 ASP A CA 1
ATOM 2504 C C . ASP A 1 318 ? 20.233 -2.731 -33.983 1.00 79.25 318 ASP A C 1
ATOM 2506 O O . ASP A 1 318 ? 19.641 -2.512 -32.934 1.00 79.25 318 ASP A O 1
ATOM 2510 N N . GLU A 1 319 ? 19.993 -3.821 -34.715 1.00 83.00 319 GLU A N 1
ATOM 2511 C CA . GLU A 1 319 ? 18.989 -4.860 -34.414 1.00 83.00 319 GLU A CA 1
ATOM 2512 C C . GLU A 1 319 ? 19.193 -5.566 -33.051 1.00 83.00 319 GLU A C 1
ATOM 2514 O O . GLU A 1 319 ? 18.379 -6.390 -32.628 1.00 83.00 319 GLU A O 1
ATOM 2519 N N . GLY A 1 320 ? 20.322 -5.328 -32.372 1.00 83.25 320 GLY A N 1
ATOM 2520 C CA . GLY A 1 320 ? 20.666 -5.967 -31.106 1.00 83.25 320 GLY A CA 1
ATOM 2521 C C . GLY A 1 320 ? 20.118 -5.263 -29.864 1.00 83.25 320 GLY A C 1
ATOM 2522 O O . GLY A 1 320 ? 20.232 -5.824 -28.771 1.00 83.25 320 GLY A O 1
ATOM 2523 N N . ASN A 1 321 ? 19.552 -4.057 -29.994 1.00 86.81 321 ASN A N 1
ATOM 2524 C CA . ASN A 1 321 ? 19.208 -3.204 -28.848 1.00 86.81 321 ASN A CA 1
ATOM 2525 C C . ASN A 1 321 ? 17.695 -3.010 -28.612 1.00 86.81 321 ASN A C 1
ATOM 2527 O O . ASN A 1 321 ? 17.289 -2.244 -27.733 1.00 86.81 321 ASN A O 1
ATOM 2531 N N . ASN A 1 322 ? 16.865 -3.774 -29.321 1.00 93.94 322 ASN A N 1
ATOM 2532 C CA . ASN A 1 322 ? 15.415 -3.582 -29.362 1.00 93.94 322 ASN A CA 1
ATOM 2533 C C . ASN A 1 322 ? 14.652 -4.117 -28.141 1.00 93.94 322 ASN A C 1
ATOM 2535 O O . ASN A 1 322 ? 13.430 -3.973 -28.067 1.00 93.94 322 ASN A O 1
ATOM 2539 N N . ILE A 1 323 ? 15.338 -4.760 -27.194 1.00 96.31 323 ILE A N 1
ATOM 2540 C CA . ILE A 1 323 ? 14.714 -5.449 -26.060 1.00 96.31 323 ILE A CA 1
ATOM 2541 C C . ILE A 1 323 ? 14.866 -4.626 -24.778 1.00 96.31 323 ILE A C 1
ATOM 2543 O O . ILE A 1 323 ? 15.955 -4.164 -24.441 1.00 96.31 323 ILE A O 1
ATOM 2547 N N . GLY A 1 324 ? 13.772 -4.500 -24.029 1.00 96.81 324 GLY A N 1
ATOM 2548 C CA . GLY A 1 324 ? 13.743 -3.960 -22.670 1.00 96.81 324 GLY A CA 1
ATOM 2549 C C . GLY A 1 324 ? 12.891 -4.832 -21.753 1.00 96.81 324 GLY A C 1
ATOM 2550 O O . GLY A 1 324 ? 12.132 -5.682 -22.219 1.00 96.81 324 GLY A O 1
ATOM 2551 N N . SER A 1 325 ? 13.016 -4.650 -20.441 1.00 97.19 325 SER A N 1
ATOM 2552 C CA . SER A 1 325 ? 12.300 -5.481 -19.472 1.00 97.19 325 SER A CA 1
ATOM 2553 C C . SER A 1 325 ? 12.107 -4.814 -18.119 1.00 97.19 325 SER A C 1
ATOM 2555 O O . SER A 1 325 ? 12.834 -3.886 -17.771 1.00 97.19 325 SER A O 1
ATOM 2557 N N . THR A 1 326 ? 11.187 -5.359 -17.328 1.00 97.44 326 THR A N 1
ATOM 2558 C CA . THR A 1 326 ? 11.007 -5.043 -15.907 1.00 97.44 326 THR A CA 1
ATOM 2559 C C . THR A 1 326 ? 10.627 -6.304 -15.128 1.00 97.44 326 THR A C 1
ATOM 2561 O O . THR A 1 326 ? 10.038 -7.222 -15.699 1.00 97.44 326 THR A O 1
ATOM 2564 N N . SER A 1 327 ? 10.984 -6.378 -13.845 1.00 94.94 327 SER A N 1
ATOM 2565 C CA . SER A 1 327 ? 10.608 -7.505 -12.977 1.00 94.94 327 SER A CA 1
ATOM 2566 C C . SER A 1 327 ? 9.424 -7.133 -12.096 1.00 94.94 327 SER A C 1
ATOM 2568 O O . SER A 1 327 ? 9.296 -5.978 -11.697 1.00 94.94 327 SER A O 1
ATOM 2570 N N . CYS A 1 328 ? 8.578 -8.109 -11.785 1.00 93.38 328 CYS A N 1
ATOM 2571 C CA . CYS A 1 328 ? 7.470 -7.950 -10.854 1.00 93.38 328 CYS A CA 1
ATOM 2572 C C . CYS A 1 328 ? 7.262 -9.210 -10.013 1.00 93.38 328 CYS A C 1
ATOM 2574 O O . CYS A 1 328 ? 7.623 -10.317 -10.423 1.00 93.38 328 CYS A O 1
ATOM 2576 N N . HIS A 1 329 ? 6.646 -9.007 -8.851 1.00 93.75 329 HIS A N 1
ATOM 2577 C CA . HIS A 1 329 ? 6.066 -10.067 -8.044 1.00 93.75 329 HIS A CA 1
ATOM 2578 C C . HIS A 1 329 ? 4.586 -10.208 -8.406 1.00 93.75 329 HIS A C 1
ATOM 2580 O O . HIS A 1 329 ? 3.868 -9.208 -8.477 1.00 93.75 329 HIS A O 1
ATOM 2586 N N . VAL A 1 330 ? 4.144 -11.436 -8.670 1.00 94.44 330 VAL A N 1
ATOM 2587 C CA . VAL A 1 330 ? 2.756 -11.761 -9.001 1.00 94.44 330 VAL A CA 1
ATOM 2588 C C . VAL A 1 330 ? 2.123 -12.484 -7.815 1.00 94.44 330 VAL A C 1
ATOM 2590 O O . VAL A 1 330 ? 2.447 -13.645 -7.555 1.00 94.44 330 VAL A O 1
ATOM 2593 N N . PHE A 1 331 ? 1.197 -11.816 -7.131 1.00 95.50 331 PHE A N 1
ATOM 2594 C CA . PHE A 1 331 ? 0.553 -12.296 -5.909 1.00 95.50 331 PHE A CA 1
ATOM 2595 C C . PHE A 1 331 ? -0.570 -13.285 -6.213 1.00 95.50 331 PHE A C 1
ATOM 2597 O O . PHE A 1 331 ? -1.435 -13.030 -7.056 1.00 95.50 331 PHE A O 1
ATOM 2604 N N . ASN A 1 332 ? -0.596 -14.415 -5.507 1.00 94.88 332 ASN A N 1
ATOM 2605 C CA . ASN A 1 332 ? -1.787 -15.252 -5.439 1.00 94.88 332 ASN A CA 1
ATOM 2606 C C . ASN A 1 332 ? -2.846 -14.521 -4.588 1.00 94.88 332 ASN A C 1
ATOM 2608 O O . ASN A 1 332 ? -2.577 -14.267 -3.417 1.00 94.88 332 ASN A O 1
ATOM 2612 N N . PRO A 1 333 ? -4.050 -14.234 -5.119 1.00 93.94 333 PRO A N 1
ATOM 2613 C CA . PRO A 1 333 ? -5.079 -13.482 -4.403 1.00 93.94 333 PRO A CA 1
ATOM 2614 C C . PRO A 1 333 ? -5.523 -14.113 -3.077 1.00 93.94 333 PRO A C 1
ATOM 2616 O O . PRO A 1 333 ? -5.938 -13.385 -2.185 1.00 93.94 333 PRO A O 1
ATOM 2619 N N . THR A 1 334 ? -5.462 -15.441 -2.933 1.00 93.12 334 THR A N 1
ATOM 2620 C CA . THR A 1 334 ? -5.916 -16.145 -1.719 1.00 93.12 334 THR A CA 1
ATOM 2621 C C . THR A 1 334 ? -4.780 -16.543 -0.778 1.00 93.12 334 THR A C 1
ATOM 2623 O O . THR A 1 334 ? -5.043 -17.218 0.215 1.00 93.12 334 THR A O 1
ATOM 2626 N N . ALA A 1 335 ? -3.528 -16.260 -1.143 1.00 93.75 335 ALA A N 1
ATOM 2627 C CA . ALA A 1 335 ? -2.387 -16.504 -0.268 1.00 93.75 335 ALA A CA 1
ATOM 2628 C C . ALA A 1 335 ? -2.254 -15.377 0.762 1.00 93.75 335 ALA A C 1
ATOM 2630 O O . ALA A 1 335 ? -2.823 -14.309 0.571 1.00 93.75 335 ALA A O 1
ATOM 2631 N N . ASP A 1 336 ? -1.517 -15.675 1.820 1.00 92.69 336 ASP A N 1
ATOM 2632 C CA . ASP A 1 336 ? -1.141 -14.800 2.929 1.00 92.69 336 ASP A CA 1
ATOM 2633 C C . ASP A 1 336 ? 0.394 -14.835 2.945 1.00 92.69 336 ASP A C 1
ATOM 2635 O O . ASP A 1 336 ? 0.998 -15.779 3.471 1.00 92.69 336 ASP A O 1
ATOM 2639 N N . ASP A 1 337 ? 1.011 -13.959 2.146 1.00 92.81 337 ASP A N 1
ATOM 2640 C CA . ASP A 1 337 ? 2.445 -14.051 1.843 1.00 92.81 337 ASP A CA 1
ATOM 2641 C C . ASP A 1 337 ? 3.321 -13.460 2.956 1.00 92.81 337 ASP A C 1
ATOM 2643 O O . ASP A 1 337 ? 4.466 -13.899 3.132 1.00 92.81 337 ASP A O 1
ATOM 2647 N N . ASP A 1 338 ? 2.795 -12.505 3.720 1.00 91.94 338 ASP A N 1
ATOM 2648 C CA . ASP A 1 338 ? 3.447 -11.908 4.883 1.00 91.94 338 ASP A CA 1
ATOM 2649 C C . ASP A 1 338 ? 3.158 -12.686 6.186 1.00 91.94 338 ASP A C 1
ATOM 2651 O O . ASP A 1 338 ? 3.973 -12.653 7.117 1.00 91.94 338 ASP A O 1
ATOM 2655 N N . GLY A 1 339 ? 2.079 -13.475 6.216 1.00 90.94 339 GLY A N 1
ATOM 2656 C CA . GLY A 1 339 ? 1.690 -14.375 7.296 1.00 90.94 339 GLY A CA 1
ATOM 2657 C C . GLY A 1 339 ? 0.822 -13.724 8.373 1.00 90.94 339 GLY A C 1
ATOM 2658 O O . GLY A 1 339 ? 0.750 -14.285 9.475 1.00 90.94 339 GLY A O 1
ATOM 2659 N N . ASP A 1 340 ? 0.240 -12.549 8.115 1.00 86.75 340 ASP A N 1
ATOM 2660 C CA . ASP A 1 340 ? -0.529 -11.763 9.089 1.00 86.75 340 ASP A CA 1
ATOM 2661 C C . ASP A 1 340 ? -1.964 -12.280 9.325 1.00 86.75 340 ASP A C 1
ATOM 2663 O O . ASP A 1 340 ? -2.653 -11.824 10.246 1.00 86.75 340 ASP A O 1
ATOM 2667 N N . GLY A 1 341 ? -2.385 -13.287 8.552 1.00 86.69 341 GLY A N 1
ATOM 2668 C CA . GLY A 1 341 ? -3.715 -13.887 8.588 1.00 86.69 341 GLY A CA 1
ATOM 2669 C C . GLY A 1 341 ? -4.668 -13.369 7.509 1.00 86.69 341 GLY A C 1
ATOM 2670 O O . GLY A 1 341 ? -5.825 -13.808 7.479 1.00 86.69 341 GLY A O 1
ATOM 2671 N N . MET A 1 342 ? -4.216 -12.478 6.624 1.00 87.75 342 MET A N 1
ATOM 2672 C CA . MET A 1 342 ? -5.023 -11.857 5.580 1.00 87.75 342 MET A CA 1
ATOM 2673 C C . MET A 1 342 ? -4.617 -12.310 4.190 1.00 87.75 342 MET A C 1
ATOM 2675 O O . MET A 1 342 ? -3.499 -12.713 3.913 1.00 87.75 342 MET A O 1
ATOM 2679 N N . SER A 1 343 ? -5.585 -12.296 3.277 1.00 91.56 343 SER A N 1
ATOM 2680 C CA . SER A 1 343 ? -5.292 -12.628 1.889 1.00 91.56 343 SER A CA 1
ATOM 2681 C C . SER A 1 343 ? -4.686 -11.427 1.164 1.00 91.56 343 SER A C 1
ATOM 2683 O O . SER A 1 343 ? -5.248 -10.333 1.266 1.00 91.56 343 SER A O 1
ATOM 2685 N N . ASN A 1 344 ? -3.711 -11.662 0.289 1.00 93.69 344 ASN A N 1
ATOM 2686 C CA . ASN A 1 344 ? -3.113 -10.645 -0.577 1.00 93.69 344 ASN A CA 1
ATOM 2687 C C . ASN A 1 344 ? -4.159 -9.809 -1.342 1.00 93.69 344 ASN A C 1
ATOM 2689 O O . ASN A 1 344 ? -3.980 -8.610 -1.547 1.00 93.69 344 ASN A O 1
ATOM 2693 N N . LEU A 1 345 ? -5.265 -10.426 -1.794 1.00 92.31 345 LEU A N 1
ATOM 2694 C CA . LEU A 1 345 ? -6.350 -9.701 -2.470 1.00 92.31 345 LEU A CA 1
ATOM 2695 C C . LEU A 1 345 ? -6.957 -8.633 -1.561 1.00 92.31 345 LEU A C 1
ATOM 2697 O O . LEU A 1 345 ? -7.185 -7.508 -1.996 1.00 92.31 345 LEU A O 1
ATOM 2701 N N . TYR A 1 346 ? -7.243 -9.010 -0.319 1.00 90.19 346 TYR A N 1
ATOM 2702 C CA . TYR A 1 346 ? -7.805 -8.108 0.669 1.00 90.19 346 TYR A CA 1
ATOM 2703 C C . TYR A 1 346 ? -6.808 -6.976 0.963 1.00 90.19 346 TYR A C 1
ATOM 2705 O O . TYR A 1 346 ? -7.179 -5.814 0.860 1.00 90.19 346 TYR A O 1
ATOM 2713 N N . GLU A 1 347 ? -5.535 -7.271 1.219 1.00 91.88 347 GLU A N 1
ATOM 2714 C CA . GLU A 1 347 ? -4.543 -6.233 1.541 1.00 91.88 347 GLU A CA 1
ATOM 2715 C C . GLU A 1 347 ? -4.299 -5.257 0.387 1.00 91.88 347 GLU A C 1
ATOM 2717 O O . GLU A 1 347 ? -4.143 -4.056 0.599 1.00 91.88 347 GLU A O 1
ATOM 2722 N N . ILE A 1 348 ? -4.333 -5.735 -0.858 1.00 92.00 348 ILE A N 1
ATOM 2723 C CA . ILE A 1 348 ? -4.206 -4.862 -2.027 1.00 92.00 348 ILE A CA 1
ATOM 2724 C C . ILE A 1 348 ? -5.461 -3.997 -2.194 1.00 92.00 348 ILE A C 1
ATOM 2726 O O . ILE A 1 348 ? -5.338 -2.780 -2.326 1.00 92.00 348 ILE A O 1
ATOM 2730 N N . LYS A 1 349 ? -6.667 -4.585 -2.160 1.00 88.31 349 LYS A N 1
ATOM 2731 C CA . LYS A 1 349 ? -7.920 -3.850 -2.425 1.00 88.31 349 LYS A CA 1
ATOM 2732 C C . LYS A 1 349 ? -8.341 -2.932 -1.271 1.00 88.31 349 LYS A C 1
ATOM 2734 O O . LYS A 1 349 ? -8.873 -1.856 -1.530 1.00 88.31 349 LYS A O 1
ATOM 2739 N N . CYS A 1 350 ? -8.087 -3.328 -0.026 1.00 85.62 350 CYS A N 1
ATOM 2740 C CA . CYS A 1 350 ? -8.441 -2.586 1.190 1.00 85.62 350 CYS A CA 1
ATOM 2741 C C . CYS A 1 350 ? -7.278 -1.781 1.785 1.00 85.62 350 CYS A C 1
ATOM 2743 O O . CYS A 1 350 ? -7.501 -0.891 2.607 1.00 85.62 350 CYS A O 1
ATOM 2745 N N . GLY A 1 351 ? -6.045 -2.067 1.370 1.00 88.00 351 GLY A N 1
ATOM 2746 C CA . GLY A 1 351 ? -4.848 -1.324 1.737 1.00 88.00 351 GLY A CA 1
ATOM 2747 C C . GLY A 1 351 ? -4.337 -0.495 0.571 1.00 88.00 351 GLY A C 1
ATOM 2748 O O . GLY A 1 351 ? -4.717 0.664 0.408 1.00 88.00 351 GLY A O 1
ATOM 2749 N N . VAL A 1 352 ? -3.459 -1.075 -0.238 1.00 88.06 352 VAL A N 1
ATOM 2750 C CA . VAL A 1 352 ? -2.613 -0.331 -1.188 1.00 88.06 352 VAL A CA 1
ATOM 2751 C C . VAL A 1 352 ? -3.415 0.483 -2.203 1.00 88.06 352 VAL A C 1
ATOM 2753 O O . VAL A 1 352 ? -3.158 1.681 -2.359 1.00 88.06 352 VAL A O 1
ATOM 2756 N N . ASP A 1 353 ? -4.392 -0.130 -2.875 1.00 85.69 353 ASP A N 1
ATOM 2757 C CA . ASP A 1 353 ? -5.132 0.491 -3.986 1.00 85.69 353 ASP A CA 1
ATOM 2758 C C . ASP A 1 353 ? -5.953 1.707 -3.529 1.00 85.69 353 ASP A C 1
ATOM 2760 O O . ASP A 1 353 ? -6.198 2.642 -4.297 1.00 85.69 353 ASP A O 1
ATOM 2764 N N . VAL A 1 354 ? -6.348 1.723 -2.256 1.00 80.00 354 VAL A N 1
ATOM 2765 C CA . VAL A 1 354 ? -7.161 2.778 -1.638 1.00 80.00 354 VAL A CA 1
ATOM 2766 C C . VAL A 1 354 ? -6.338 3.727 -0.762 1.00 80.00 354 VAL A C 1
ATOM 2768 O O . VAL A 1 354 ? -6.896 4.627 -0.133 1.00 80.00 354 VAL A O 1
ATOM 2771 N N . GLY A 1 355 ? -5.007 3.589 -0.739 1.00 76.94 355 GLY A N 1
ATOM 2772 C CA . GLY A 1 355 ? -4.120 4.391 0.113 1.00 76.94 355 GLY A CA 1
ATOM 2773 C C . GLY A 1 355 ? -4.300 4.123 1.613 1.00 76.94 355 GLY A C 1
ATOM 2774 O O . GLY A 1 355 ? -4.048 5.013 2.433 1.00 76.94 355 GLY A O 1
ATOM 2775 N N . GLY A 1 356 ? -4.788 2.929 1.946 1.00 76.25 356 GLY A N 1
ATOM 2776 C CA . GLY A 1 356 ? -4.883 2.365 3.285 1.00 76.25 356 GLY A CA 1
ATOM 2777 C C . GLY A 1 356 ? -3.522 1.926 3.834 1.00 76.25 356 GLY A C 1
ATOM 2778 O O . GLY A 1 356 ? -2.470 2.358 3.364 1.00 76.25 356 GLY A O 1
ATOM 2779 N N . TRP A 1 357 ? -3.543 1.115 4.892 1.00 80.06 357 TRP A N 1
ATOM 2780 C CA . TRP A 1 357 ? -2.352 0.770 5.683 1.00 80.06 357 TRP A CA 1
ATOM 2781 C C . TRP A 1 357 ? -1.793 -0.639 5.427 1.00 80.06 357 TRP A C 1
ATOM 2783 O O . TRP A 1 357 ? -0.696 -0.924 5.888 1.00 80.06 357 TRP A O 1
ATOM 2793 N N . GLN A 1 358 ? -2.526 -1.493 4.712 1.00 87.19 358 GLN A N 1
ATOM 2794 C CA . GLN A 1 358 ? -2.214 -2.918 4.539 1.00 87.19 358 GLN A CA 1
ATOM 2795 C C . GLN A 1 358 ? -1.378 -3.138 3.285 1.00 87.19 358 GLN A C 1
ATOM 2797 O O . GLN A 1 358 ? -1.646 -2.499 2.270 1.00 87.19 358 GLN A O 1
ATOM 2802 N N . ASP A 1 359 ? -0.382 -4.015 3.361 1.00 90.62 359 ASP A N 1
ATOM 2803 C CA . ASP A 1 359 ? 0.561 -4.322 2.288 1.00 90.62 359 ASP A CA 1
ATOM 2804 C C . ASP A 1 359 ? 0.977 -5.805 2.351 1.00 90.62 359 ASP A C 1
ATOM 2806 O O . ASP A 1 359 ? 1.577 -6.196 3.354 1.00 90.62 359 ASP A O 1
ATOM 2810 N N . PRO A 1 360 ? 0.783 -6.582 1.264 1.00 93.19 360 PRO A N 1
ATOM 2811 C CA . PRO A 1 360 ? 1.004 -8.036 1.234 1.00 93.19 360 PRO A CA 1
ATOM 2812 C C . PRO A 1 360 ? 2.469 -8.480 1.371 1.00 93.19 360 PRO A C 1
ATOM 2814 O O . PRO A 1 360 ? 2.787 -9.666 1.281 1.00 93.19 360 PRO A O 1
ATOM 2817 N N . LEU A 1 361 ? 3.407 -7.541 1.504 1.00 92.12 361 LEU A N 1
ATOM 2818 C CA . LEU A 1 361 ? 4.828 -7.814 1.729 1.00 92.12 361 LEU A CA 1
ATOM 2819 C C . LEU A 1 361 ? 5.292 -7.452 3.143 1.00 92.12 361 LEU A C 1
ATOM 2821 O O . LEU A 1 361 ? 6.477 -7.621 3.461 1.00 92.12 361 LEU A O 1
ATOM 2825 N N . ILE A 1 362 ? 4.408 -6.909 3.978 1.00 91.81 362 ILE A N 1
ATOM 2826 C CA . ILE A 1 362 ? 4.740 -6.370 5.292 1.00 91.81 362 ILE A CA 1
ATOM 2827 C C . ILE A 1 362 ? 3.808 -6.999 6.311 1.00 91.81 362 ILE A C 1
ATOM 2829 O O . ILE A 1 362 ? 2.634 -6.723 6.264 1.00 91.81 362 ILE A O 1
ATOM 2833 N N . TYR A 1 363 ? 4.345 -7.725 7.290 1.00 90.44 363 TYR A N 1
ATOM 2834 C CA . TYR A 1 363 ? 3.540 -8.297 8.372 1.00 90.44 363 TYR A CA 1
ATOM 2835 C C . TYR A 1 363 ? 2.769 -7.215 9.161 1.00 90.44 363 TYR A C 1
ATOM 2837 O O . TYR A 1 363 ? 3.399 -6.370 9.813 1.00 90.44 363 TYR A O 1
ATOM 2845 N N . ASN A 1 364 ? 1.433 -7.276 9.102 1.00 88.25 364 ASN A N 1
ATOM 2846 C CA . ASN A 1 364 ? 0.479 -6.227 9.496 1.00 88.25 364 ASN A CA 1
ATOM 2847 C C . ASN A 1 364 ? -0.553 -6.722 10.538 1.00 88.25 364 ASN A C 1
ATOM 2849 O O . ASN A 1 364 ? -1.729 -6.947 10.245 1.00 88.25 364 ASN A O 1
ATOM 2853 N N . VAL A 1 365 ? -0.164 -6.875 11.807 1.00 90.62 365 VAL A N 1
ATOM 2854 C CA . VAL A 1 365 ? -1.058 -7.500 12.799 1.00 90.62 365 VAL A CA 1
ATOM 2855 C C . VAL A 1 365 ? -2.243 -6.609 13.144 1.00 90.62 365 VAL A C 1
ATOM 2857 O O . VAL A 1 365 ? -2.116 -5.403 13.354 1.00 90.62 365 VAL A O 1
ATOM 2860 N N . ARG A 1 366 ? -3.407 -7.231 13.324 1.00 92.69 366 ARG A N 1
ATOM 2861 C CA . ARG A 1 366 ? -4.610 -6.575 13.837 1.00 92.69 366 ARG A CA 1
ATOM 2862 C C . ARG A 1 366 ? -4.876 -6.969 15.279 1.00 92.69 366 ARG A C 1
ATOM 2864 O O . ARG A 1 366 ? -4.934 -8.157 15.589 1.00 92.69 366 ARG A O 1
ATOM 2871 N N . TYR A 1 367 ? -5.108 -5.975 16.125 1.00 97.00 367 TYR A N 1
ATOM 2872 C CA . TYR A 1 367 ? -5.479 -6.121 17.527 1.00 97.00 367 TYR A CA 1
ATOM 2873 C C . TYR A 1 367 ? -6.813 -5.438 17.816 1.00 97.00 367 TYR A C 1
ATOM 2875 O O . TYR A 1 367 ? -7.193 -4.456 17.173 1.00 97.00 367 TYR A O 1
ATOM 2883 N N . ALA A 1 368 ? -7.529 -5.948 18.811 1.00 98.19 368 ALA A N 1
ATOM 2884 C CA . ALA A 1 368 ? -8.754 -5.349 19.309 1.00 98.19 368 ALA A CA 1
ATOM 2885 C C . ALA A 1 368 ? -8.759 -5.293 20.840 1.00 98.19 368 ALA A C 1
ATOM 2887 O O . ALA A 1 368 ? -8.195 -6.157 21.510 1.00 98.19 368 ALA A O 1
ATOM 2888 N N . VAL A 1 369 ? -9.421 -4.279 21.392 1.00 98.62 369 VAL A N 1
ATOM 2889 C CA . VAL A 1 369 ? -9.733 -4.140 22.816 1.00 98.62 369 VAL A CA 1
ATOM 2890 C C . VAL A 1 369 ? -11.230 -3.920 22.942 1.00 98.62 369 VAL A C 1
ATOM 2892 O O . VAL A 1 369 ? -11.748 -2.867 22.567 1.00 98.62 369 VAL A O 1
ATOM 2895 N N . LEU A 1 370 ? -11.925 -4.925 23.460 1.00 98.50 370 LEU A N 1
ATOM 2896 C CA . LEU A 1 370 ? -13.371 -4.927 23.632 1.00 98.50 370 LEU A CA 1
ATOM 2897 C C . LEU A 1 370 ? -13.693 -4.784 25.119 1.00 98.50 370 LEU A C 1
ATOM 2899 O O . LEU A 1 370 ? -13.299 -5.637 25.912 1.00 98.50 370 LEU A O 1
ATOM 2903 N N . VAL A 1 371 ? -14.398 -3.717 25.506 1.00 97.62 371 VAL A N 1
ATOM 2904 C CA . VAL A 1 371 ? -14.670 -3.421 26.922 1.00 97.62 371 VAL A CA 1
ATOM 2905 C C . VAL A 1 371 ? -16.159 -3.265 27.191 1.00 97.62 371 VAL A C 1
ATOM 2907 O O . VAL A 1 371 ? -16.828 -2.433 26.578 1.00 97.62 371 VAL A O 1
ATOM 2910 N N . VAL A 1 372 ? -16.656 -4.003 28.187 1.00 96.06 372 VAL A N 1
ATOM 2911 C CA . VAL A 1 372 ? -17.950 -3.745 28.833 1.00 96.06 372 VAL A CA 1
ATOM 2912 C C . VAL A 1 372 ? -17.715 -3.384 30.292 1.00 96.06 372 VAL A C 1
ATOM 2914 O O . VAL A 1 372 ? -17.305 -4.221 31.100 1.00 96.06 372 VAL A O 1
ATOM 2917 N N . GLY A 1 373 ? -17.979 -2.119 30.617 1.00 91.06 373 GLY A N 1
ATOM 2918 C CA . GLY A 1 373 ? -17.845 -1.567 31.962 1.00 91.06 373 GLY A CA 1
ATOM 2919 C C . GLY A 1 373 ? -18.982 -2.015 32.884 1.00 91.06 373 GLY A C 1
ATOM 2920 O O . GLY A 1 373 ? -19.200 -3.198 33.073 1.00 91.06 373 GLY A O 1
ATOM 2921 N N . THR A 1 374 ? -19.698 -1.088 33.506 1.00 90.38 374 THR A N 1
ATOM 2922 C CA . THR A 1 374 ? -20.762 -1.360 34.490 1.00 90.38 374 THR A CA 1
ATOM 2923 C C . THR A 1 374 ? -22.150 -1.702 33.904 1.00 90.38 374 THR A C 1
ATOM 2925 O O . THR A 1 374 ? -22.353 -1.817 32.701 1.00 90.38 374 THR A O 1
ATOM 2928 N N . TYR A 1 375 ? -23.141 -1.887 34.780 1.00 90.19 375 TYR A N 1
ATOM 2929 C CA . TYR A 1 375 ? -24.561 -2.012 34.435 1.00 90.19 375 TYR A CA 1
ATOM 2930 C C . TYR A 1 375 ? -25.438 -1.564 35.616 1.00 90.19 375 TYR A C 1
ATOM 2932 O O . TYR A 1 375 ? -25.077 -1.748 36.779 1.00 90.19 375 TYR A O 1
ATOM 2940 N N . TYR A 1 376 ? -26.630 -1.024 35.337 1.00 88.56 376 TYR A N 1
ATOM 2941 C CA . TYR A 1 376 ? -27.589 -0.620 36.382 1.00 88.56 376 TYR A CA 1
ATOM 2942 C C . TYR A 1 376 ? -28.867 -1.464 36.392 1.00 88.56 376 TYR A C 1
ATOM 2944 O O . TYR A 1 376 ? -29.559 -1.546 37.408 1.00 88.56 376 TYR A O 1
ATOM 2952 N N . THR A 1 377 ? -29.179 -2.120 35.275 1.00 92.00 377 THR A N 1
ATOM 2953 C CA . THR A 1 377 ? -30.361 -2.975 35.110 1.00 92.00 377 THR A CA 1
ATOM 2954 C C . THR A 1 377 ? -29.995 -4.272 34.393 1.00 92.00 377 THR A C 1
ATOM 2956 O O . THR A 1 377 ? -29.016 -4.316 33.651 1.00 92.00 377 THR A O 1
ATOM 2959 N N . GLU A 1 378 ? -30.804 -5.319 34.581 1.00 93.75 378 GLU A N 1
ATOM 2960 C CA . GLU A 1 378 ? -30.658 -6.586 33.847 1.00 93.75 378 GLU A CA 1
ATOM 2961 C C . GLU A 1 378 ? -30.705 -6.365 32.332 1.00 93.75 378 GLU A C 1
ATOM 2963 O O . GLU A 1 378 ? -29.896 -6.914 31.598 1.00 93.75 378 GLU A O 1
ATOM 2968 N N . GLN A 1 379 ? -31.608 -5.502 31.863 1.00 92.44 379 GLN A N 1
ATOM 2969 C CA . GLN A 1 379 ? -31.765 -5.199 30.442 1.00 92.44 379 GLN A CA 1
ATOM 2970 C C . GLN A 1 379 ? -30.486 -4.619 29.822 1.00 92.44 379 GLN A C 1
ATOM 2972 O O . GLN A 1 379 ? -30.047 -5.097 28.784 1.00 92.44 379 GLN A O 1
ATOM 2977 N N . GLN A 1 380 ? -29.866 -3.638 30.481 1.00 90.62 380 GLN A N 1
ATOM 2978 C CA . GLN A 1 380 ? -28.601 -3.047 30.027 1.00 90.62 380 GLN A CA 1
ATOM 2979 C C . GLN A 1 380 ? -27.464 -4.069 30.038 1.00 90.62 380 GLN A C 1
ATOM 2981 O O . GLN A 1 380 ? -26.711 -4.153 29.077 1.00 90.62 380 GLN A O 1
ATOM 2986 N N . TYR A 1 381 ? -27.388 -4.886 31.094 1.00 93.38 381 TYR A N 1
ATOM 2987 C CA . TYR A 1 381 ? -26.416 -5.972 31.177 1.00 93.38 381 TYR A CA 1
ATOM 2988 C C . TYR A 1 381 ? -26.539 -6.929 29.980 1.00 93.38 381 TYR A C 1
ATOM 2990 O O . TYR A 1 381 ? -25.542 -7.243 29.340 1.00 93.38 381 TYR A O 1
ATOM 2998 N N . GLN A 1 382 ? -27.761 -7.329 29.609 1.00 94.31 382 GLN A N 1
ATOM 2999 C CA . GLN A 1 382 ? -27.981 -8.163 28.421 1.00 94.31 382 GLN A CA 1
ATOM 3000 C C . GLN A 1 382 ? -27.563 -7.469 27.121 1.00 94.31 382 GLN A C 1
ATOM 3002 O O . GLN A 1 382 ? -26.934 -8.099 26.271 1.00 94.31 382 GLN A O 1
ATOM 3007 N N . TRP A 1 383 ? -27.925 -6.197 26.944 1.00 93.00 383 TRP A N 1
ATOM 3008 C CA . TRP A 1 383 ? -27.643 -5.453 25.716 1.00 93.00 383 TRP A CA 1
ATOM 3009 C C . TRP A 1 383 ? -26.148 -5.259 25.484 1.00 93.00 383 TRP A C 1
ATOM 3011 O O . TRP A 1 383 ? -25.657 -5.631 24.422 1.00 93.00 383 TRP A O 1
ATOM 3021 N N . TYR A 1 384 ? -25.410 -4.777 26.486 1.00 94.00 384 TYR A N 1
ATOM 3022 C CA . TYR A 1 384 ? -23.979 -4.499 26.338 1.00 94.00 384 TYR A CA 1
ATOM 3023 C C . TYR A 1 384 ? -23.162 -5.767 26.091 1.00 94.00 384 TYR A C 1
ATOM 3025 O O . TYR A 1 384 ? -22.297 -5.778 25.216 1.00 94.00 384 TYR A O 1
ATOM 3033 N N . LEU A 1 385 ? -23.488 -6.862 26.788 1.00 95.81 385 LEU A N 1
ATOM 3034 C CA . LEU A 1 385 ? -22.852 -8.154 26.534 1.00 95.81 385 LEU A CA 1
ATOM 3035 C C . LEU A 1 385 ? -23.163 -8.690 25.133 1.00 95.81 385 LEU A C 1
ATOM 3037 O O . LEU A 1 385 ? -22.267 -9.200 24.468 1.00 95.81 385 LEU A O 1
ATOM 3041 N N . SER A 1 386 ? -24.405 -8.544 24.663 1.00 95.62 386 SER A N 1
ATOM 3042 C CA . SER A 1 386 ? -24.780 -8.989 23.315 1.00 95.62 386 SER A CA 1
ATOM 3043 C C . SER A 1 386 ? -24.069 -8.174 22.233 1.00 95.62 386 SER A C 1
ATOM 3045 O O . SER A 1 386 ? -23.553 -8.745 21.279 1.00 95.62 386 SER A O 1
ATOM 3047 N N . ALA A 1 387 ? -24.018 -6.847 22.380 1.00 95.00 387 ALA A N 1
ATOM 3048 C CA . ALA A 1 387 ? -23.359 -5.967 21.422 1.00 95.00 387 ALA A CA 1
ATOM 3049 C C . ALA A 1 387 ? -21.864 -6.287 21.314 1.00 95.00 387 ALA A C 1
ATOM 3051 O O . ALA A 1 387 ? -21.351 -6.500 20.218 1.00 95.00 387 ALA A O 1
ATOM 3052 N N . VAL A 1 388 ? -21.166 -6.401 22.443 1.00 95.81 388 VAL A N 1
ATOM 3053 C CA . VAL A 1 388 ? -19.726 -6.648 22.400 1.00 95.81 388 VAL A CA 1
ATOM 3054 C C . VAL A 1 388 ? -19.392 -8.076 21.917 1.00 95.81 388 VAL A C 1
ATOM 3056 O O . VAL A 1 388 ? -18.402 -8.247 21.213 1.00 95.81 388 VAL A O 1
ATOM 3059 N N . GLN A 1 389 ? -20.223 -9.087 22.230 1.00 97.00 389 GLN A N 1
ATOM 3060 C CA . GLN A 1 389 ? -20.068 -10.447 21.687 1.00 97.00 389 GLN A CA 1
ATOM 3061 C C . GLN A 1 389 ? -20.247 -10.448 20.167 1.00 97.00 389 GLN A C 1
ATOM 3063 O O . GLN A 1 389 ? -19.460 -11.062 19.458 1.00 97.00 389 GLN A O 1
ATOM 3068 N N . ASN A 1 390 ? -21.230 -9.709 19.645 1.00 96.62 390 ASN A N 1
ATOM 3069 C CA . ASN A 1 390 ? -21.408 -9.581 18.199 1.00 96.62 390 ASN A CA 1
ATOM 3070 C C . ASN A 1 390 ? -20.205 -8.890 17.534 1.00 96.62 390 ASN A C 1
ATOM 3072 O O . ASN A 1 390 ? -19.823 -9.273 16.432 1.00 96.62 390 ASN A O 1
ATOM 3076 N N . MET A 1 391 ? -19.595 -7.894 18.192 1.00 96.94 391 MET A N 1
ATOM 3077 C CA . MET A 1 391 ? -18.356 -7.282 17.700 1.00 96.94 391 MET A CA 1
ATOM 3078 C C . MET A 1 391 ? -17.209 -8.302 17.667 1.00 96.94 391 MET A C 1
ATOM 3080 O O . MET A 1 391 ? -16.541 -8.418 16.643 1.00 96.94 391 MET A O 1
ATOM 3084 N N . TYR A 1 392 ? -17.021 -9.080 18.740 1.00 97.75 392 TYR A N 1
ATOM 3085 C CA . TYR A 1 392 ? -16.043 -10.175 18.776 1.00 97.75 392 TYR A CA 1
ATOM 3086 C C . TYR A 1 392 ? -16.251 -11.142 17.603 1.00 97.75 392 TYR A C 1
ATOM 3088 O O . TYR A 1 392 ? -15.324 -11.415 16.841 1.00 97.75 392 TYR A O 1
ATOM 3096 N N . ASP A 1 393 ? -17.486 -11.614 17.421 1.00 96.38 393 ASP A N 1
ATOM 3097 C CA . ASP A 1 393 ? -17.829 -12.598 16.399 1.00 96.38 393 ASP A CA 1
ATOM 3098 C C . ASP A 1 393 ? -17.571 -12.075 14.981 1.00 96.38 393 ASP A C 1
ATOM 3100 O O . ASP A 1 393 ? -17.140 -12.843 14.122 1.00 96.38 393 ASP A O 1
ATOM 3104 N N . ILE A 1 394 ? -17.820 -10.790 14.711 1.00 94.62 394 ILE A N 1
ATOM 3105 C CA . ILE A 1 394 ? -17.541 -10.185 13.401 1.00 94.62 394 ILE A CA 1
ATOM 3106 C C . ILE A 1 394 ? -16.034 -10.104 13.159 1.00 94.62 394 ILE A C 1
ATOM 3108 O O . ILE A 1 394 ? -15.569 -10.553 12.110 1.00 94.62 394 ILE A O 1
ATOM 3112 N N . LEU A 1 395 ? -15.272 -9.592 14.130 1.00 94.31 395 LEU A N 1
ATOM 3113 C CA . LEU A 1 395 ? -13.820 -9.466 14.007 1.00 94.31 395 LEU A CA 1
ATOM 3114 C C . LEU A 1 395 ? -13.158 -10.831 13.782 1.00 94.31 395 LEU A C 1
ATOM 3116 O O . LEU A 1 395 ? -12.362 -10.984 12.857 1.00 94.31 395 LEU A O 1
ATOM 3120 N N . HIS A 1 396 ? -13.535 -11.838 14.572 1.00 94.31 396 HIS A N 1
ATOM 3121 C CA . HIS A 1 396 ? -12.966 -13.180 14.470 1.00 94.31 396 HIS A CA 1
ATOM 3122 C C . HIS A 1 396 ? -13.443 -13.931 13.216 1.00 94.31 396 HIS A C 1
ATOM 3124 O O . HIS A 1 396 ? -12.641 -14.450 12.441 1.00 94.31 396 HIS A O 1
ATOM 3130 N N . ASN A 1 397 ? -14.759 -14.001 12.983 1.00 92.06 397 ASN A N 1
ATOM 3131 C CA . ASN A 1 397 ? -15.306 -14.891 11.953 1.00 92.06 397 ASN A CA 1
ATOM 3132 C C . ASN A 1 397 ? -15.292 -14.289 10.545 1.00 92.06 397 ASN A C 1
ATOM 3134 O O . ASN A 1 397 ? -15.352 -15.048 9.577 1.00 92.06 397 ASN A O 1
ATOM 3138 N N . SER A 1 398 ? -15.267 -12.958 10.428 1.00 86.88 398 SER A N 1
ATOM 3139 C CA . SER A 1 398 ? -15.376 -12.263 9.136 1.00 86.88 398 SER A CA 1
ATOM 3140 C C . SER A 1 398 ? -14.090 -11.541 8.743 1.00 86.88 398 SER A C 1
ATOM 3142 O O . SER A 1 398 ? -13.783 -11.499 7.556 1.00 86.88 398 SER A O 1
ATOM 3144 N N . HIS A 1 399 ? -13.322 -11.047 9.722 1.00 85.38 399 HIS A N 1
ATOM 3145 C CA . HIS A 1 399 ? -12.188 -10.137 9.487 1.00 85.38 399 HIS A CA 1
ATOM 3146 C C . HIS A 1 399 ? -10.829 -10.696 9.929 1.00 85.38 399 HIS A C 1
ATOM 3148 O O . HIS A 1 399 ? -9.856 -9.951 10.051 1.00 85.38 399 HIS A O 1
ATOM 3154 N N . GLY A 1 400 ? -10.756 -12.006 10.181 1.00 85.50 400 GLY A N 1
ATOM 3155 C CA . GLY A 1 400 ? -9.496 -12.735 10.368 1.00 85.50 400 GLY A CA 1
ATOM 3156 C C . GLY A 1 400 ? -8.774 -12.493 11.696 1.00 85.50 400 GLY A C 1
ATOM 3157 O O . GLY A 1 400 ? -7.644 -12.949 11.857 1.00 85.50 400 GLY A O 1
ATOM 3158 N N . TYR A 1 401 ? -9.394 -11.811 12.664 1.00 92.50 401 TYR A N 1
ATOM 3159 C CA . TYR A 1 401 ? -8.777 -11.621 13.978 1.00 92.50 401 TYR A CA 1
ATOM 3160 C C . TYR A 1 401 ? -8.656 -12.960 14.706 1.00 92.50 401 TYR A C 1
ATOM 3162 O O . TYR A 1 401 ? -9.593 -13.753 14.739 1.00 92.50 401 TYR A O 1
ATOM 3170 N N . THR A 1 402 ? -7.515 -13.197 15.346 1.00 92.94 402 THR A N 1
ATOM 3171 C CA . THR A 1 402 ? -7.323 -14.363 16.213 1.00 92.94 402 THR A CA 1
ATOM 3172 C C . THR A 1 402 ? -7.741 -14.047 17.645 1.00 92.94 402 THR A C 1
ATOM 3174 O O . THR A 1 402 ? -7.600 -12.909 18.096 1.00 92.94 402 THR A O 1
ATOM 3177 N N . ASP A 1 403 ? -8.172 -15.064 18.399 1.00 95.12 403 ASP A N 1
ATOM 3178 C CA . ASP A 1 403 ? -8.532 -14.915 19.818 1.00 95.12 403 ASP A CA 1
ATOM 3179 C C . ASP A 1 403 ? -7.425 -14.219 20.622 1.00 95.12 403 ASP A C 1
ATOM 3181 O O . ASP A 1 403 ? -7.696 -13.357 21.447 1.00 95.12 403 ASP A O 1
ATOM 3185 N N . THR A 1 404 ? -6.155 -14.539 20.343 1.00 94.06 404 THR A N 1
ATOM 3186 C CA . THR A 1 404 ? -5.006 -13.959 21.057 1.00 94.06 404 THR A CA 1
ATOM 3187 C C . THR A 1 404 ? -4.821 -12.466 20.817 1.00 94.06 404 THR A C 1
ATOM 3189 O O . THR A 1 404 ? -4.117 -11.816 21.590 1.00 94.06 404 THR A O 1
ATOM 3192 N N . ASN A 1 405 ? -5.409 -11.930 19.749 1.00 95.38 405 ASN A N 1
ATOM 3193 C CA . ASN A 1 405 ? -5.295 -10.527 19.380 1.00 95.38 405 ASN A CA 1
ATOM 3194 C C . ASN A 1 405 ? -6.537 -9.709 19.764 1.00 95.38 405 ASN A C 1
ATOM 3196 O O . ASN A 1 405 ? -6.516 -8.484 19.628 1.00 95.38 405 ASN A O 1
ATOM 3200 N N . ILE A 1 406 ? -7.600 -10.346 20.267 1.00 98.06 406 ILE A N 1
ATOM 3201 C CA . ILE A 1 406 ? -8.787 -9.667 20.789 1.00 98.06 406 ILE A CA 1
ATOM 3202 C C . ILE A 1 406 ? -8.720 -9.686 22.316 1.00 98.06 406 ILE A C 1
ATOM 3204 O O . ILE A 1 406 ? -9.048 -10.685 22.937 1.00 98.06 406 ILE A O 1
ATOM 3208 N N . ASN A 1 407 ? -8.333 -8.563 22.920 1.00 98.38 407 ASN A N 1
ATOM 3209 C CA . ASN A 1 407 ? -8.341 -8.391 24.370 1.00 98.38 407 ASN A CA 1
ATOM 3210 C C . ASN A 1 407 ? -9.773 -8.092 24.832 1.00 98.38 407 ASN A C 1
ATOM 3212 O O . ASN A 1 407 ? -10.303 -7.007 24.561 1.00 98.38 407 ASN A O 1
ATOM 3216 N N . TYR A 1 408 ? -10.401 -9.037 25.526 1.00 97.75 408 TYR A N 1
ATOM 3217 C CA . TYR A 1 408 ? -11.821 -9.000 25.850 1.00 97.75 408 TYR A CA 1
ATOM 3218 C C . TYR A 1 408 ? -12.075 -8.833 27.357 1.00 97.75 408 TYR A C 1
ATOM 3220 O O . TYR A 1 408 ? -11.936 -9.770 28.146 1.00 97.75 408 TYR A O 1
ATOM 3228 N N . LEU A 1 409 ? -12.464 -7.618 27.767 1.00 97.69 409 LEU A N 1
ATOM 3229 C CA . LEU A 1 409 ? -12.609 -7.216 29.167 1.00 97.69 409 LEU A CA 1
ATOM 3230 C C . LEU A 1 409 ? -14.066 -6.922 29.516 1.00 97.69 409 LEU A C 1
ATOM 3232 O O . LEU A 1 409 ? -14.694 -6.022 28.958 1.00 97.69 409 LEU A O 1
ATOM 3236 N N . VAL A 1 410 ? -14.613 -7.649 30.488 1.00 96.50 410 VAL A N 1
ATOM 3237 C CA . VAL A 1 410 ? -16.051 -7.598 30.788 1.00 96.50 410 VAL A CA 1
ATOM 3238 C C . VAL A 1 410 ? -16.310 -7.567 32.290 1.00 96.50 410 VAL A C 1
ATOM 3240 O O . VAL A 1 410 ? -15.709 -8.319 33.057 1.00 96.50 410 VAL A O 1
ATOM 3243 N N . THR A 1 411 ? -17.262 -6.743 32.734 1.00 94.44 411 THR A N 1
ATOM 3244 C CA . THR A 1 411 ? -17.825 -6.855 34.089 1.00 94.44 411 THR A CA 1
ATOM 3245 C C . THR A 1 411 ? -19.000 -7.827 34.111 1.00 94.44 411 THR A C 1
ATOM 3247 O O . THR A 1 411 ? -20.087 -7.527 33.613 1.00 94.44 411 THR A O 1
ATOM 3250 N N . LEU A 1 412 ? -18.827 -8.977 34.762 1.00 93.12 412 LEU A N 1
ATOM 3251 C CA . LEU A 1 412 ? -19.909 -9.946 34.945 1.00 93.12 412 LEU A CA 1
ATOM 3252 C C . LEU A 1 412 ? -20.795 -9.622 36.153 1.00 93.12 412 LEU A C 1
ATOM 3254 O O . LEU A 1 412 ? -20.352 -9.067 37.167 1.00 93.12 412 LEU A O 1
ATOM 3258 N N . SER A 1 413 ? -22.073 -9.993 36.056 1.00 90.12 413 SER A N 1
ATOM 3259 C CA . SER A 1 413 ? -23.010 -9.870 37.166 1.00 90.12 413 SER A CA 1
ATOM 3260 C C . SER A 1 413 ? -23.026 -11.101 38.050 1.00 90.12 413 SER A C 1
ATOM 3262 O O . SER A 1 413 ? -23.012 -12.228 37.584 1.00 90.12 413 SER A O 1
ATOM 3264 N N . SER A 1 414 ? -23.130 -10.883 39.362 1.00 88.19 414 SER A N 1
ATOM 3265 C CA . SER A 1 414 ? -23.438 -11.966 40.305 1.00 88.19 414 SER A CA 1
ATOM 3266 C C . SER A 1 414 ? -24.944 -12.213 40.462 1.00 88.19 414 SER A C 1
ATOM 3268 O O . SER A 1 414 ? -25.334 -13.156 41.150 1.00 88.19 414 SER A O 1
ATOM 3270 N N . GLY A 1 415 ? -25.790 -11.353 39.878 1.00 90.31 415 GLY A N 1
ATOM 3271 C CA . GLY A 1 415 ? -27.242 -11.348 40.087 1.00 90.31 415 GLY A CA 1
ATOM 3272 C C . GLY A 1 415 ? -28.092 -11.543 38.830 1.00 90.31 415 GLY A C 1
ATOM 3273 O O . GLY A 1 415 ? -29.295 -11.754 38.967 1.00 90.31 415 GLY A O 1
ATOM 3274 N N . TYR A 1 416 ? -27.494 -11.494 37.640 1.00 93.25 416 TYR A N 1
ATOM 3275 C CA . TYR A 1 416 ? -28.172 -11.660 36.353 1.00 93.25 416 TYR A CA 1
ATOM 3276 C C . TYR A 1 416 ? -27.498 -12.770 35.551 1.00 93.25 416 TYR A C 1
ATOM 3278 O O . TYR A 1 416 ? -26.300 -12.981 35.700 1.00 93.25 416 TYR A O 1
ATOM 3286 N N . ASN A 1 417 ? -28.266 -13.471 34.718 1.00 93.62 417 ASN A N 1
ATOM 3287 C CA . ASN A 1 417 ? -27.703 -14.457 33.793 1.00 93.62 417 ASN A CA 1
ATOM 3288 C C . ASN A 1 417 ? -27.185 -13.747 32.545 1.00 93.62 417 ASN A C 1
ATOM 3290 O O . ASN A 1 417 ? -27.738 -12.721 32.163 1.00 93.62 417 ASN A O 1
ATOM 3294 N N . GLU A 1 418 ? -26.185 -14.304 31.883 1.00 95.44 418 GLU A N 1
ATOM 3295 C CA . GLU A 1 418 ? -25.666 -13.827 30.604 1.00 95.44 418 GLU A CA 1
ATOM 3296 C C . GLU A 1 418 ? -26.688 -14.034 29.466 1.00 95.44 418 GLU A C 1
ATOM 3298 O O . GLU A 1 418 ? -27.527 -14.945 29.540 1.00 95.44 418 GLU A O 1
ATOM 3303 N N . PRO A 1 419 ? -26.649 -13.204 28.404 1.00 95.19 419 PRO A N 1
ATOM 3304 C CA . PRO A 1 419 ? -27.515 -13.400 27.251 1.00 95.19 419 PRO A CA 1
ATOM 3305 C C . PRO A 1 419 ? -27.174 -14.686 26.498 1.00 95.19 419 PRO A C 1
ATOM 3307 O O . PRO A 1 419 ? -26.055 -15.196 26.522 1.00 95.19 419 PRO A O 1
ATOM 3310 N N . SER A 1 420 ? -28.168 -15.227 25.793 1.00 93.38 420 SER A N 1
ATOM 3311 C CA . SER A 1 420 ? -27.974 -16.414 24.959 1.00 93.38 420 SER A CA 1
ATOM 3312 C C . SER A 1 420 ? -26.925 -16.148 23.879 1.00 93.38 420 SER A C 1
ATOM 3314 O O . SER A 1 420 ? -27.086 -15.215 23.101 1.00 93.38 420 SER A O 1
ATOM 3316 N N . GLY A 1 421 ? -25.927 -17.028 23.773 1.00 91.00 421 GLY A N 1
ATOM 3317 C CA . GLY A 1 421 ? -24.846 -16.920 22.786 1.00 91.00 421 GLY A CA 1
ATOM 3318 C C . GLY A 1 421 ? -23.599 -16.196 23.294 1.00 91.00 421 GLY A C 1
ATOM 3319 O O . GLY A 1 421 ? -22.595 -16.210 22.601 1.00 91.00 421 GLY A O 1
ATOM 3320 N N . PHE A 1 422 ? -23.636 -15.628 24.501 1.00 96.38 422 PHE A N 1
ATOM 3321 C CA . PHE A 1 422 ? -22.463 -15.039 25.136 1.00 96.38 422 PHE A CA 1
ATOM 3322 C C . PHE A 1 422 ? -21.495 -16.119 25.634 1.00 96.38 422 PHE A C 1
ATOM 3324 O O . PHE A 1 422 ? -21.904 -17.011 26.388 1.00 96.38 422 PHE A O 1
ATOM 3331 N N . ASP A 1 423 ? -20.223 -16.038 25.242 1.00 95.56 423 ASP A N 1
ATOM 3332 C CA . ASP A 1 423 ? -19.200 -17.011 25.624 1.00 95.56 423 ASP A CA 1
ATOM 3333 C C . ASP A 1 423 ? -18.227 -16.435 26.659 1.00 95.56 423 ASP A C 1
ATOM 3335 O O . ASP A 1 423 ? -17.240 -15.769 26.357 1.00 95.56 423 ASP A O 1
ATOM 3339 N N . THR A 1 424 ? -18.474 -16.768 27.926 1.00 95.69 424 THR A N 1
ATOM 3340 C CA . THR A 1 424 ? -17.612 -16.363 29.046 1.00 95.69 424 THR A CA 1
ATOM 3341 C C . THR A 1 424 ? -16.188 -16.922 28.974 1.00 95.69 424 THR A C 1
ATOM 3343 O O . THR A 1 424 ? -15.329 -16.447 29.712 1.00 95.69 424 THR A O 1
ATOM 3346 N N . SER A 1 425 ? -15.929 -17.957 28.163 1.00 95.88 425 SER A N 1
ATOM 3347 C CA . SER A 1 425 ? -14.592 -18.557 28.057 1.00 95.88 425 SER A CA 1
ATOM 3348 C C . SER A 1 425 ? -13.610 -17.721 27.236 1.00 95.88 425 SER A C 1
ATOM 3350 O O . SER A 1 425 ? -12.409 -17.960 27.334 1.00 95.88 425 SER A O 1
ATOM 3352 N N . LEU A 1 426 ? -14.119 -16.731 26.496 1.00 96.69 426 LEU A N 1
ATOM 3353 C CA . LEU A 1 426 ? -13.342 -15.782 25.699 1.00 96.69 426 LEU A CA 1
ATOM 3354 C C . LEU A 1 426 ? -12.911 -14.543 26.495 1.00 96.69 426 LEU A C 1
ATOM 3356 O O . LEU A 1 426 ? -12.169 -13.720 25.978 1.00 96.69 426 LEU A O 1
ATOM 3360 N N . ILE A 1 427 ? -13.406 -14.371 27.726 1.00 97.19 427 ILE A N 1
ATOM 3361 C CA . ILE A 1 427 ? -13.073 -13.214 28.562 1.00 97.19 427 ILE A CA 1
ATOM 3362 C C . ILE A 1 427 ? -11.645 -13.374 29.082 1.00 97.19 427 ILE A C 1
ATOM 3364 O O . ILE A 1 427 ? -11.360 -14.312 29.832 1.00 97.19 427 ILE A O 1
ATOM 3368 N N . ASP A 1 428 ? -10.783 -12.418 28.747 1.00 97.31 428 ASP A N 1
ATOM 3369 C CA . ASP A 1 428 ? -9.403 -12.385 29.228 1.00 97.31 428 ASP A CA 1
ATOM 3370 C C . ASP A 1 428 ? -9.324 -11.886 30.666 1.00 97.31 428 ASP A C 1
ATOM 3372 O O . ASP A 1 428 ? -8.595 -12.436 31.493 1.00 97.31 428 ASP A O 1
ATOM 3376 N N . ASP A 1 429 ? -10.087 -10.836 30.973 1.00 96.56 429 ASP A N 1
ATOM 3377 C CA . ASP A 1 429 ? -9.985 -10.148 32.250 1.00 96.56 429 ASP A CA 1
ATOM 3378 C C . ASP A 1 429 ? -11.253 -9.370 32.621 1.00 96.56 429 ASP A C 1
ATOM 3380 O O . ASP A 1 429 ? -12.166 -9.130 31.830 1.00 96.56 429 ASP A O 1
ATOM 3384 N N . GLU A 1 430 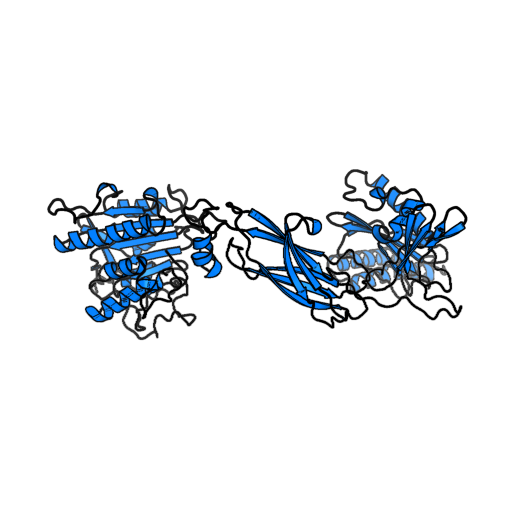? -11.308 -8.941 33.877 1.00 94.81 430 GLU A N 1
ATOM 3385 C CA . GLU A 1 430 ? -12.366 -8.054 34.347 1.00 94.81 430 GLU A CA 1
ATOM 3386 C C . GLU A 1 430 ? -12.107 -6.596 33.933 1.00 94.81 430 GLU A C 1
ATOM 3388 O O . GLU A 1 430 ? -10.971 -6.119 34.020 1.00 94.81 430 GLU A O 1
ATOM 3393 N N . ALA A 1 431 ? -13.161 -5.868 33.544 1.00 95.62 431 ALA A N 1
ATOM 3394 C CA . ALA A 1 431 ? -13.091 -4.458 33.146 1.00 95.62 431 ALA A CA 1
ATOM 3395 C C . ALA A 1 431 ? -12.844 -3.523 34.350 1.00 95.62 431 ALA A C 1
ATOM 3397 O O . ALA A 1 431 ? -13.753 -2.875 34.876 1.00 95.62 431 ALA A O 1
ATOM 3398 N N . THR A 1 432 ? -11.589 -3.481 34.797 1.00 94.88 432 THR A N 1
ATOM 3399 C CA . THR A 1 432 ? -11.057 -2.564 35.816 1.00 94.88 432 THR A CA 1
ATOM 3400 C C . THR A 1 432 ? -10.042 -1.613 35.189 1.00 94.88 432 THR A C 1
ATOM 3402 O O . THR A 1 432 ? -9.420 -1.956 34.182 1.00 94.88 432 THR A O 1
ATOM 3405 N N . GLU A 1 433 ? -9.834 -0.444 35.798 1.00 94.06 433 GLU A N 1
ATOM 3406 C CA . GLU A 1 433 ? -8.875 0.563 35.316 1.00 94.06 433 GLU A CA 1
ATOM 3407 C C . GLU A 1 433 ? -7.475 -0.049 35.133 1.00 94.06 433 GLU A C 1
ATOM 3409 O O . GLU A 1 433 ? -6.855 0.070 34.079 1.00 94.06 433 GLU A O 1
ATOM 3414 N N . THR A 1 434 ? -7.015 -0.808 36.134 1.00 95.19 434 THR A N 1
ATOM 3415 C CA . THR A 1 434 ? -5.710 -1.482 36.100 1.00 95.19 434 THR A CA 1
ATOM 3416 C C . THR A 1 434 ? -5.599 -2.486 34.953 1.00 95.19 434 THR A C 1
ATOM 3418 O O . THR A 1 434 ? -4.577 -2.510 34.271 1.00 95.19 434 THR A O 1
ATOM 3421 N N . ASN A 1 435 ? -6.623 -3.309 34.715 1.00 96.81 435 ASN A N 1
ATOM 3422 C CA . ASN A 1 435 ? -6.572 -4.301 33.639 1.00 96.81 435 ASN A CA 1
ATOM 3423 C C . ASN A 1 435 ? -6.596 -3.639 32.256 1.00 96.81 435 ASN A C 1
ATOM 3425 O O . ASN A 1 435 ? -5.817 -4.023 31.388 1.00 96.81 435 ASN A O 1
ATOM 3429 N N . ILE A 1 436 ? -7.407 -2.594 32.077 1.00 97.50 436 ILE A N 1
ATOM 3430 C CA . ILE A 1 436 ? -7.433 -1.803 30.839 1.00 97.50 436 ILE A CA 1
ATOM 3431 C C . ILE A 1 436 ? -6.061 -1.167 30.583 1.00 97.50 436 ILE A C 1
ATOM 3433 O O . ILE A 1 436 ? -5.510 -1.287 29.488 1.00 97.50 436 ILE A O 1
ATOM 3437 N N . GLN A 1 437 ? -5.463 -0.547 31.603 1.00 97.19 437 GLN A N 1
ATOM 3438 C CA . GLN A 1 437 ? -4.128 0.036 31.489 1.00 97.19 437 GLN A CA 1
ATOM 3439 C C . GLN A 1 437 ? -3.064 -1.023 31.150 1.00 97.19 437 GLN A C 1
ATOM 3441 O O . GLN A 1 437 ? -2.170 -0.763 30.341 1.00 97.19 437 GLN A O 1
ATOM 3446 N N . ASN A 1 438 ? -3.151 -2.221 31.738 1.00 97.94 438 ASN A N 1
ATOM 3447 C CA . ASN A 1 438 ? -2.233 -3.324 31.450 1.00 97.94 438 ASN A CA 1
ATOM 3448 C C . ASN A 1 438 ? -2.314 -3.773 29.985 1.00 97.94 438 ASN A C 1
ATOM 3450 O O . ASN A 1 438 ? -1.268 -3.957 29.364 1.00 97.94 438 ASN A O 1
ATOM 3454 N N . VAL A 1 439 ? -3.521 -3.883 29.423 1.00 98.31 439 VAL A N 1
ATOM 3455 C CA . VAL A 1 439 ? -3.724 -4.222 28.005 1.00 98.31 439 VAL A CA 1
ATOM 3456 C C . VAL A 1 439 ? -3.035 -3.202 27.104 1.00 98.31 439 VAL A C 1
ATOM 3458 O O . VAL A 1 439 ? -2.197 -3.574 26.287 1.00 98.31 439 VAL A O 1
ATOM 3461 N N . PHE A 1 440 ? -3.282 -1.905 27.302 1.00 98.50 440 PHE A N 1
ATOM 3462 C CA . PHE A 1 440 ? -2.634 -0.885 26.471 1.00 98.50 440 PHE A CA 1
ATOM 3463 C C . PHE A 1 440 ? -1.115 -0.819 26.662 1.00 98.50 440 PHE A C 1
ATOM 3465 O O . PHE A 1 440 ? -0.391 -0.510 25.719 1.00 98.50 440 PHE A O 1
ATOM 3472 N N . ASN A 1 441 ? -0.601 -1.144 27.851 1.00 98.31 441 ASN A N 1
ATOM 3473 C CA . ASN A 1 441 ? 0.841 -1.260 28.068 1.00 98.31 441 ASN A CA 1
ATOM 3474 C C . ASN A 1 441 ? 1.464 -2.444 27.310 1.00 98.31 441 ASN A C 1
ATOM 3476 O O . ASN A 1 441 ? 2.635 -2.354 26.943 1.00 98.31 441 ASN A O 1
ATOM 3480 N N . ASN A 1 442 ? 0.709 -3.513 27.029 1.00 97.94 442 ASN A N 1
ATOM 3481 C CA . ASN A 1 442 ? 1.204 -4.636 26.229 1.00 97.94 442 ASN A CA 1
ATOM 3482 C C . ASN A 1 442 ? 1.459 -4.252 24.766 1.00 97.94 442 ASN A C 1
ATOM 3484 O O . ASN A 1 442 ? 2.321 -4.873 24.152 1.00 97.94 442 ASN A O 1
ATOM 3488 N N . PHE A 1 443 ? 0.771 -3.234 24.239 1.00 98.31 443 PHE A N 1
ATOM 3489 C CA . PHE A 1 443 ? 0.954 -2.739 22.867 1.00 98.31 443 PHE A CA 1
ATOM 3490 C C . PHE A 1 443 ? 2.115 -1.754 22.702 1.00 98.31 443 PHE A C 1
ATOM 3492 O O . PHE A 1 443 ? 2.525 -1.454 21.581 1.00 98.31 443 PHE A O 1
ATOM 3499 N N . LYS A 1 444 ? 2.644 -1.217 23.804 1.00 97.56 444 LYS A N 1
ATOM 3500 C CA . LYS A 1 444 ? 3.747 -0.245 23.784 1.00 97.56 444 LYS A CA 1
ATOM 3501 C C . LYS A 1 444 ? 5.093 -0.942 23.619 1.00 97.56 444 LYS A C 1
ATOM 3503 O O . LYS A 1 444 ? 5.215 -2.149 23.814 1.00 97.56 444 LYS A O 1
ATOM 3508 N N . THR A 1 445 ? 6.130 -0.153 23.339 1.00 96.06 445 THR A N 1
ATOM 3509 C CA . THR A 1 445 ? 7.509 -0.646 23.254 1.00 96.06 445 THR A CA 1
ATOM 3510 C C . THR A 1 445 ? 7.917 -1.454 24.489 1.00 96.06 445 THR A C 1
ATOM 3512 O O . THR A 1 445 ? 7.870 -0.952 25.615 1.00 96.06 445 THR A O 1
ATOM 3515 N N . GLY A 1 446 ? 8.362 -2.693 24.271 1.00 95.56 446 GLY A N 1
ATOM 3516 C CA . GLY A 1 446 ? 8.731 -3.653 25.311 1.00 95.56 446 GLY A CA 1
ATOM 3517 C C . GLY A 1 446 ? 7.564 -4.445 25.915 1.00 95.56 446 GLY A C 1
ATOM 3518 O O . GLY A 1 446 ? 7.803 -5.241 26.827 1.00 95.56 446 GLY A O 1
ATOM 3519 N N . GLY A 1 447 ? 6.332 -4.232 25.446 1.00 96.56 447 GLY A N 1
ATOM 3520 C CA . GLY A 1 447 ? 5.149 -5.003 25.821 1.00 96.56 447 GLY A CA 1
ATOM 3521 C C . GLY A 1 447 ? 5.086 -6.377 25.139 1.00 96.56 447 GLY A C 1
ATOM 3522 O O . GLY A 1 447 ? 5.847 -6.680 24.223 1.00 96.56 447 GLY A O 1
ATOM 3523 N N . THR A 1 448 ? 4.193 -7.255 25.608 1.00 94.94 448 THR A N 1
ATOM 3524 C CA . THR A 1 448 ? 4.071 -8.632 25.083 1.00 94.94 448 THR A CA 1
ATOM 3525 C C . THR A 1 448 ? 3.400 -8.718 23.715 1.00 94.94 448 THR A C 1
ATOM 3527 O O . THR A 1 448 ? 3.535 -9.741 23.050 1.00 94.94 448 THR A O 1
ATOM 3530 N N . GLN A 1 449 ? 2.679 -7.671 23.321 1.00 94.69 449 GLN A N 1
ATOM 3531 C CA . GLN A 1 449 ? 1.999 -7.511 22.035 1.00 94.69 449 GLN A CA 1
ATOM 3532 C C . GLN A 1 449 ? 2.443 -6.188 21.394 1.00 94.69 449 GLN A C 1
ATOM 3534 O O . GLN A 1 449 ? 1.621 -5.455 20.856 1.00 94.69 449 GLN A O 1
ATOM 3539 N N . GLU A 1 450 ? 3.730 -5.836 21.537 1.00 96.00 450 GLU A N 1
ATOM 3540 C CA . GLU A 1 450 ? 4.279 -4.570 21.041 1.00 96.00 450 GLU A CA 1
ATOM 3541 C C . GLU A 1 450 ? 3.878 -4.345 19.580 1.00 96.00 450 GLU A C 1
ATOM 3543 O O . GLU A 1 450 ? 4.224 -5.141 18.707 1.00 96.00 450 GLU A O 1
ATOM 3548 N N . MET A 1 451 ? 3.156 -3.250 19.338 1.00 95.69 451 MET A N 1
ATOM 3549 C CA . MET A 1 451 ? 2.677 -2.885 18.014 1.00 95.69 451 MET A CA 1
ATOM 3550 C C . MET A 1 451 ? 3.731 -2.096 17.237 1.00 95.69 451 MET A C 1
ATOM 3552 O O . MET A 1 451 ? 4.459 -1.266 17.793 1.00 95.69 451 MET A O 1
ATOM 3556 N N . SER A 1 452 ? 3.751 -2.307 15.926 1.00 93.19 452 SER A N 1
ATOM 3557 C CA . SER A 1 452 ? 4.582 -1.612 14.948 1.00 93.19 452 SER A CA 1
ATOM 3558 C C . SER A 1 452 ? 3.809 -0.521 14.195 1.00 93.19 452 SER A C 1
ATOM 3560 O O . SER A 1 452 ? 2.589 -0.414 14.297 1.00 93.19 452 SER A O 1
ATOM 3562 N N . SER A 1 453 ? 4.526 0.263 13.380 1.00 92.44 453 SER A N 1
ATOM 3563 C CA . SER A 1 453 ? 3.954 1.263 12.458 1.00 92.44 453 SER A CA 1
ATOM 3564 C C . SER A 1 453 ? 3.108 0.690 11.330 1.00 92.44 453 SER A C 1
ATOM 3566 O O . SER A 1 453 ? 2.630 1.460 10.501 1.00 92.44 453 SER A O 1
ATOM 3568 N N . ASN A 1 454 ? 2.968 -0.631 11.290 1.00 91.44 454 ASN A N 1
ATOM 3569 C CA . ASN A 1 454 ? 2.234 -1.360 10.276 1.00 91.44 454 ASN A CA 1
ATOM 3570 C C . ASN A 1 454 ? 0.988 -2.033 10.862 1.00 91.44 454 ASN A C 1
ATOM 3572 O O . ASN A 1 454 ? 0.150 -2.491 10.111 1.00 91.44 454 ASN A O 1
ATOM 3576 N N . ASP A 1 455 ? 0.840 -2.079 12.189 1.00 93.56 455 ASP A N 1
ATOM 3577 C CA . ASP A 1 455 ? -0.251 -2.807 12.836 1.00 93.56 455 ASP A CA 1
ATOM 3578 C C . ASP A 1 455 ? -1.511 -1.945 12.988 1.00 93.56 455 ASP A C 1
ATOM 3580 O O . ASP A 1 455 ? -1.476 -0.710 12.943 1.00 93.56 455 ASP A O 1
ATOM 3584 N N . PHE A 1 456 ? -2.633 -2.601 13.261 1.00 94.31 456 PHE A N 1
ATOM 3585 C CA . PHE A 1 456 ? -3.942 -1.980 13.406 1.00 94.31 456 PHE A CA 1
ATOM 3586 C C . PHE A 1 456 ? -4.581 -2.280 14.751 1.00 94.31 456 PHE A C 1
ATOM 3588 O O . PHE A 1 456 ? -4.527 -3.410 15.229 1.00 94.31 456 PHE A O 1
ATOM 3595 N N . LEU A 1 457 ? -5.203 -1.272 15.362 1.00 97.38 457 LEU A N 1
ATOM 3596 C CA . LEU A 1 457 ? -5.886 -1.411 16.647 1.00 97.38 457 LEU A CA 1
ATOM 3597 C C . LEU A 1 457 ? -7.336 -0.936 16.559 1.00 97.38 457 LEU A C 1
ATOM 3599 O O . LEU A 1 457 ? -7.590 0.199 16.168 1.00 97.38 457 LEU A O 1
ATOM 3603 N N . ILE A 1 458 ? -8.274 -1.762 17.017 1.00 97.69 458 ILE A N 1
ATOM 3604 C CA . ILE A 1 458 ? -9.652 -1.349 17.308 1.00 97.69 458 ILE A CA 1
ATOM 3605 C C . ILE A 1 458 ? -9.854 -1.283 18.818 1.00 97.69 458 ILE A C 1
ATOM 3607 O O . ILE A 1 458 ? -9.524 -2.216 19.542 1.00 97.69 458 ILE A O 1
ATOM 3611 N N . VAL A 1 459 ? -10.465 -0.210 19.299 1.00 98.44 459 VAL A N 1
ATOM 3612 C CA . VAL A 1 459 ? -10.889 -0.036 20.686 1.00 98.44 459 VAL A CA 1
ATOM 3613 C C . VAL A 1 459 ? -12.400 0.170 20.687 1.00 98.44 459 VAL A C 1
ATOM 3615 O O . VAL A 1 459 ? -12.881 1.212 20.257 1.00 98.44 459 VAL A O 1
ATOM 3618 N N . CYS A 1 460 ? -13.160 -0.820 21.153 1.00 98.06 460 CYS A N 1
ATOM 3619 C CA . CYS A 1 460 ? -14.623 -0.776 21.177 1.00 98.06 460 CYS A CA 1
ATOM 3620 C C . CYS A 1 460 ? -15.139 -0.861 22.613 1.00 98.06 460 CYS A C 1
ATOM 3622 O O . CYS A 1 460 ? -14.998 -1.889 23.281 1.00 98.06 460 CYS A O 1
ATOM 3624 N N . TRP A 1 461 ? -15.731 0.226 23.099 1.00 96.19 461 TRP A N 1
ATOM 3625 C CA . TRP A 1 461 ? -16.177 0.363 24.484 1.00 96.19 461 TRP A CA 1
ATOM 3626 C C . TRP A 1 461 ? -17.691 0.521 24.535 1.00 96.19 461 TRP A C 1
ATOM 3628 O O . TRP A 1 461 ? -18.238 1.489 24.011 1.00 96.19 461 TRP A O 1
ATOM 3638 N N . VAL A 1 462 ? -18.362 -0.432 25.186 1.00 94.38 462 VAL A N 1
ATOM 3639 C CA . VAL A 1 462 ? -19.825 -0.546 25.209 1.00 94.38 462 VAL A CA 1
ATOM 3640 C C . VAL A 1 462 ? -20.344 -0.508 26.638 1.00 94.38 462 VAL A C 1
ATOM 3642 O O . VAL A 1 462 ? -20.194 -1.476 27.384 1.00 94.38 462 VAL A O 1
ATOM 3645 N N . ASN A 1 463 ? -20.951 0.616 27.028 1.00 90.69 463 ASN A N 1
ATOM 3646 C CA . ASN A 1 463 ? -21.554 0.825 28.346 1.00 90.69 463 ASN A CA 1
ATOM 3647 C C . ASN A 1 463 ? -22.309 2.172 28.400 1.00 90.69 463 ASN A C 1
ATOM 3649 O O . ASN A 1 463 ? -22.371 2.894 27.416 1.00 90.69 463 ASN A O 1
ATOM 3653 N N . HIS A 1 464 ? -22.818 2.541 29.575 1.00 89.00 464 HIS A N 1
ATOM 3654 C CA . HIS A 1 464 ? -23.082 3.920 29.989 1.00 89.00 464 HIS A CA 1
ATOM 3655 C C . HIS A 1 464 ? -21.850 4.817 29.892 1.00 89.00 464 HIS A C 1
ATOM 3657 O O . HIS A 1 464 ? -20.718 4.343 29.890 1.00 89.00 464 HIS A O 1
ATOM 3663 N N . GLY A 1 465 ? -22.104 6.121 29.932 1.00 88.62 465 GLY A N 1
ATOM 3664 C CA . GLY A 1 465 ? -21.109 7.162 30.167 1.00 88.62 465 GLY A CA 1
ATOM 3665 C C . GLY A 1 465 ? -21.602 8.165 31.192 1.00 88.62 465 GLY A C 1
ATOM 3666 O O . GLY A 1 465 ? -22.771 8.132 31.596 1.00 88.62 465 GLY A O 1
ATOM 3667 N N . GLY A 1 466 ? -20.719 9.060 31.596 1.00 86.69 466 GLY A N 1
ATOM 3668 C CA . GLY A 1 466 ? -21.106 10.252 32.327 1.00 86.69 466 GLY A CA 1
ATOM 3669 C C . GLY A 1 466 ? -20.035 11.320 32.233 1.00 86.69 466 GLY A C 1
ATOM 3670 O O . GLY A 1 466 ? -18.940 11.072 31.741 1.00 86.69 466 GLY A O 1
ATOM 3671 N N . ASP A 1 467 ? -20.363 12.491 32.749 1.00 84.94 467 ASP A N 1
ATOM 3672 C CA . ASP A 1 467 ? -19.456 13.612 32.909 1.00 84.94 467 ASP A CA 1
ATOM 3673 C C . ASP A 1 467 ? -19.369 13.992 34.389 1.00 84.94 467 ASP A C 1
ATOM 3675 O O . ASP A 1 467 ? -20.367 13.984 35.122 1.00 84.94 467 ASP A O 1
ATOM 3679 N N . ASP A 1 468 ? -18.174 14.330 34.860 1.00 78.38 468 ASP A N 1
ATOM 3680 C CA . ASP A 1 468 ? -18.039 15.075 36.106 1.00 78.38 468 ASP A CA 1
ATOM 3681 C C . ASP A 1 468 ? -17.983 16.567 35.737 1.00 78.38 468 ASP A C 1
ATOM 3683 O O . ASP A 1 468 ? -16.934 17.157 35.509 1.00 78.38 468 ASP A O 1
ATOM 3687 N N . HIS A 1 469 ? -19.169 17.174 35.622 1.00 60.12 469 HIS A N 1
ATOM 3688 C CA . HIS A 1 469 ? -19.364 18.575 35.234 1.00 60.12 469 HIS A CA 1
ATOM 3689 C C . HIS A 1 469 ? -18.447 19.543 36.006 1.00 60.12 469 HIS A C 1
ATOM 3691 O O . HIS A 1 469 ? -18.357 19.482 37.240 1.00 60.12 469 HIS A O 1
ATOM 3697 N N . TYR A 1 470 ? -17.870 20.519 35.294 1.00 52.91 470 TYR A N 1
ATOM 3698 C CA . TYR A 1 470 ? -17.126 21.652 35.850 1.00 52.91 470 TYR A CA 1
ATOM 3699 C C . TYR A 1 470 ? -17.796 22.236 37.110 1.00 52.91 470 TYR A C 1
ATOM 3701 O O . TYR A 1 470 ? -18.887 22.818 37.066 1.00 52.91 470 TYR A O 1
ATOM 3709 N N . ASN A 1 471 ? -17.132 22.136 38.267 1.00 46.62 471 ASN A N 1
ATOM 3710 C CA . ASN A 1 471 ? -17.597 22.802 39.480 1.00 46.62 471 ASN A CA 1
ATOM 3711 C C . ASN A 1 471 ? -17.232 24.292 39.428 1.00 46.62 471 ASN A C 1
ATOM 3713 O O . ASN A 1 471 ? -16.138 24.705 39.824 1.00 46.62 471 ASN A O 1
ATOM 3717 N N . SER A 1 472 ? -18.198 25.128 39.045 1.00 45.44 472 SER A N 1
ATOM 3718 C CA . SER A 1 472 ? -18.054 26.589 38.980 1.00 45.44 472 SER A CA 1
ATOM 3719 C C . SER A 1 472 ? -17.677 27.276 40.306 1.00 45.44 472 SER A C 1
ATOM 3721 O O . SER A 1 472 ? -17.500 28.494 40.327 1.00 45.44 472 SER A O 1
ATOM 3723 N N . ASN A 1 473 ? -17.596 26.546 41.426 1.00 42.62 473 ASN A N 1
ATOM 3724 C CA . ASN A 1 473 ? -17.247 27.094 42.739 1.00 42.62 473 ASN A CA 1
ATOM 3725 C C . ASN A 1 473 ? -15.782 26.884 43.153 1.00 42.62 473 ASN A C 1
ATOM 3727 O O . ASN A 1 473 ? -15.351 27.545 44.099 1.00 42.62 473 ASN A O 1
ATOM 3731 N N . THR A 1 474 ? -15.027 25.984 42.510 1.00 48.34 474 THR A N 1
ATOM 3732 C CA . THR A 1 474 ? -13.649 25.651 42.931 1.00 48.34 474 THR A CA 1
ATOM 3733 C C . THR A 1 474 ? -12.574 26.096 41.945 1.00 48.34 474 THR A C 1
ATOM 3735 O O . THR A 1 474 ? -11.460 26.357 42.388 1.00 48.34 474 THR A O 1
ATOM 3738 N N . GLY A 1 475 ? -12.901 26.285 40.661 1.00 40.66 475 GLY A N 1
ATOM 3739 C CA . GLY A 1 475 ? -11.986 26.884 39.680 1.00 40.66 475 GLY A CA 1
ATOM 3740 C C . GLY A 1 475 ? -10.673 26.120 39.461 1.00 40.66 475 GLY A C 1
ATOM 3741 O O . GLY A 1 475 ? -9.704 26.725 39.008 1.00 40.66 475 GLY A O 1
ATOM 3742 N N . GLU A 1 476 ? -10.623 24.831 39.801 1.00 41.53 476 GLU A N 1
ATOM 3743 C CA . GLU A 1 476 ? -9.498 23.954 39.474 1.00 41.53 476 GLU A CA 1
ATOM 3744 C C . GLU A 1 476 ? -9.760 23.331 38.102 1.00 41.53 476 GLU A C 1
ATOM 3746 O O . GLU A 1 476 ? -10.526 22.386 37.968 1.00 41.53 476 GLU A O 1
ATOM 3751 N N . ASP A 1 477 ? -9.161 23.957 37.092 1.00 43.72 477 ASP A N 1
ATOM 3752 C CA . ASP A 1 477 ? -8.859 23.374 35.790 1.00 43.72 477 ASP A CA 1
ATOM 3753 C C . ASP A 1 477 ? -7.614 22.502 35.973 1.00 43.72 477 ASP A C 1
ATOM 3755 O O . ASP A 1 477 ? -6.526 23.001 36.291 1.00 43.72 477 ASP A O 1
ATOM 3759 N N . THR A 1 478 ? -7.789 21.192 35.858 1.00 40.38 478 THR A N 1
ATOM 3760 C CA . THR A 1 478 ? -6.673 20.258 35.825 1.00 40.38 478 THR A CA 1
ATOM 3761 C C . THR A 1 478 ? -6.894 19.263 34.699 1.00 40.38 478 THR A C 1
ATOM 3763 O O . THR A 1 478 ? -7.314 18.146 34.965 1.00 40.38 478 THR A O 1
ATOM 3766 N N . VAL A 1 479 ? -6.541 19.666 33.474 1.00 41.62 479 VAL A N 1
ATOM 3767 C CA . VAL A 1 479 ? -5.555 19.010 32.583 1.00 41.62 479 VAL A CA 1
ATOM 3768 C C . VAL A 1 479 ? -5.948 19.213 31.103 1.00 41.62 479 VAL A C 1
ATOM 3770 O O . VAL A 1 479 ? -7.008 18.816 30.667 1.00 41.62 479 VAL A O 1
ATOM 3773 N N . MET A 1 480 ? -5.044 19.869 30.361 1.00 38.09 480 MET A N 1
ATOM 3774 C CA . MET A 1 480 ? -4.885 19.978 28.893 1.00 38.09 480 MET A CA 1
ATOM 3775 C C . MET A 1 480 ? -6.093 19.698 27.970 1.00 38.09 480 MET A C 1
ATOM 3777 O O . MET A 1 480 ? -6.085 18.734 27.222 1.00 38.09 480 MET A O 1
ATOM 3781 N N . GLY A 1 481 ? -6.996 20.670 27.866 1.00 46.12 481 GLY A N 1
ATOM 3782 C CA . GLY A 1 481 ? -7.994 20.793 26.799 1.00 46.12 481 GLY A CA 1
ATOM 3783 C C . GLY A 1 481 ? -8.963 21.916 27.159 1.00 46.12 481 GLY A C 1
ATOM 3784 O O . GLY A 1 481 ? -9.137 22.218 28.335 1.00 46.12 481 GLY A O 1
ATOM 3785 N N . THR A 1 482 ? -9.572 22.602 26.193 1.00 45.84 482 THR A N 1
ATOM 3786 C CA . THR A 1 482 ? -10.664 23.558 26.474 1.00 45.84 482 THR A CA 1
ATOM 3787 C C . THR A 1 482 ? -11.984 22.825 26.730 1.00 45.84 482 THR A C 1
ATOM 3789 O O . THR A 1 482 ? -13.014 23.247 26.212 1.00 45.84 482 THR A O 1
ATOM 3792 N N . ASP A 1 483 ? -11.948 21.712 27.463 1.00 54.38 483 ASP A N 1
ATOM 3793 C CA . ASP A 1 483 ? -13.126 20.879 27.665 1.00 54.38 483 ASP A CA 1
ATOM 3794 C C . ASP A 1 483 ? -14.079 21.527 28.680 1.00 54.38 483 ASP A C 1
ATOM 3796 O O . ASP A 1 483 ? -13.668 22.070 29.713 1.00 54.38 483 ASP A O 1
ATOM 3800 N N . ALA A 1 484 ? -15.369 21.522 28.362 1.00 53.19 484 ALA A N 1
ATOM 3801 C CA . ALA A 1 484 ? -16.420 21.938 29.276 1.00 53.19 484 ALA A CA 1
ATOM 3802 C C . ALA A 1 484 ? -16.785 20.823 30.285 1.00 53.19 484 ALA A C 1
ATOM 3804 O O . ALA A 1 484 ? -17.374 21.134 31.332 1.00 53.19 484 ALA A O 1
ATOM 3805 N N . HIS A 1 485 ? -16.424 19.563 30.002 1.00 64.25 485 HIS A N 1
ATOM 3806 C CA . HIS A 1 485 ? -16.835 18.356 30.721 1.00 64.25 485 HIS A CA 1
ATOM 3807 C C . HIS A 1 485 ? -15.714 17.300 30.791 1.00 64.25 485 HIS A C 1
ATOM 3809 O O . HIS A 1 485 ? -15.193 16.886 29.774 1.00 64.25 485 HIS A O 1
ATOM 3815 N N . ASP A 1 486 ? -15.396 16.792 31.986 1.00 76.94 486 ASP A N 1
ATOM 3816 C CA . ASP A 1 486 ? -14.476 15.652 32.148 1.00 76.94 486 ASP A CA 1
ATOM 3817 C C . ASP A 1 486 ? -15.268 14.347 31.956 1.00 76.94 486 ASP A C 1
ATOM 3819 O O . ASP A 1 486 ? -16.026 13.923 32.849 1.00 76.94 486 ASP A O 1
ATOM 3823 N N . THR A 1 487 ? -15.204 13.779 30.747 1.00 88.38 487 THR A N 1
ATOM 3824 C CA . THR A 1 487 ? -16.044 12.648 30.340 1.00 88.38 487 THR A CA 1
ATOM 3825 C C . THR A 1 487 ? -15.411 11.338 30.785 1.00 88.38 487 THR A C 1
ATOM 3827 O O . THR A 1 487 ? -14.211 11.122 30.660 1.00 88.38 487 THR A O 1
ATOM 3830 N N . TYR A 1 488 ? -16.224 10.406 31.287 1.00 91.19 488 TYR A N 1
ATOM 3831 C CA . TYR A 1 488 ? -15.730 9.121 31.762 1.00 91.19 488 TYR A CA 1
ATOM 3832 C C . TYR A 1 488 ? -16.554 7.916 31.318 1.00 91.19 488 TYR A C 1
ATOM 3834 O O . TYR A 1 488 ? -17.774 7.950 31.126 1.00 91.19 488 TYR A O 1
ATOM 3842 N N . PHE A 1 489 ? -15.855 6.785 31.274 1.00 93.38 489 PHE A N 1
ATOM 3843 C CA . PHE A 1 489 ? -16.409 5.454 31.122 1.00 93.38 489 PHE A CA 1
ATOM 3844 C C . PHE A 1 489 ? -16.462 4.750 32.491 1.00 93.38 489 PHE A C 1
ATOM 3846 O O . PHE A 1 489 ? -15.419 4.476 33.091 1.00 93.38 489 PHE A O 1
ATOM 3853 N N . PRO A 1 490 ? -17.656 4.454 33.036 1.00 93.12 490 PRO A N 1
ATOM 3854 C CA . PRO A 1 490 ? -17.785 3.796 34.326 1.00 93.12 490 PRO A CA 1
ATOM 3855 C C . PRO A 1 490 ? -17.426 2.312 34.236 1.00 93.12 490 PRO A C 1
ATOM 3857 O O . PRO A 1 490 ? -17.854 1.593 33.336 1.00 93.12 490 PRO A O 1
ATOM 3860 N N . LEU A 1 491 ? -16.705 1.816 35.226 1.00 92.56 491 LEU A N 1
ATOM 3861 C CA . LEU A 1 491 ? -16.228 0.443 35.308 1.00 92.56 491 LEU A CA 1
ATOM 3862 C C . LEU A 1 491 ? -16.857 -0.295 36.493 1.00 92.56 491 LEU A C 1
ATOM 3864 O O . LEU A 1 491 ? -17.788 0.179 37.162 1.00 92.56 491 LEU A O 1
ATOM 3868 N N . LYS A 1 492 ? -16.364 -1.507 36.753 1.00 84.75 492 LYS A N 1
ATOM 3869 C CA . LYS A 1 492 ? -16.761 -2.271 37.931 1.00 84.75 492 LYS A CA 1
ATOM 3870 C C . LYS A 1 492 ? -16.445 -1.503 39.225 1.00 84.75 492 LYS A C 1
ATOM 3872 O O . LYS A 1 492 ? -15.513 -0.718 39.299 1.00 84.75 492 LYS A O 1
ATOM 3877 N N . ASN A 1 493 ? -17.221 -1.767 40.279 1.00 80.75 493 ASN A N 1
ATOM 3878 C CA . ASN A 1 493 ? -17.013 -1.262 41.646 1.00 80.75 493 ASN A CA 1
ATOM 3879 C C . ASN A 1 493 ? -17.096 0.268 41.816 1.00 80.75 493 ASN A C 1
ATOM 3881 O O . ASN A 1 493 ? -16.858 0.757 42.919 1.00 80.75 493 ASN A O 1
ATOM 3885 N N . GLY A 1 494 ? -17.522 1.000 40.784 1.00 81.81 494 GLY A N 1
ATOM 3886 C CA . GLY A 1 494 ? -17.593 2.461 40.806 1.00 81.81 494 GLY A CA 1
ATOM 3887 C C . GLY A 1 494 ? -16.310 3.150 40.343 1.00 81.81 494 GLY A C 1
ATOM 3888 O O . GLY A 1 494 ? -16.248 4.374 40.437 1.00 81.81 494 GLY A O 1
ATOM 3889 N N . ASP A 1 495 ? -15.334 2.388 39.842 1.00 88.38 495 ASP A N 1
ATOM 3890 C CA . ASP A 1 495 ? -14.162 2.932 39.158 1.00 88.38 495 ASP A CA 1
ATOM 3891 C C . ASP A 1 495 ? -14.594 3.620 37.852 1.00 88.38 495 ASP A C 1
ATOM 3893 O O . ASP A 1 495 ? -15.674 3.351 37.309 1.00 88.38 495 ASP A O 1
ATOM 3897 N N . LYS A 1 496 ? -13.758 4.524 37.350 1.00 91.50 496 LYS A N 1
ATOM 3898 C CA . LYS A 1 496 ? -13.987 5.303 36.131 1.00 91.50 496 LYS A CA 1
ATOM 3899 C C . LYS A 1 496 ? -12.682 5.363 35.343 1.00 91.50 496 LYS A C 1
ATOM 3901 O O . LYS A 1 496 ? -11.625 5.340 35.958 1.00 91.50 496 LYS A O 1
ATOM 3906 N N . VAL A 1 497 ? -12.777 5.441 34.020 1.00 93.56 497 VAL A N 1
ATOM 3907 C CA . VAL A 1 497 ? -11.667 5.882 33.166 1.00 93.56 497 VAL A CA 1
ATOM 3908 C C . VAL A 1 497 ? -12.107 7.149 32.461 1.00 93.56 497 VAL A C 1
ATOM 3910 O O . VAL A 1 497 ? -13.099 7.115 31.729 1.00 93.56 497 VAL A O 1
ATOM 3913 N N . TYR A 1 498 ? -11.391 8.236 32.705 1.00 92.38 498 TYR A N 1
ATOM 3914 C CA . TYR A 1 498 ? -11.622 9.521 32.054 1.00 92.38 498 TYR A CA 1
ATOM 3915 C C . TYR A 1 498 ? -11.004 9.544 30.643 1.00 92.38 498 TYR A C 1
ATOM 3917 O O . TYR A 1 498 ? -10.095 8.766 30.329 1.00 92.38 498 TYR A O 1
ATOM 3925 N N . ASP A 1 499 ? -11.504 10.417 29.778 1.00 90.50 499 ASP A N 1
ATOM 3926 C CA . ASP A 1 499 ? -10.979 10.686 28.429 1.00 90.50 499 ASP A CA 1
ATOM 3927 C C . ASP A 1 499 ? -9.461 10.946 28.410 1.00 90.50 499 ASP A C 1
ATOM 3929 O O . ASP A 1 499 ? -8.718 10.273 27.682 1.00 90.50 499 ASP A O 1
ATOM 3933 N N . SER A 1 500 ? -8.978 11.816 29.295 1.00 88.38 500 SER A N 1
ATOM 3934 C CA . SER A 1 500 ? -7.561 12.151 29.467 1.00 88.38 500 SER A CA 1
ATOM 3935 C C . SER A 1 500 ? -6.703 10.961 29.938 1.00 88.38 500 SER A C 1
ATOM 3937 O O . SER A 1 500 ? -5.532 10.804 29.551 1.00 88.38 500 SER A O 1
ATOM 3939 N N . GLU A 1 501 ? -7.277 10.063 30.741 1.00 93.88 501 GLU A N 1
ATOM 3940 C CA . GLU A 1 501 ? -6.621 8.829 31.178 1.00 93.88 501 GLU A CA 1
ATOM 3941 C C . GLU A 1 501 ? -6.520 7.828 30.031 1.00 93.88 501 GLU A C 1
ATOM 3943 O O . GLU A 1 501 ? -5.438 7.281 29.795 1.00 93.88 501 GLU A O 1
ATOM 3948 N N . LEU A 1 502 ? -7.599 7.639 29.262 1.00 95.38 502 LEU A N 1
ATOM 3949 C CA . LEU A 1 502 ? -7.570 6.792 28.073 1.00 95.38 502 LEU A CA 1
ATOM 3950 C C . LEU A 1 502 ? -6.534 7.308 27.071 1.00 95.38 502 LEU A C 1
ATOM 3952 O O . LEU A 1 502 ? -5.713 6.518 26.597 1.00 95.38 502 LEU A O 1
ATOM 3956 N N . ALA A 1 503 ? -6.491 8.619 26.815 1.00 94.38 503 ALA A N 1
ATOM 3957 C CA . ALA A 1 503 ? -5.478 9.239 25.963 1.00 94.38 503 ALA A CA 1
ATOM 3958 C C . ALA A 1 503 ? -4.050 8.953 26.451 1.00 94.38 503 ALA A C 1
ATOM 3960 O O . ALA A 1 503 ? -3.162 8.633 25.652 1.00 94.38 503 ALA A O 1
ATOM 3961 N N . THR A 1 504 ? -3.834 8.964 27.769 1.00 95.44 504 THR A N 1
ATOM 3962 C CA . THR A 1 504 ? -2.563 8.559 28.386 1.00 95.44 504 THR A CA 1
ATOM 3963 C C . THR A 1 504 ? -2.273 7.067 28.184 1.00 95.44 504 THR A C 1
ATOM 3965 O O . THR A 1 504 ? -1.130 6.684 27.901 1.00 95.44 504 THR A O 1
ATOM 3968 N N . TYR A 1 505 ? -3.281 6.202 28.300 1.00 97.38 505 TYR A N 1
ATOM 3969 C CA . TYR A 1 505 ? -3.117 4.762 28.111 1.00 97.38 505 TYR A CA 1
ATOM 3970 C C . TYR A 1 505 ? -2.745 4.422 26.672 1.00 97.38 505 TYR A C 1
ATOM 3972 O O . TYR A 1 505 ? -1.819 3.637 26.479 1.00 97.38 505 TYR A O 1
ATOM 3980 N N . VAL A 1 506 ? -3.370 5.058 25.680 1.00 96.75 506 VAL A N 1
ATOM 3981 C CA . VAL A 1 506 ? -3.077 4.813 24.258 1.00 96.75 506 VAL A CA 1
ATOM 3982 C C . VAL A 1 506 ? -1.866 5.589 23.731 1.00 96.75 506 VAL A C 1
ATOM 3984 O O . VAL A 1 506 ? -1.395 5.344 22.620 1.00 96.75 506 VAL A O 1
ATOM 3987 N N . SER A 1 507 ? -1.333 6.533 24.511 1.00 94.56 507 SER A N 1
ATOM 3988 C CA . SER A 1 507 ? -0.127 7.276 24.149 1.00 94.56 507 SER A CA 1
ATOM 3989 C C . SER A 1 507 ? 1.097 6.357 24.065 1.00 94.56 507 SER A C 1
ATOM 3991 O O . SER A 1 507 ? 1.376 5.572 24.978 1.00 94.56 507 SER A O 1
ATOM 3993 N N . GLY A 1 508 ? 1.844 6.471 22.963 1.00 92.69 508 GLY A N 1
ATOM 3994 C CA . GLY A 1 508 ? 3.051 5.683 22.698 1.00 92.69 508 GLY A CA 1
ATOM 3995 C C . GLY A 1 508 ? 2.818 4.318 22.042 1.00 92.69 508 GLY A C 1
ATOM 3996 O O . GLY A 1 508 ? 3.773 3.556 21.918 1.00 92.69 508 GLY A O 1
ATOM 3997 N N . ILE A 1 509 ? 1.587 4.001 21.629 1.00 96.38 509 ILE A N 1
ATOM 3998 C CA . ILE A 1 509 ? 1.302 2.858 20.749 1.00 96.38 509 ILE A CA 1
ATOM 3999 C C . ILE A 1 509 ? 1.678 3.248 19.313 1.00 96.38 509 ILE A C 1
ATOM 4001 O O . ILE A 1 509 ? 1.304 4.328 18.857 1.00 96.38 509 ILE A O 1
ATOM 4005 N N . SER A 1 510 ? 2.422 2.389 18.611 1.00 94.75 510 SER A N 1
ATOM 4006 C CA . SER A 1 510 ? 3.002 2.723 17.298 1.00 94.75 510 SER A CA 1
ATOM 4007 C C . SER A 1 510 ? 2.112 2.396 16.098 1.00 94.75 510 SER A C 1
ATOM 4009 O O . SER A 1 510 ? 2.569 2.616 14.987 1.00 94.75 510 SER A O 1
ATOM 4011 N N . ALA A 1 511 ? 0.899 1.878 16.307 1.00 93.81 511 ALA A N 1
ATOM 4012 C CA . ALA A 1 511 ? -0.012 1.395 15.264 1.00 93.81 511 ALA A CA 1
ATOM 4013 C C . ALA A 1 511 ? -0.115 2.327 14.040 1.00 93.81 511 ALA A C 1
ATOM 4015 O O . ALA A 1 511 ? -0.194 3.549 14.187 1.00 93.81 511 ALA A O 1
ATOM 4016 N N . ALA A 1 512 ? -0.208 1.744 12.840 1.00 90.81 512 ALA A N 1
ATOM 4017 C CA . ALA A 1 512 ? -0.474 2.470 11.600 1.00 90.81 512 ALA A CA 1
ATOM 4018 C C . ALA A 1 512 ? -1.799 3.234 11.679 1.00 90.81 512 ALA A C 1
ATOM 4020 O O . ALA A 1 512 ? -1.895 4.390 11.249 1.00 90.81 512 ALA A O 1
ATOM 4021 N N . ARG A 1 513 ? -2.828 2.566 12.215 1.00 91.12 513 ARG A N 1
ATOM 4022 C CA . ARG A 1 513 ? -4.149 3.137 12.475 1.00 91.12 513 ARG A CA 1
ATOM 4023 C C . ARG A 1 513 ? -4.694 2.645 13.809 1.00 91.12 513 ARG A C 1
ATOM 4025 O O . ARG A 1 513 ? -4.491 1.493 14.197 1.00 91.12 513 ARG A O 1
ATOM 4032 N N . THR A 1 514 ? -5.432 3.507 14.497 1.00 95.69 514 THR A N 1
ATOM 4033 C CA . THR A 1 514 ? -6.238 3.115 15.659 1.00 95.69 514 THR A CA 1
ATOM 4034 C C . THR A 1 514 ? -7.660 3.628 15.500 1.00 95.69 514 THR A C 1
ATOM 4036 O O . THR A 1 514 ? -7.857 4.819 15.284 1.00 95.69 514 THR A O 1
ATOM 4039 N N . VAL A 1 515 ? -8.641 2.740 15.623 1.00 97.12 515 VAL A N 1
ATOM 4040 C CA . VAL A 1 515 ? -10.066 3.062 15.532 1.00 97.12 515 VAL A CA 1
ATOM 4041 C C . VAL A 1 515 ? -10.689 2.969 16.916 1.00 97.12 515 VAL A C 1
ATOM 4043 O O . VAL A 1 515 ? -10.602 1.930 17.563 1.00 97.12 515 VAL A O 1
ATOM 4046 N N . PHE A 1 516 ? -11.349 4.031 17.356 1.00 98.12 516 PHE A N 1
ATOM 4047 C CA . PHE A 1 516 ? -12.143 4.071 18.575 1.00 98.12 516 PHE A CA 1
ATOM 4048 C C . PHE A 1 516 ? -13.625 4.026 18.215 1.00 98.12 516 PHE A C 1
ATOM 4050 O O . PHE A 1 516 ? -14.088 4.775 17.360 1.00 98.12 516 PHE A O 1
ATOM 4057 N N . ILE A 1 517 ? -14.361 3.140 18.878 1.00 97.69 517 ILE A N 1
ATOM 4058 C CA . ILE A 1 517 ? -15.806 2.962 18.749 1.00 97.69 517 ILE A CA 1
ATOM 4059 C C . ILE A 1 517 ? -16.374 3.097 20.153 1.00 97.69 517 ILE A C 1
ATOM 4061 O O . ILE A 1 517 ? -16.313 2.168 20.965 1.00 97.69 517 ILE A O 1
ATOM 4065 N N . LEU A 1 518 ? -16.863 4.293 20.459 1.00 96.50 518 LEU A N 1
ATOM 4066 C CA . LEU A 1 518 ? -17.208 4.695 21.814 1.00 96.50 518 LEU A CA 1
ATOM 4067 C C . LEU A 1 518 ? -18.723 4.859 21.935 1.00 96.50 518 LEU A C 1
ATOM 4069 O O . LEU A 1 518 ? -19.301 5.836 21.465 1.00 96.50 518 LEU A O 1
ATOM 4073 N N . GLN A 1 519 ? -19.341 3.911 22.640 1.00 93.25 519 GLN A N 1
ATOM 4074 C CA . GLN A 1 519 ? -20.768 3.881 22.961 1.00 93.25 519 GLN A CA 1
ATOM 4075 C C . GLN A 1 519 ? -21.197 4.465 24.341 1.00 93.25 519 GLN A C 1
ATOM 4077 O O . GLN A 1 519 ? -22.337 4.232 24.734 1.00 93.25 519 GLN A O 1
ATOM 4082 N N . PRO A 1 520 ? -20.386 5.189 25.143 1.00 91.00 520 PRO A N 1
ATOM 4083 C CA . PRO A 1 520 ? -20.902 5.818 26.362 1.00 91.00 520 PRO A CA 1
ATOM 4084 C C . PRO A 1 520 ? -21.774 7.059 26.077 1.00 91.00 520 PRO A C 1
ATOM 4086 O O . PRO A 1 520 ? -21.660 7.701 25.038 1.00 91.00 520 PRO A O 1
ATOM 4089 N N . CYS A 1 521 ? -22.624 7.459 27.033 1.00 90.88 521 CYS A N 1
ATOM 4090 C CA . CYS A 1 521 ? -23.177 8.823 27.056 1.00 90.88 521 CYS A CA 1
ATOM 4091 C C . CYS A 1 521 ? -22.036 9.850 27.086 1.00 90.88 521 CYS A C 1
ATOM 4093 O O . CYS A 1 521 ? -20.965 9.538 27.609 1.00 90.88 521 CYS A O 1
ATOM 4095 N N . ASN A 1 522 ? -22.269 11.062 26.572 1.00 90.12 522 ASN A N 1
ATOM 4096 C CA . ASN A 1 522 ? -21.270 12.136 26.533 1.00 90.12 522 ASN A CA 1
ATOM 4097 C C . ASN A 1 522 ? -20.002 11.793 25.717 1.00 90.12 522 ASN A C 1
ATOM 4099 O O . ASN A 1 522 ? -19.023 12.527 25.765 1.00 90.12 522 ASN A O 1
ATOM 4103 N N . SER A 1 523 ? -20.008 10.707 24.931 1.00 92.75 523 SER A N 1
ATOM 4104 C CA . SER A 1 523 ? -18.826 10.149 24.257 1.00 92.75 523 SER A CA 1
ATOM 4105 C C . SER A 1 523 ? -18.052 11.119 23.362 1.00 92.75 523 SER A C 1
ATOM 4107 O O . SER A 1 523 ? -16.876 10.883 23.110 1.00 92.75 523 SER A O 1
ATOM 4109 N N . GLY A 1 524 ? -18.685 12.190 22.877 1.00 90.19 524 GLY A N 1
ATOM 4110 C CA . GLY A 1 524 ? -18.026 13.232 22.092 1.00 90.19 524 GLY A CA 1
ATOM 4111 C C . GLY A 1 524 ? -16.865 13.912 22.825 1.00 90.19 524 GLY A C 1
ATOM 4112 O O . GLY A 1 524 ? -15.909 14.290 22.161 1.00 90.19 524 GLY A O 1
ATOM 4113 N N . GLY A 1 525 ? -16.885 13.976 24.165 1.00 88.06 525 GLY A N 1
ATOM 4114 C CA . GLY A 1 525 ? -15.789 14.566 24.952 1.00 88.06 525 GLY A CA 1
ATOM 4115 C C . GLY A 1 525 ? -14.446 13.856 24.742 1.00 88.06 525 GLY A C 1
ATOM 4116 O O . GLY A 1 525 ? -13.408 14.497 24.633 1.00 88.06 525 GLY A O 1
ATOM 4117 N N . PHE A 1 526 ? -14.466 12.540 24.494 1.00 92.12 526 PHE A N 1
ATOM 4118 C CA . PHE A 1 526 ? -13.249 11.765 24.223 1.00 92.12 526 PHE A CA 1
ATOM 4119 C C . PHE A 1 526 ? -12.489 12.212 22.966 1.00 92.12 526 PHE A C 1
ATOM 4121 O O . PHE A 1 526 ? -11.299 11.916 22.847 1.00 92.12 526 PHE A O 1
ATOM 4128 N N . VAL A 1 527 ? -13.146 12.878 22.009 1.00 90.75 527 VAL A N 1
ATOM 4129 C CA . VAL A 1 527 ? -12.485 13.337 20.778 1.00 90.75 527 VAL A CA 1
ATOM 4130 C C . VAL A 1 527 ? -11.402 14.364 21.104 1.00 90.75 527 VAL A C 1
ATOM 4132 O O . VAL A 1 527 ? -10.313 14.271 20.540 1.00 90.75 527 VAL A O 1
ATOM 4135 N N . ASN A 1 528 ? -11.650 15.270 22.058 1.00 85.19 528 ASN A N 1
ATOM 4136 C CA . ASN A 1 528 ? -10.700 16.316 22.443 1.00 85.19 528 ASN A CA 1
ATOM 4137 C C . ASN A 1 528 ? -9.341 15.731 22.856 1.00 85.19 528 ASN A C 1
ATOM 4139 O O . ASN A 1 528 ? -8.306 16.228 22.428 1.00 85.19 528 ASN A O 1
ATOM 4143 N N . ASP A 1 529 ? -9.317 14.658 23.647 1.00 88.25 529 ASP A N 1
ATOM 4144 C CA . ASP A 1 529 ? -8.064 14.077 24.144 1.00 88.25 529 ASP A CA 1
ATOM 4145 C C . ASP A 1 529 ? -7.462 13.012 23.222 1.00 88.25 529 ASP A C 1
ATOM 4147 O O . ASP A 1 529 ? -6.243 12.791 23.208 1.00 88.25 529 ASP A O 1
ATOM 4151 N N . LEU A 1 530 ? -8.301 12.302 22.463 1.00 93.12 530 LEU A N 1
ATOM 4152 C CA . LEU A 1 530 ? -7.848 11.198 21.622 1.00 93.12 530 LEU A CA 1
ATOM 4153 C C . LEU A 1 530 ? -7.401 11.642 20.232 1.00 93.12 530 LEU A C 1
ATOM 4155 O O . LEU A 1 530 ? -6.575 10.932 19.647 1.00 93.12 530 LEU A O 1
ATOM 4159 N N . SER A 1 531 ? -7.909 12.766 19.728 1.00 90.81 531 SER A N 1
ATOM 4160 C CA . SER A 1 531 ? -7.668 13.272 18.376 1.00 90.81 531 SER A CA 1
ATOM 4161 C C . SER A 1 531 ? -6.180 13.520 18.111 1.00 90.81 531 SER A C 1
ATOM 4163 O O . SER A 1 531 ? -5.574 14.482 18.588 1.00 90.81 531 SER A O 1
ATOM 4165 N N . ILE A 1 532 ? -5.581 12.647 17.299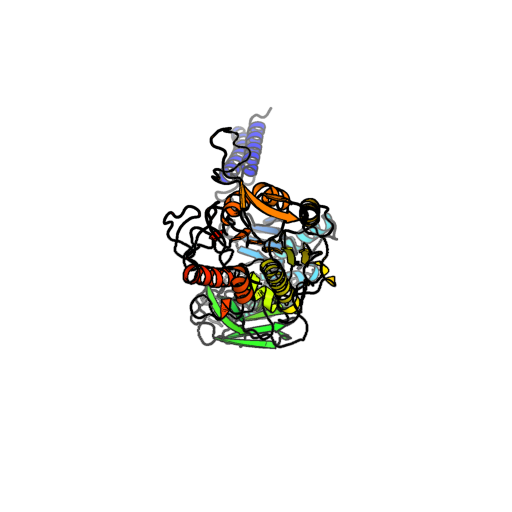 1.00 88.62 532 ILE A N 1
ATOM 4166 C CA . ILE A 1 532 ? -4.247 12.813 16.712 1.00 88.62 532 ILE A CA 1
ATOM 4167 C C . ILE A 1 532 ? -4.210 12.151 15.329 1.00 88.62 532 ILE A C 1
ATOM 4169 O O . ILE A 1 532 ? -5.028 11.293 15.005 1.00 88.62 532 ILE A O 1
ATOM 4173 N N . SER A 1 533 ? -3.199 12.488 14.525 1.00 86.94 533 SER A N 1
ATOM 4174 C CA . SER A 1 533 ? -2.980 11.844 13.225 1.00 86.94 533 SER A CA 1
ATOM 4175 C C . SER A 1 533 ? -2.875 10.317 13.348 1.00 86.94 533 SER A C 1
ATOM 4177 O O . SER A 1 533 ? -2.184 9.805 14.230 1.00 86.94 533 SER A O 1
ATOM 4179 N N . GLY A 1 534 ? -3.541 9.595 12.442 1.00 87.81 534 GLY A N 1
ATOM 4180 C CA . GLY A 1 534 ? -3.561 8.129 12.420 1.00 87.81 534 GLY A CA 1
ATOM 4181 C C . GLY A 1 534 ? -4.662 7.496 13.277 1.00 87.81 534 GLY A C 1
ATOM 4182 O O . GLY A 1 534 ? -4.782 6.271 13.285 1.00 87.81 534 GLY A O 1
ATOM 4183 N N . ARG A 1 535 ? -5.483 8.294 13.972 1.00 92.75 535 ARG A N 1
ATOM 4184 C CA . ARG A 1 535 ? -6.645 7.805 14.719 1.00 92.75 535 ARG A CA 1
ATOM 4185 C C . ARG A 1 535 ? -7.946 8.128 14.007 1.00 92.75 535 ARG A C 1
ATOM 4187 O O . ARG A 1 535 ? -8.047 9.144 13.338 1.00 92.75 535 ARG A O 1
ATOM 4194 N N . ILE A 1 536 ? -8.909 7.230 14.170 1.00 94.38 536 ILE A N 1
ATOM 4195 C CA . ILE A 1 536 ? -10.300 7.396 13.760 1.00 94.38 536 ILE A CA 1
ATOM 4196 C C . ILE A 1 536 ? -11.137 7.220 15.021 1.00 94.38 536 ILE A C 1
ATOM 4198 O O . ILE A 1 536 ? -10.976 6.220 15.719 1.00 94.38 536 ILE A O 1
ATOM 4202 N N . ILE A 1 537 ? -12.005 8.167 15.342 1.00 95.38 537 ILE A N 1
ATOM 4203 C CA . ILE A 1 537 ? -12.773 8.185 16.585 1.00 95.38 537 ILE A CA 1
ATOM 4204 C C . ILE A 1 537 ? -14.247 8.334 16.233 1.00 95.38 537 ILE A C 1
ATOM 4206 O O . ILE A 1 537 ? -14.708 9.420 15.905 1.00 95.38 537 ILE A O 1
ATOM 4210 N N . GLY A 1 538 ? -14.987 7.231 16.303 1.00 94.94 538 GLY A N 1
ATOM 4211 C CA . GLY A 1 538 ? -16.439 7.208 16.183 1.00 94.94 538 GLY A CA 1
ATOM 4212 C C . GLY A 1 538 ? -17.088 7.191 17.562 1.00 94.94 538 GLY A C 1
ATOM 4213 O O . GLY A 1 538 ? -16.819 6.299 18.373 1.00 94.94 538 GLY A O 1
ATOM 4214 N N . THR A 1 539 ? -17.965 8.154 17.826 1.00 94.81 539 THR A N 1
ATOM 4215 C CA . THR A 1 539 ? -18.663 8.284 19.110 1.00 94.81 539 THR A CA 1
ATOM 4216 C C . THR A 1 539 ? -20.174 8.256 18.914 1.00 94.81 539 THR A C 1
ATOM 4218 O O . THR A 1 539 ? -20.693 8.708 17.890 1.00 94.81 539 THR A O 1
ATOM 4221 N N . ALA A 1 540 ? -20.908 7.720 19.885 1.00 94.25 540 ALA A N 1
ATOM 4222 C CA . ALA A 1 540 ? -22.355 7.559 19.776 1.00 94.25 540 ALA A CA 1
ATOM 4223 C C . ALA A 1 540 ? -23.131 8.882 19.794 1.00 94.25 540 ALA A C 1
ATOM 4225 O O . ALA A 1 540 ? -24.173 8.996 19.145 1.00 94.25 540 ALA A O 1
ATOM 4226 N N . VAL A 1 541 ? -22.630 9.866 20.544 1.00 91.00 541 VAL A N 1
ATOM 4227 C CA . VAL A 1 541 ? -23.279 11.159 20.809 1.00 91.00 541 VAL A CA 1
ATOM 4228 C C . VAL A 1 541 ? -22.257 12.274 21.064 1.00 91.00 541 VAL A C 1
ATOM 4230 O O . VAL A 1 541 ? -21.097 11.985 21.365 1.00 91.00 541 VAL A O 1
ATOM 4233 N N . ARG A 1 542 ? -22.699 13.540 21.029 1.00 87.94 542 ARG A N 1
ATOM 4234 C CA . ARG A 1 542 ? -21.914 14.715 21.464 1.00 87.94 542 ARG A CA 1
ATOM 4235 C C . ARG A 1 542 ? -21.603 14.710 22.965 1.00 87.94 542 ARG A C 1
ATOM 4237 O O . ARG A 1 542 ? -22.233 13.997 23.746 1.00 87.94 542 ARG A O 1
ATOM 4244 N N . GLU A 1 543 ? -20.674 15.574 23.380 1.00 85.75 543 GLU A N 1
ATOM 4245 C CA . GLU A 1 543 ? -20.221 15.735 24.776 1.00 85.75 543 GLU A CA 1
ATOM 4246 C C . GLU A 1 543 ? -21.342 16.085 25.774 1.00 85.75 543 GLU A C 1
ATOM 4248 O O . GLU A 1 543 ? -21.225 15.818 26.965 1.00 85.75 543 GLU A O 1
ATOM 4253 N N . ASN A 1 544 ? -22.465 16.640 25.310 1.00 82.62 544 ASN A N 1
ATOM 4254 C CA . ASN A 1 544 ? -23.587 17.085 26.144 1.00 82.62 544 ASN A CA 1
ATOM 4255 C C . ASN A 1 544 ? -24.880 16.273 25.930 1.00 82.62 544 ASN A C 1
ATOM 4257 O O . ASN A 1 544 ? -25.963 16.695 26.352 1.00 82.62 544 ASN A O 1
ATOM 4261 N N . GLU A 1 545 ? -24.776 15.114 25.279 1.00 86.81 545 GLU A N 1
ATOM 4262 C CA . GLU A 1 545 ? -25.905 14.273 24.893 1.00 86.81 545 GLU A CA 1
ATOM 4263 C C . GLU A 1 545 ? -25.881 12.900 25.577 1.00 86.81 545 GLU A C 1
ATOM 4265 O O . GLU A 1 545 ? -24.847 12.370 25.986 1.00 86.81 545 GLU A O 1
ATOM 4270 N N . VAL A 1 546 ? -27.070 12.311 25.706 1.00 86.25 546 VAL A N 1
ATOM 4271 C CA . VAL A 1 546 ? -27.274 10.982 26.292 1.00 86.25 546 VAL A CA 1
ATOM 4272 C C . VAL A 1 546 ? -27.523 9.990 25.167 1.00 86.25 546 VAL A C 1
ATOM 4274 O O . VAL A 1 546 ? -28.333 10.253 24.284 1.00 86.25 546 VAL A O 1
ATOM 4277 N N . GLU A 1 547 ? -26.847 8.850 25.227 1.00 82.06 547 GLU A N 1
ATOM 4278 C CA . GLU A 1 547 ? -26.867 7.801 24.208 1.00 82.06 547 GLU A CA 1
ATOM 4279 C C . GLU A 1 547 ? -28.269 7.180 23.982 1.00 82.06 547 GLU A C 1
ATOM 4281 O O . GLU A 1 547 ? -29.101 7.142 24.896 1.00 82.06 547 GLU A O 1
ATOM 4286 N N . GLY A 1 548 ? -28.558 6.739 22.743 1.00 70.44 548 GLY A N 1
ATOM 4287 C CA . GLY A 1 548 ? -29.906 6.359 22.292 1.00 70.44 548 GLY A CA 1
ATOM 4288 C C . GLY A 1 548 ? -30.032 5.179 21.308 1.00 70.44 548 GLY A C 1
ATOM 4289 O O . GLY A 1 548 ? -31.001 5.157 20.552 1.00 70.44 548 GLY A O 1
ATOM 4290 N N . GLY A 1 549 ? -29.107 4.221 21.312 1.00 80.12 549 GLY A N 1
ATOM 4291 C CA . GLY A 1 549 ? -29.048 3.009 20.480 1.00 80.12 549 GLY A CA 1
ATOM 4292 C C . GLY A 1 549 ? -28.152 3.102 19.233 1.00 80.12 549 GLY A C 1
ATOM 4293 O O . GLY A 1 549 ? -28.666 3.004 18.120 1.00 80.12 549 GLY A O 1
ATOM 4294 N N . TRP A 1 550 ? -26.837 3.297 19.391 1.00 92.31 550 TRP A N 1
ATOM 4295 C CA . TRP A 1 550 ? -25.883 3.449 18.271 1.00 92.31 550 TRP A CA 1
ATOM 4296 C C . TRP A 1 550 ? -25.083 2.178 17.909 1.00 92.31 550 TRP A C 1
ATOM 4298 O O . TRP A 1 550 ? -25.015 1.811 16.730 1.00 92.31 550 TRP A O 1
ATOM 4308 N N . ILE A 1 551 ? -24.509 1.472 18.892 1.00 94.00 551 ILE A N 1
ATOM 4309 C CA . ILE A 1 551 ? -23.513 0.406 18.650 1.00 94.00 551 ILE A CA 1
ATOM 4310 C C . ILE A 1 551 ? -24.026 -0.768 17.807 1.00 94.00 551 ILE A C 1
ATOM 4312 O O . ILE A 1 551 ? -23.296 -1.293 16.967 1.00 94.00 551 ILE A O 1
ATOM 4316 N N . GLU A 1 552 ? -25.282 -1.183 17.978 1.00 93.00 552 GLU A N 1
ATOM 4317 C CA . GLU A 1 552 ? -25.852 -2.301 17.221 1.00 93.00 552 GLU A CA 1
ATOM 4318 C C . GLU A 1 552 ? -25.900 -1.997 15.719 1.00 93.00 552 GLU A C 1
ATOM 4320 O O . GLU A 1 552 ? -25.755 -2.902 14.890 1.00 93.00 552 GLU A O 1
ATOM 4325 N N . THR A 1 553 ? -26.063 -0.721 15.361 1.00 94.12 553 THR A N 1
ATOM 4326 C CA . THR A 1 553 ? -26.075 -0.288 13.962 1.00 94.12 553 THR A CA 1
ATOM 4327 C C . THR A 1 553 ? -24.661 -0.214 13.390 1.00 94.12 553 THR A C 1
ATOM 4329 O O . THR A 1 553 ? -24.467 -0.637 12.255 1.00 94.12 553 THR A O 1
ATOM 4332 N N . VAL A 1 554 ? -23.661 0.202 14.178 1.00 95.50 554 VAL A N 1
ATOM 4333 C CA . VAL A 1 554 ? -22.240 0.144 13.769 1.00 95.50 554 VAL A CA 1
ATOM 4334 C C . VAL A 1 554 ? -21.829 -1.298 13.463 1.00 95.50 554 VAL A C 1
ATOM 4336 O O . VAL A 1 554 ? -21.288 -1.588 12.399 1.00 95.50 554 VAL A O 1
ATOM 4339 N N . ILE A 1 555 ? -22.162 -2.224 14.367 1.00 95.31 555 ILE A N 1
ATOM 4340 C CA . ILE A 1 555 ? -21.924 -3.668 14.211 1.00 95.31 555 ILE A CA 1
ATOM 4341 C C . ILE A 1 555 ? -22.629 -4.200 12.957 1.00 95.31 555 ILE A C 1
ATOM 4343 O O . ILE A 1 555 ? -22.045 -4.955 12.182 1.00 95.31 555 ILE A O 1
ATOM 4347 N N . THR A 1 556 ? -23.878 -3.786 12.723 1.00 94.50 556 THR A N 1
ATOM 4348 C CA . THR A 1 556 ? -24.615 -4.136 11.498 1.00 94.50 556 THR A CA 1
ATOM 4349 C C . THR A 1 556 ? -23.899 -3.614 10.251 1.00 94.50 556 THR A C 1
ATOM 4351 O O . THR A 1 556 ? -23.800 -4.337 9.258 1.00 94.50 556 THR A O 1
ATOM 4354 N N . GLY A 1 557 ? -23.352 -2.398 10.325 1.00 94.56 557 GLY A N 1
ATOM 4355 C CA . GLY A 1 557 ? -22.514 -1.789 9.300 1.00 94.56 557 GLY A CA 1
ATOM 4356 C C . GLY A 1 557 ? -21.324 -2.671 8.938 1.00 94.56 557 GLY A C 1
ATOM 4357 O O . GLY A 1 557 ? -21.226 -3.106 7.791 1.00 94.56 557 GLY A O 1
ATOM 4358 N N . PHE A 1 558 ? -20.492 -3.020 9.923 1.00 94.56 558 PHE A N 1
ATOM 4359 C CA . PHE A 1 558 ? -19.318 -3.887 9.738 1.00 94.56 558 PHE A CA 1
ATOM 4360 C C . PHE A 1 558 ? -19.629 -5.306 9.272 1.00 94.56 558 PHE A C 1
ATOM 4362 O O . PHE A 1 558 ? -18.761 -5.961 8.703 1.00 94.56 558 PHE A O 1
ATOM 4369 N N . ASN A 1 559 ? -20.860 -5.777 9.468 1.00 92.19 559 ASN A N 1
ATOM 4370 C CA . ASN A 1 559 ? -21.319 -7.061 8.945 1.00 92.19 559 ASN A CA 1
ATOM 4371 C C . ASN A 1 559 ? -21.809 -6.983 7.479 1.00 92.19 559 ASN A C 1
ATOM 4373 O O . ASN A 1 559 ? -22.548 -7.856 7.022 1.00 92.19 559 ASN A O 1
ATOM 4377 N N . GLY A 1 560 ? -21.455 -5.917 6.753 1.00 90.62 560 GLY A N 1
ATOM 4378 C CA . GLY A 1 560 ? -21.728 -5.739 5.323 1.00 90.62 560 GLY A CA 1
ATOM 4379 C C . GLY A 1 560 ? -22.852 -4.757 4.987 1.00 90.62 560 GLY A C 1
ATOM 4380 O O . GLY A 1 560 ? -22.994 -4.367 3.827 1.00 90.62 560 GLY A O 1
ATOM 4381 N N . ALA A 1 561 ? -23.657 -4.320 5.964 1.00 92.94 561 ALA A N 1
ATOM 4382 C CA . ALA A 1 561 ? -24.717 -3.349 5.684 1.00 92.94 561 ALA A CA 1
ATOM 4383 C C . ALA A 1 561 ? -24.155 -1.965 5.334 1.00 92.94 561 ALA A C 1
ATOM 4385 O O . ALA A 1 561 ? -24.794 -1.242 4.581 1.00 92.94 561 ALA A O 1
ATOM 4386 N N . GLY A 1 562 ? -22.964 -1.617 5.833 1.00 89.69 562 GLY A N 1
ATOM 4387 C CA . GLY A 1 562 ? -22.315 -0.343 5.518 1.00 89.69 562 GLY A CA 1
ATOM 4388 C C . GLY A 1 562 ? -22.029 -0.192 4.023 1.00 89.69 562 GLY A C 1
ATOM 4389 O O . GLY A 1 562 ? -22.324 0.849 3.461 1.00 89.69 562 GLY A O 1
ATOM 4390 N N . ASP A 1 563 ? -21.545 -1.250 3.366 1.00 89.94 563 ASP A N 1
ATOM 4391 C CA . ASP A 1 563 ? -21.214 -1.245 1.929 1.00 89.94 563 ASP A CA 1
ATOM 4392 C C . ASP A 1 563 ? -22.457 -1.348 1.026 1.00 89.94 563 ASP A C 1
ATOM 4394 O O . ASP A 1 563 ? -22.507 -0.802 -0.077 1.00 89.94 563 ASP A O 1
ATOM 4398 N N . THR A 1 564 ? -23.490 -2.057 1.490 1.00 90.38 564 THR A N 1
ATOM 4399 C CA . THR A 1 564 ? -24.653 -2.406 0.655 1.00 90.38 564 THR A CA 1
ATOM 4400 C C . THR A 1 564 ? -25.861 -1.495 0.835 1.00 90.38 564 THR A C 1
ATOM 4402 O O . THR A 1 564 ? -26.790 -1.538 0.017 1.00 90.38 564 THR A O 1
ATOM 4405 N N . ASP A 1 565 ? -25.892 -0.679 1.888 1.00 91.25 565 ASP A N 1
ATOM 4406 C CA . ASP A 1 565 ? -26.981 0.263 2.106 1.00 91.25 565 ASP A CA 1
ATOM 4407 C C . ASP A 1 565 ? -26.982 1.340 1.002 1.00 91.25 565 ASP A C 1
ATOM 4409 O O . ASP A 1 565 ? -25.946 1.940 0.716 1.00 91.25 565 ASP A O 1
ATOM 4413 N N . PRO A 1 566 ? -28.128 1.599 0.346 1.00 85.94 566 PRO A N 1
ATOM 4414 C CA . PRO A 1 566 ? -28.193 2.482 -0.818 1.00 85.94 566 PRO A CA 1
ATOM 4415 C C . PRO A 1 566 ? -27.913 3.952 -0.502 1.00 85.94 566 PRO A C 1
ATOM 4417 O O . PRO A 1 566 ? -27.728 4.738 -1.434 1.00 85.94 566 PRO A O 1
ATOM 4420 N N . ASP A 1 567 ? -27.960 4.333 0.774 1.00 81.44 567 ASP A N 1
ATOM 4421 C CA . ASP A 1 567 ? -27.811 5.710 1.194 1.00 81.44 567 ASP A CA 1
ATOM 4422 C C . ASP A 1 567 ? -26.408 6.048 1.723 1.00 81.44 567 ASP A C 1
ATOM 4424 O O . ASP A 1 567 ? -26.107 7.241 1.821 1.00 81.44 567 ASP A O 1
ATOM 4428 N N . VAL A 1 568 ? -25.597 5.046 2.087 1.00 83.88 568 VAL A N 1
ATOM 4429 C CA . VAL A 1 568 ? -24.234 5.233 2.631 1.00 83.88 568 VAL A CA 1
ATOM 4430 C C . VAL A 1 568 ? -23.166 4.420 1.897 1.00 83.88 568 VAL A C 1
ATOM 4432 O O . VAL A 1 568 ? -22.042 4.885 1.748 1.00 83.88 568 VAL A O 1
ATOM 4435 N N . GLY A 1 569 ? -23.512 3.233 1.402 1.00 82.69 569 GLY A N 1
ATOM 4436 C CA . GLY A 1 569 ? -22.560 2.278 0.860 1.00 82.69 569 GLY A CA 1
ATOM 4437 C C . GLY A 1 569 ? -22.196 2.520 -0.598 1.00 82.69 569 GLY A C 1
ATOM 4438 O O . GLY A 1 569 ? -23.025 2.927 -1.423 1.00 82.69 569 GLY A O 1
ATOM 4439 N N . ASN A 1 570 ? -20.941 2.235 -0.942 1.00 85.69 570 ASN A N 1
ATOM 4440 C CA . ASN A 1 570 ? -20.444 2.379 -2.310 1.00 85.69 570 ASN A CA 1
ATOM 4441 C C . ASN A 1 570 ? -20.519 1.075 -3.144 1.00 85.69 570 ASN A C 1
ATOM 4443 O O . ASN A 1 570 ? -20.273 1.118 -4.354 1.00 85.69 570 ASN A O 1
ATOM 4447 N N . ASN A 1 571 ? -20.951 -0.042 -2.542 1.00 87.88 571 ASN A N 1
ATOM 4448 C CA . ASN A 1 571 ? -21.061 -1.375 -3.145 1.00 87.88 571 ASN A CA 1
ATOM 4449 C C . ASN A 1 571 ? -19.751 -1.862 -3.797 1.00 87.88 571 ASN A C 1
ATOM 4451 O O . ASN A 1 571 ? -19.777 -2.468 -4.879 1.00 87.88 571 ASN A O 1
ATOM 4455 N N . ASN A 1 572 ? -18.607 -1.582 -3.168 1.00 84.69 572 ASN A N 1
ATOM 4456 C CA . ASN A 1 572 ? -17.298 -2.060 -3.613 1.00 84.69 572 ASN A CA 1
ATOM 4457 C C . ASN A 1 572 ? -16.962 -3.465 -3.076 1.00 84.69 572 ASN A C 1
ATOM 4459 O O . ASN A 1 572 ? -15.976 -4.056 -3.521 1.00 84.69 572 ASN A O 1
ATOM 4463 N N . GLY A 1 573 ? -17.800 -4.018 -2.191 1.00 86.25 573 GLY A N 1
ATOM 4464 C CA . GLY A 1 573 ? -17.630 -5.338 -1.586 1.00 86.25 573 GLY A CA 1
ATOM 4465 C C . GLY A 1 573 ? -16.905 -5.334 -0.237 1.00 86.25 573 GLY A C 1
ATOM 4466 O O . GLY A 1 573 ? -16.711 -6.412 0.327 1.00 86.25 573 GLY A O 1
ATOM 4467 N N . TYR A 1 574 ? -16.526 -4.164 0.282 1.00 87.12 574 TYR A N 1
ATOM 4468 C CA . TYR A 1 574 ? -15.790 -3.977 1.529 1.00 87.12 574 TYR A CA 1
ATOM 4469 C C . TYR A 1 574 ? -16.411 -2.852 2.356 1.00 87.12 574 TYR A C 1
ATOM 4471 O O . TYR A 1 574 ? -16.873 -1.858 1.813 1.00 87.12 574 TYR A O 1
ATOM 4479 N N . VAL A 1 575 ? -16.390 -2.980 3.684 1.00 90.69 575 VAL A N 1
ATOM 4480 C CA . VAL A 1 575 ? -16.947 -1.957 4.581 1.00 90.69 575 VAL A CA 1
ATOM 4481 C C . VAL A 1 575 ? -15.825 -1.100 5.152 1.00 90.69 575 VAL A C 1
ATOM 4483 O O . VAL A 1 575 ? -14.969 -1.595 5.888 1.00 90.69 575 VAL A O 1
ATOM 4486 N N . SER A 1 576 ? -15.849 0.192 4.845 1.00 91.19 576 SER A N 1
ATOM 4487 C CA . SER A 1 576 ? -14.989 1.188 5.484 1.00 91.19 576 SER A CA 1
ATOM 4488 C C . SER A 1 576 ? -15.501 1.582 6.877 1.00 91.19 576 SER A C 1
ATOM 4490 O O . SER A 1 576 ? -16.686 1.435 7.199 1.00 91.19 576 SER A O 1
ATOM 4492 N N . ILE A 1 577 ? -14.618 2.136 7.717 1.00 92.81 577 ILE A N 1
ATOM 4493 C CA . ILE A 1 577 ? -15.011 2.661 9.037 1.00 92.81 577 ILE A CA 1
ATOM 4494 C C . ILE A 1 577 ? -16.069 3.761 8.899 1.00 92.81 577 ILE A C 1
ATOM 4496 O O . ILE A 1 577 ? -17.023 3.796 9.679 1.00 92.81 577 ILE A O 1
ATOM 4500 N N . GLN A 1 578 ? -15.935 4.613 7.879 1.00 90.00 578 GLN A N 1
ATOM 4501 C CA . GLN A 1 578 ? -16.917 5.651 7.583 1.00 90.00 578 GLN A CA 1
ATOM 4502 C C . GLN A 1 578 ? -18.299 5.060 7.281 1.00 90.00 578 GLN A C 1
ATOM 4504 O O . GLN A 1 578 ? -19.278 5.497 7.875 1.00 90.00 578 GLN A O 1
ATOM 4509 N N . GLU A 1 579 ? -18.401 4.077 6.384 1.00 91.44 579 GLU A N 1
ATOM 4510 C CA . GLU A 1 579 ? -19.696 3.512 5.974 1.00 91.44 579 GLU A CA 1
ATOM 4511 C C . GLU A 1 579 ? -20.463 2.914 7.159 1.00 91.44 579 GLU A C 1
ATOM 4513 O O . GLU A 1 579 ? -21.672 3.114 7.301 1.00 91.44 579 GLU A O 1
ATOM 4518 N N . ALA A 1 580 ? -19.759 2.217 8.055 1.00 94.75 580 ALA A N 1
ATOM 4519 C CA . ALA A 1 580 ? -20.368 1.677 9.265 1.00 94.75 580 ALA A CA 1
ATOM 4520 C C . ALA A 1 580 ? -20.797 2.774 10.255 1.00 94.75 580 ALA A C 1
ATOM 4522 O O . ALA A 1 580 ? -21.878 2.678 10.847 1.00 94.75 580 ALA A O 1
ATOM 4523 N N . TRP A 1 581 ? -19.980 3.819 10.423 1.00 93.94 581 TRP A N 1
ATOM 4524 C CA . TRP A 1 581 ? -20.323 4.975 11.251 1.00 93.94 581 TRP A CA 1
ATOM 4525 C C . TRP A 1 581 ? -21.537 5.727 10.699 1.00 93.94 581 TRP A C 1
ATOM 4527 O O . TRP A 1 581 ? -22.478 5.996 11.442 1.00 93.94 581 TRP A O 1
ATOM 4537 N N . GLU A 1 582 ? -21.557 6.024 9.400 1.00 90.50 582 GLU A N 1
ATOM 4538 C CA . GLU A 1 582 ? -22.595 6.832 8.758 1.00 90.50 582 GLU A CA 1
ATOM 4539 C C . GLU A 1 582 ? -23.960 6.137 8.832 1.00 90.50 582 GLU A C 1
ATOM 4541 O O . GLU A 1 582 ? -24.978 6.773 9.133 1.00 90.50 582 GLU A O 1
ATOM 4546 N N . LEU A 1 583 ? -23.979 4.809 8.660 1.00 92.25 583 LEU A N 1
ATOM 4547 C CA . LEU A 1 583 ? -25.175 3.994 8.868 1.00 92.25 583 LEU A CA 1
ATOM 4548 C C . LEU A 1 583 ? -25.744 4.186 10.286 1.00 92.25 583 LEU A C 1
ATOM 4550 O O . LEU A 1 583 ? -26.949 4.395 10.463 1.00 92.25 583 LEU A O 1
ATOM 4554 N N . ALA A 1 584 ? -24.876 4.152 11.299 1.00 93.25 584 ALA A N 1
ATOM 4555 C CA . ALA A 1 584 ? -25.262 4.321 12.696 1.00 93.25 584 ALA A CA 1
ATOM 4556 C C . ALA A 1 584 ? -25.661 5.763 13.037 1.00 93.25 584 ALA A C 1
ATOM 4558 O O . ALA A 1 584 ? -26.680 5.975 13.699 1.00 93.25 584 ALA A O 1
ATOM 4559 N N . ALA A 1 585 ? -24.925 6.755 12.535 1.00 90.44 585 ALA A N 1
ATOM 4560 C CA . ALA A 1 585 ? -25.204 8.174 12.728 1.00 90.44 585 ALA A CA 1
ATOM 4561 C C . ALA A 1 585 ? -26.596 8.549 12.194 1.00 90.44 585 ALA A C 1
ATOM 4563 O O . ALA A 1 585 ? -27.390 9.193 12.886 1.00 90.44 585 ALA A O 1
ATOM 4564 N N . ARG A 1 586 ? -26.952 8.063 10.999 1.00 88.19 586 ARG A N 1
ATOM 4565 C CA . ARG A 1 586 ? -28.285 8.271 10.410 1.00 88.19 586 ARG A CA 1
ATOM 4566 C C . ARG A 1 586 ? -29.388 7.591 11.211 1.00 88.19 586 ARG A C 1
ATOM 4568 O O . ARG A 1 586 ? -30.469 8.166 11.381 1.00 88.19 586 ARG A O 1
ATOM 4575 N N . HIS A 1 587 ? -29.127 6.384 11.718 1.00 88.94 587 HIS A N 1
ATOM 4576 C CA . HIS A 1 587 ? -30.080 5.662 12.554 1.00 88.94 587 HIS A CA 1
ATOM 4577 C C . HIS A 1 587 ? -30.448 6.474 13.799 1.00 88.94 587 HIS A C 1
ATOM 4579 O O . HIS A 1 587 ? -31.630 6.778 14.002 1.00 88.94 587 HIS A O 1
ATOM 4585 N N . VAL A 1 588 ? -29.451 6.895 14.581 1.00 88.06 588 VAL A N 1
ATOM 4586 C CA . VAL A 1 588 ? -29.693 7.625 15.833 1.00 88.06 588 VAL A CA 1
ATOM 4587 C C . VAL A 1 588 ? -30.259 9.022 15.598 1.00 88.06 588 VAL A C 1
ATOM 4589 O O . VAL A 1 588 ? -31.189 9.432 16.295 1.00 88.06 588 VAL A O 1
ATOM 4592 N N . PHE A 1 589 ? -29.826 9.713 14.543 1.00 85.75 589 PHE A N 1
ATOM 4593 C CA . PHE A 1 589 ? -30.401 11.007 14.184 1.00 85.75 589 PHE A CA 1
ATOM 4594 C C . PHE A 1 589 ? -31.909 10.897 13.893 1.00 85.75 589 PHE A C 1
ATOM 4596 O O . PHE A 1 589 ? -32.709 11.705 14.371 1.00 85.75 589 PHE A O 1
ATOM 4603 N N . SER A 1 590 ? -32.323 9.854 13.164 1.00 83.31 590 SER A N 1
ATOM 4604 C CA . SER A 1 590 ? -33.733 9.625 12.826 1.00 83.31 590 SER A CA 1
ATOM 4605 C C . SER A 1 590 ? -34.591 9.140 14.005 1.00 83.31 590 SER A C 1
ATOM 4607 O O . SER A 1 590 ? -35.790 9.432 14.051 1.00 83.31 590 SER A O 1
ATOM 4609 N N . GLY A 1 591 ? -33.995 8.390 14.940 1.00 76.88 591 GLY A N 1
ATOM 4610 C CA . GLY A 1 591 ? -34.704 7.682 16.009 1.00 76.88 591 GLY A CA 1
ATOM 4611 C C . GLY A 1 591 ? -34.722 8.391 17.365 1.00 76.88 591 GLY A C 1
ATOM 4612 O O . GLY A 1 591 ? -35.716 8.288 18.089 1.00 76.88 591 GLY A O 1
ATOM 4613 N N . SER A 1 592 ? -33.654 9.112 17.713 1.00 74.38 592 SER A N 1
ATOM 4614 C CA . SER A 1 592 ? -33.428 9.658 19.060 1.00 74.38 592 SER A CA 1
ATOM 4615 C C . SER A 1 592 ? -32.935 11.109 19.087 1.00 74.38 592 SER A C 1
ATOM 4617 O O . SER A 1 592 ? -32.827 11.678 20.172 1.00 74.38 592 SER A O 1
ATOM 4619 N N . SER A 1 593 ? -32.746 11.760 17.929 1.00 78.81 593 SER A N 1
ATOM 4620 C CA . SER A 1 593 ? -32.307 13.168 17.803 1.00 78.81 593 SER A CA 1
ATOM 4621 C C . SER A 1 593 ? -30.972 13.491 18.490 1.00 78.81 593 SER A C 1
ATOM 4623 O O . SER A 1 593 ? -30.736 14.637 18.866 1.00 78.81 593 SER A O 1
ATOM 4625 N N . VAL A 1 594 ? -30.126 12.477 18.657 1.00 86.50 594 VAL A N 1
ATOM 4626 C CA . VAL A 1 594 ? -28.741 12.607 19.128 1.00 86.50 594 VAL A CA 1
ATOM 4627 C C . VAL A 1 594 ? -27.783 12.584 17.939 1.00 86.50 594 VAL A C 1
ATOM 4629 O O . VAL A 1 594 ? -28.152 12.124 16.852 1.00 86.50 594 VAL A O 1
ATOM 4632 N N . HIS A 1 595 ? -26.567 13.079 18.147 1.00 89.75 595 HIS A N 1
ATOM 4633 C CA . HIS A 1 595 ? -25.621 13.379 17.078 1.00 89.75 595 HIS A CA 1
ATOM 4634 C C . HIS A 1 595 ? -24.308 12.625 17.306 1.00 89.75 595 HIS A C 1
ATOM 4636 O O . HIS A 1 595 ? -23.425 13.079 18.033 1.00 89.75 595 HIS A O 1
ATOM 4642 N N . SER A 1 596 ? -24.178 11.462 16.669 1.00 91.62 596 SER A N 1
ATOM 4643 C CA . SER A 1 596 ? -22.914 10.719 16.605 1.00 91.62 596 SER A CA 1
ATOM 4644 C C . SER A 1 596 ? -21.812 11.583 15.986 1.00 91.62 596 SER A C 1
ATOM 4646 O O . SER A 1 596 ? -22.101 12.337 15.057 1.00 91.62 596 SER A O 1
ATOM 4648 N N . GLN A 1 597 ? -20.585 11.493 16.508 1.00 90.06 597 GLN A N 1
ATOM 4649 C CA . GLN A 1 597 ? -19.426 12.235 15.996 1.00 90.06 597 GLN A CA 1
ATOM 4650 C C . GLN A 1 597 ? -18.421 11.293 15.326 1.00 90.06 597 GLN A C 1
ATOM 4652 O O . GLN A 1 597 ? -18.308 10.129 15.730 1.00 90.06 597 GLN A O 1
ATOM 4657 N N . LEU A 1 598 ? -17.685 11.812 14.346 1.00 91.19 598 LEU A N 1
ATOM 4658 C CA . LEU A 1 598 ? -16.492 11.207 13.756 1.00 91.19 598 LEU A CA 1
ATOM 4659 C C . LEU A 1 598 ? -15.346 12.229 13.770 1.00 91.19 598 LEU A C 1
ATOM 4661 O O . LEU A 1 598 ? -15.565 13.382 13.417 1.00 91.19 598 LEU A O 1
ATOM 4665 N N . ASP A 1 599 ? -14.151 11.804 14.174 1.00 90.31 599 ASP A N 1
ATOM 4666 C CA . ASP A 1 599 ? -12.873 12.495 13.920 1.00 90.31 599 ASP A CA 1
ATOM 4667 C C . ASP A 1 599 ? -11.917 11.505 13.250 1.00 90.31 599 ASP A C 1
ATOM 4669 O O . ASP A 1 599 ? -11.847 10.339 13.648 1.00 90.31 599 ASP A O 1
ATOM 4673 N N . ASP A 1 600 ? -11.187 11.940 12.229 1.00 89.19 600 ASP A N 1
ATOM 4674 C CA . ASP A 1 600 ? -10.224 11.092 11.528 1.00 89.19 600 ASP A CA 1
ATOM 4675 C C . ASP A 1 600 ? -9.003 11.843 10.963 1.00 89.19 600 ASP A C 1
ATOM 4677 O O . ASP A 1 600 ? -8.316 11.357 10.052 1.00 89.19 600 ASP A O 1
ATOM 4681 N N . ASN A 1 601 ? -8.693 13.020 11.521 1.00 83.06 601 ASN A N 1
ATOM 4682 C CA . ASN A 1 601 ? -7.616 13.881 11.023 1.00 83.06 601 ASN A CA 1
ATOM 4683 C C . ASN A 1 601 ? -6.711 14.500 12.091 1.00 83.06 601 ASN A C 1
ATOM 4685 O O . ASN A 1 601 ? -5.632 15.006 11.749 1.00 83.06 601 ASN A O 1
ATOM 4689 N N . GLY A 1 602 ? -7.095 14.418 13.365 1.00 84.69 602 GLY A N 1
ATOM 4690 C CA . GLY A 1 602 ? -6.310 14.970 14.457 1.00 84.69 602 GLY A CA 1
ATOM 4691 C C . GLY A 1 602 ? -6.454 16.486 14.639 1.00 84.69 602 GLY A C 1
ATOM 4692 O O . GLY A 1 602 ? -5.516 17.113 15.149 1.00 84.69 602 GLY A O 1
ATOM 4693 N N . ASP A 1 603 ? -7.553 17.096 14.184 1.00 81.50 603 ASP A N 1
ATOM 4694 C CA . ASP A 1 603 ? -7.826 18.533 14.314 1.00 81.50 603 ASP A CA 1
ATOM 4695 C C . ASP A 1 603 ? -8.610 18.922 15.576 1.00 81.50 603 ASP A C 1
ATOM 4697 O O . ASP A 1 603 ? -8.827 20.117 15.811 1.00 81.50 603 ASP A O 1
ATOM 4701 N N . TRP A 1 604 ? -8.852 17.938 16.446 1.00 83.94 604 TRP A N 1
ATOM 4702 C CA . TRP A 1 604 ? -9.467 18.086 17.762 1.00 83.94 604 TRP A CA 1
ATOM 4703 C C . TRP A 1 604 ? -10.970 18.377 17.684 1.00 83.94 604 TRP A C 1
ATOM 4705 O O . TRP A 1 604 ? -11.555 18.806 18.678 1.00 83.94 604 TRP A O 1
ATOM 4715 N N . LEU A 1 605 ? -11.595 18.162 16.522 1.00 79.88 605 LEU A N 1
ATOM 4716 C CA . LEU A 1 605 ? -13.010 18.413 16.291 1.00 79.88 605 LEU A CA 1
ATOM 4717 C C . LEU A 1 605 ? -13.696 17.139 15.794 1.00 79.88 605 LEU A C 1
ATOM 4719 O O . LEU A 1 605 ? -13.333 16.548 14.788 1.00 79.88 605 LEU A O 1
ATOM 4723 N N . GLY A 1 606 ? -14.716 16.713 16.532 1.00 82.44 606 GLY A N 1
ATOM 4724 C CA . GLY A 1 606 ? -15.660 15.712 16.058 1.00 82.44 606 GLY A CA 1
ATOM 4725 C C . GLY A 1 606 ? -16.760 16.375 15.238 1.00 82.44 606 GLY A C 1
ATOM 4726 O O . GLY A 1 606 ? -17.203 17.481 15.568 1.00 82.44 606 GLY A O 1
ATOM 4727 N N . HIS A 1 607 ? -17.219 15.669 14.211 1.00 82.88 607 HIS A N 1
ATOM 4728 C CA . HIS A 1 607 ? -18.244 16.151 13.295 1.00 82.88 607 HIS A CA 1
ATOM 4729 C C . HIS A 1 607 ? -19.416 15.181 13.222 1.00 82.88 607 HIS A C 1
ATOM 4731 O O . HIS A 1 607 ? -19.233 13.962 13.155 1.00 82.88 607 HIS A O 1
ATOM 4737 N N . ASP A 1 608 ? -20.641 15.709 13.220 1.00 83.62 608 ASP A N 1
ATOM 4738 C CA . ASP A 1 608 ? -21.817 14.893 12.931 1.00 83.62 608 ASP A CA 1
ATOM 4739 C C . ASP A 1 608 ? -22.126 14.771 11.433 1.00 83.62 608 ASP A C 1
ATOM 4741 O O . ASP A 1 608 ? -21.639 15.511 10.577 1.00 83.62 608 ASP A O 1
ATOM 4745 N N . TYR A 1 609 ? -23.022 13.834 11.127 1.00 75.88 609 TYR A N 1
ATOM 4746 C CA . TYR A 1 609 ? -23.512 13.579 9.773 1.00 75.88 609 TYR A CA 1
ATOM 4747 C C . TYR A 1 609 ? -24.188 14.795 9.096 1.00 75.88 609 TYR A C 1
ATOM 4749 O O . TYR A 1 609 ? -24.256 14.867 7.871 1.00 75.88 609 TYR A O 1
ATOM 4757 N N . MET A 1 610 ? -24.732 15.744 9.863 1.00 73.31 610 MET A N 1
ATOM 4758 C CA . MET A 1 610 ? -25.490 16.897 9.348 1.00 73.31 610 MET A CA 1
ATOM 4759 C C . MET A 1 610 ? -24.639 18.160 9.185 1.00 73.31 610 MET A C 1
ATOM 4761 O O . MET A 1 610 ? -25.119 19.153 8.633 1.00 73.31 610 MET A O 1
ATOM 4765 N N . GLY A 1 611 ? -23.407 18.119 9.667 1.00 67.44 611 GLY A N 1
ATOM 4766 C CA . GLY A 1 611 ? -22.452 19.200 9.619 1.00 67.44 611 GLY A CA 1
ATOM 4767 C C . GLY A 1 611 ? -22.458 20.183 10.743 1.00 67.44 611 GLY A C 1
ATOM 4768 O O . GLY A 1 611 ? -22.414 21.394 10.526 1.00 67.44 611 GLY A O 1
ATOM 4769 N N . TYR A 1 612 ? -22.482 19.623 11.941 1.00 67.62 612 TYR A N 1
ATOM 4770 C CA . TYR A 1 612 ? -22.296 20.364 13.159 1.00 67.62 612 TYR A CA 1
ATOM 4771 C C . TYR A 1 612 ? -21.204 19.748 14.034 1.00 67.62 612 TYR A C 1
ATOM 4773 O O . TYR A 1 612 ? -21.126 18.523 14.166 1.00 67.62 612 TYR A O 1
ATOM 4781 N N . ASP A 1 613 ? -20.453 20.629 14.694 1.00 65.56 613 ASP A N 1
ATOM 4782 C CA . ASP A 1 613 ? -19.391 20.274 15.631 1.00 65.56 613 ASP A CA 1
ATOM 4783 C C . ASP A 1 613 ? -19.951 19.704 16.951 1.00 65.56 613 ASP A C 1
ATOM 4785 O O . ASP A 1 613 ? -21.166 19.654 17.202 1.00 65.56 613 ASP A O 1
ATOM 4789 N N . MET A 1 614 ? -19.036 19.325 17.843 1.00 63.53 614 MET A N 1
ATOM 4790 C CA . MET A 1 614 ? -19.333 18.706 19.141 1.00 63.53 614 MET A CA 1
ATOM 4791 C C . MET A 1 614 ? -20.200 19.569 20.073 1.00 63.53 614 MET A C 1
ATOM 4793 O O . MET A 1 614 ? -20.884 19.035 20.947 1.00 63.53 614 MET A O 1
ATOM 4797 N N . VAL A 1 615 ? -20.222 20.891 19.870 1.00 64.25 615 VAL A N 1
ATOM 4798 C CA . VAL A 1 615 ? -21.035 21.847 20.644 1.00 64.25 615 VAL A CA 1
ATOM 4799 C C . VAL A 1 615 ? -22.262 22.352 19.865 1.00 64.25 615 VAL A C 1
ATOM 4801 O O . VAL A 1 615 ? -23.036 23.165 20.383 1.00 64.25 615 VAL A O 1
ATOM 4804 N N . GLY A 1 616 ? -22.489 21.841 18.649 1.00 63.06 616 GLY A N 1
ATOM 4805 C CA . GLY A 1 616 ? -23.667 22.090 17.819 1.00 63.06 616 GLY A CA 1
ATOM 4806 C C . GLY A 1 616 ? -23.586 23.313 16.898 1.00 63.06 616 GLY A C 1
ATOM 4807 O O . GLY A 1 616 ? -24.636 23.831 16.498 1.00 63.06 616 GLY A O 1
ATOM 4808 N N . ASN A 1 617 ? -22.390 23.806 16.563 1.00 68.12 617 ASN A N 1
ATOM 4809 C CA . ASN A 1 617 ? -22.213 24.861 15.559 1.00 68.12 617 ASN A CA 1
ATOM 4810 C C . ASN A 1 617 ? -22.092 24.271 14.154 1.00 68.12 617 ASN A C 1
ATOM 4812 O O . ASN A 1 617 ? -21.405 23.281 13.970 1.00 68.12 617 ASN A O 1
ATOM 4816 N N . ASP A 1 618 ? -22.718 24.913 13.164 1.00 72.19 618 ASP A N 1
ATOM 4817 C CA . ASP A 1 618 ? -22.605 24.524 11.751 1.00 72.19 618 ASP A CA 1
ATOM 4818 C C . ASP A 1 618 ? -21.151 24.667 11.275 1.00 72.19 618 ASP A C 1
ATOM 4820 O O . ASP A 1 618 ? -20.600 25.776 11.254 1.00 72.19 618 ASP A O 1
ATOM 4824 N N . ASP A 1 619 ? -20.541 23.550 10.897 1.00 66.44 619 ASP A N 1
ATOM 4825 C CA . ASP A 1 619 ? -19.181 23.460 10.370 1.00 66.44 619 ASP A CA 1
ATOM 4826 C C . ASP A 1 619 ? -19.136 22.941 8.920 1.00 66.44 619 ASP A C 1
ATOM 4828 O O . ASP A 1 619 ? -18.070 22.963 8.286 1.00 66.44 619 ASP A O 1
ATOM 4832 N N . GLY A 1 620 ? -20.294 22.595 8.350 1.00 61.41 620 GLY A N 1
ATOM 4833 C CA . GLY A 1 620 ? -20.454 22.070 6.995 1.00 61.41 620 GLY A CA 1
ATOM 4834 C C . GLY A 1 620 ? -20.354 20.545 6.862 1.00 61.41 620 GLY A C 1
ATOM 4835 O O . GLY A 1 620 ? -20.688 20.048 5.787 1.00 61.41 620 GLY A O 1
ATOM 4836 N N . GLY A 1 621 ? -19.960 19.836 7.922 1.00 59.62 621 GLY A N 1
ATOM 4837 C CA . GLY A 1 621 ? -20.069 18.386 8.086 1.00 59.62 621 GLY A CA 1
ATOM 4838 C C . GLY A 1 621 ? -19.145 17.470 7.352 1.00 59.62 621 GLY A C 1
ATOM 4839 O O . GLY A 1 621 ? -18.294 17.889 6.568 1.00 59.62 621 GLY A O 1
ATOM 4840 N N . TYR A 1 622 ? -19.364 16.189 7.644 1.00 62.84 622 TYR A N 1
ATOM 4841 C CA . TYR A 1 622 ? -18.621 15.102 7.047 1.00 62.84 622 TYR A CA 1
ATOM 4842 C C . TYR A 1 622 ? -18.973 14.976 5.554 1.00 62.84 622 TYR A C 1
ATOM 4844 O O . TYR A 1 622 ? -20.102 14.641 5.190 1.00 62.84 622 TYR A O 1
ATOM 4852 N N . ASP A 1 623 ? -18.003 15.248 4.676 1.00 59.66 623 ASP A N 1
ATOM 4853 C CA . ASP A 1 623 ? -18.131 15.082 3.223 1.00 59.66 623 ASP A CA 1
ATOM 4854 C C . ASP A 1 623 ? -17.078 14.093 2.690 1.00 59.66 623 ASP A C 1
ATOM 4856 O O . ASP A 1 623 ? -15.906 14.449 2.578 1.00 59.66 623 ASP A O 1
ATOM 4860 N N . PRO A 1 624 ? -17.471 12.879 2.268 1.00 53.22 624 PRO A N 1
ATOM 4861 C CA . PRO A 1 624 ? -16.527 11.871 1.782 1.00 53.22 624 PRO A CA 1
ATOM 4862 C C . PRO A 1 624 ? -15.903 12.187 0.410 1.00 53.22 624 PRO A C 1
ATOM 4864 O O . PRO A 1 624 ? -14.963 11.513 -0.016 1.00 53.22 624 PRO A O 1
ATOM 4867 N N . ASN A 1 625 ? -16.431 13.176 -0.325 1.00 48.81 625 ASN A N 1
ATOM 4868 C CA . ASN A 1 625 ? -16.066 13.458 -1.720 1.00 48.81 625 ASN A CA 1
ATOM 4869 C C . ASN A 1 625 ? -15.263 14.748 -1.912 1.00 48.81 625 ASN A C 1
ATOM 4871 O O . ASN A 1 625 ? -14.658 14.949 -2.972 1.00 48.81 625 ASN A O 1
ATOM 4875 N N . THR A 1 626 ? -15.246 15.638 -0.924 1.00 51.06 626 THR A N 1
ATOM 4876 C CA . THR A 1 626 ? -14.244 16.703 -0.858 1.00 51.06 626 THR A CA 1
ATOM 4877 C C . THR A 1 626 ? -13.072 16.226 -0.013 1.00 51.06 626 THR A C 1
ATOM 4879 O O . THR A 1 626 ? -13.144 15.198 0.648 1.00 51.06 626 THR A O 1
ATOM 4882 N N . SER A 1 627 ? -11.926 16.905 -0.081 1.00 43.72 627 SER A N 1
ATOM 4883 C CA . SER A 1 627 ? -10.950 16.769 1.004 1.00 43.72 627 SER A CA 1
ATOM 4884 C C . SER A 1 627 ? -11.609 17.436 2.195 1.00 43.72 627 SER A C 1
ATOM 4886 O O . SER A 1 627 ? -11.519 18.663 2.311 1.00 43.72 627 SER A O 1
ATOM 4888 N N . SER A 1 628 ? -12.420 16.683 2.935 1.00 46.62 628 SER A N 1
ATOM 4889 C CA . SER A 1 628 ? -13.198 17.229 4.034 1.00 46.62 628 SER A CA 1
ATOM 4890 C C . SER A 1 628 ? -12.264 17.772 5.100 1.00 46.62 628 SER A C 1
ATOM 4892 O O . SER A 1 628 ? -11.054 17.528 5.106 1.00 46.62 628 SER A O 1
ATOM 4894 N N . LYS A 1 629 ? -12.851 18.621 5.937 1.00 54.88 629 LYS A N 1
ATOM 4895 C CA . LYS A 1 629 ? -12.160 19.274 7.036 1.00 54.88 629 LYS A CA 1
ATOM 4896 C C . LYS A 1 629 ? -11.619 18.257 8.031 1.00 54.88 629 LYS A C 1
ATOM 4898 O O . LYS A 1 629 ? -10.561 18.566 8.542 1.00 54.88 629 LYS A O 1
ATOM 4903 N N . ASP A 1 630 ? -12.259 17.093 8.140 1.00 55.44 630 ASP A N 1
ATOM 4904 C CA . ASP A 1 630 ? -11.891 15.878 8.867 1.00 55.44 630 ASP A CA 1
ATOM 4905 C C . ASP A 1 630 ? -10.791 15.183 8.047 1.00 55.44 630 ASP A C 1
ATOM 4907 O O . ASP A 1 630 ? -9.741 15.770 7.835 1.00 55.44 630 ASP A O 1
ATOM 4911 N N . GLY A 1 631 ? -10.919 13.988 7.509 1.00 58.28 631 GLY A N 1
ATOM 4912 C CA . GLY A 1 631 ? -9.833 13.337 6.784 1.00 58.28 631 GLY A CA 1
ATOM 4913 C C . GLY A 1 631 ? -10.360 12.250 5.871 1.00 58.28 631 GLY A C 1
ATOM 4914 O O . GLY A 1 631 ? -11.536 11.918 5.850 1.00 58.28 631 GLY A O 1
ATOM 4915 N N . TYR A 1 632 ? -9.480 11.688 5.047 1.00 71.81 632 TYR A N 1
ATOM 4916 C CA . TYR A 1 632 ? -9.824 10.512 4.241 1.00 71.81 632 TYR A CA 1
ATOM 4917 C C . TYR A 1 632 ? -9.542 9.202 4.984 1.00 71.81 632 TYR A C 1
ATOM 4919 O O . TYR A 1 632 ? -9.484 8.146 4.354 1.00 71.81 632 TYR A O 1
ATOM 4927 N N . LEU A 1 633 ? -9.257 9.250 6.285 1.00 85.75 633 LEU A N 1
ATOM 4928 C CA . LEU A 1 633 ? -8.692 8.109 6.989 1.00 85.75 633 LEU A CA 1
ATOM 4929 C C . LEU A 1 633 ? -9.757 7.039 7.226 1.00 85.75 633 LEU A C 1
ATOM 4931 O O . LEU A 1 633 ? -9.507 5.870 6.933 1.00 85.75 633 LEU A O 1
ATOM 4935 N N . ALA A 1 634 ? -10.949 7.438 7.674 1.00 89.31 634 ALA A N 1
ATOM 4936 C CA . ALA A 1 634 ? -12.080 6.548 7.914 1.00 89.31 634 ALA A CA 1
ATOM 4937 C C . ALA A 1 634 ? -12.632 5.939 6.615 1.00 89.31 634 ALA A C 1
ATOM 4939 O O . ALA A 1 634 ? -12.972 4.759 6.591 1.00 89.31 634 ALA A O 1
ATOM 4940 N N . ALA A 1 635 ? -12.647 6.712 5.524 1.00 85.44 635 ALA A N 1
ATOM 4941 C CA . ALA A 1 635 ? -13.083 6.273 4.192 1.00 85.44 635 ALA A CA 1
ATOM 4942 C C . ALA A 1 635 ? -12.100 5.296 3.511 1.00 85.44 635 ALA A C 1
ATOM 4944 O O . ALA A 1 635 ? -12.443 4.614 2.546 1.00 85.44 635 ALA A O 1
ATOM 4945 N N . ARG A 1 636 ? -10.843 5.259 3.977 1.00 85.69 636 ARG A N 1
ATOM 4946 C CA . ARG A 1 636 ? -9.751 4.435 3.419 1.00 85.69 636 ARG A CA 1
ATOM 4947 C C . ARG A 1 636 ? -9.230 3.386 4.397 1.00 85.69 636 ARG A C 1
ATOM 4949 O O . ARG A 1 636 ? -8.182 2.791 4.162 1.00 85.69 636 ARG A O 1
ATOM 4956 N N . THR A 1 637 ? -9.938 3.185 5.502 1.00 89.69 637 THR A N 1
ATOM 4957 C CA . THR A 1 637 ? -9.651 2.131 6.474 1.00 89.69 637 THR A CA 1
ATOM 4958 C C . THR A 1 637 ? -10.821 1.163 6.457 1.00 89.69 637 THR A C 1
ATOM 4960 O O . THR A 1 637 ? -11.958 1.572 6.678 1.00 89.69 637 THR A O 1
ATOM 4963 N N . TYR A 1 638 ? -10.529 -0.102 6.178 1.00 89.12 638 TYR A N 1
ATOM 4964 C CA . TYR A 1 638 ? -11.496 -1.190 6.039 1.00 89.12 638 TYR A CA 1
ATOM 4965 C C . TYR A 1 638 ? -11.212 -2.268 7.091 1.00 89.12 638 TYR A C 1
ATOM 4967 O O . TYR A 1 638 ? -10.088 -2.340 7.604 1.00 89.12 638 TYR A O 1
ATOM 4975 N N . LEU A 1 639 ? -12.233 -3.064 7.416 1.00 81.50 639 LEU A N 1
ATOM 4976 C CA . LEU A 1 639 ? -12.127 -4.231 8.302 1.00 81.50 639 LEU A CA 1
ATOM 4977 C C . LEU A 1 639 ? -12.000 -5.539 7.527 1.00 81.50 639 LEU A C 1
ATOM 4979 O O . LEU A 1 639 ? -12.734 -5.671 6.518 1.00 81.50 639 LEU A O 1
#

Radius of gyration: 38.95 Å; chains: 1; bounding box: 101×60×103 Å

Secondary structure (DSSP, 8-state):
--HHHHHHHHHHHHHHHHHHTT-HHHHHHHHHHHHHHHHHHHHTTTPPP-S----S----PPPSSEEEEEEEEESSSEEEEEEEE-SSBEEEEEEEESSTTSS-EEEEHHHHTHHHHHHTT--HHHHS-BT--SS-HHHHHHHHHHHHHHHTTEEE-TT-SSEEEEPTTS-EEEPPPTTGGGEE-EEEEEETTEEEEEE------SS---PPEE---EEEEEEEESSSSEETTS-EEEEEEEEE-SSS-B-S--EEEEEESSSTTTSEEEEEEEPPS-B-TT-EEEEEEEE-----SS-EEEEEEEEETTT--S--S-TTS-EEEEEEEEE-TT--SS-SS--HHHHHHHTGGGT-S--TTS---EEEEEEE---SSHHHHHHHHHHHHHHHHHHHHHH---GGGEEEEE---SSSPPPTT--GGG--B---HHHHHHHHHHTBTTSTTPPPTT-EEEEEE-S--EEEE--TTT----SSS--SEEEEEE-GGG-EEEHHHHHHHHTTB--SEEEEEE-STTGGGHHHHH--TTEEEEESS-TT----S-HHHHHHIIIIIHHH-TTT---SSS-BHHHHHHHHHHHHHHHH----EEE-SSSS--B-TTSBBTTS-B-----TTS--SS-STGGG-B-

pLDDT: mean 81.2, std 15.68, range [36.78, 98.62]

Sequence (639 aa):
NNTYIQEAYDKYYLAVDKYEKGNYDSAVQQFKNSYLKIVEAYEEKGETYMGVDFGETVRISYTDYDSVAPEVFLNDLISVGWMEVLPEENHVYYARSSNNGVSWWYFDATVHASSYLTYWGLSSSIVKPCCLIIIGIVLLLLLLLIILIILALIIILIWCHFFYGILRDRTYGPIDDPYLNIFSPYDTVSVGGNIFNTPRLCGGDGNGNGGPEPAPDLRVTNVWFSDTYVLQEDPTTVYATIKNQGSAIMTGTVYAEFRYGTSYDQGVTIGEVQIPAPLYAGHSTTVDVSWTPTNTGASFDTTVWVMADSRGGVTEGDEGNNIGSTSCHVFNPTADDDGDGMSNLYEIKCGVDVGGWQDPLIYNVRYAVLVVGTYYTEQQYQWYLSAVQNMYDILHNSHGYTDTNINYLVTLSSGYNEPSGFDTSLIDDEATETNIQNVFNNFKTGGTQEMSSNDFLIVCWVNHGGDDHYNSNTGEDTVMGTDAHDTYFPLKNGDKVYDSELATYVSGISAARTVFILQPCNSGGFVNDLSISGRIIGTAVRENEVEGGWIETVITGFNGAGDTDPDVGNNNGYVSIQEAWELAARHVFSGSSVHSQLDDNGDWLGHDYMGYDMVGNDDGGYDPNTSSKDGYLAARTYL